Protein AF-0000000078804977 (afdb_homodimer)

pLDDT: mean 94.12, std 9.98, range [26.58, 98.88]

Radius of gyration: 25.75 Å; Cα contacts (8 Å, |Δi|>4): 1499; chains: 2; bounding box: 51×74×83 Å

Nearest PDB structures (foldseek):
  7p9y-assembly1_AAA  TM=8.186E-01  e=2.952E-20  Saccharomyces cerevisiae S288C
  2yhw-assembly1_A-2  TM=7.979E-01  e=8.850E-20  Homo sapiens
  2ap1-assembly1_A  TM=7.754E-01  e=2.786E-20  Salmonella enterica subsp. enterica serovar Typhimurium
  4db3-assembly1_A  TM=7.748E-01  e=2.106E-19  Vibrio vulnificus
  5f7q-assembly1_C  TM=8.136E-01  e=1.125E-18  Listeria monocytogenes EGD-e

Sequence (608 aa):
MTDNTVNNFRIGVDVGGTKIEAALVDATGAVLNSARIPARHGNAAVVEDIVSVARQAAGTRFDEVSAIGIGTPGTVDSATGHVGNIVNLDVVSLDMGPEVSRLAGVPVHVENDVNAAAVGAAVLLGGADGLDGTIAFLNFGTGLAAGIVQNGVLLHGYSGAAGEIGHIPVEPHRLKCPCGQYGCLETVCSGAAVGRLWPNADPPMPDLIRCASRREAKAVDVLDMVVRAIGDTIQILAQSVDPRLIVLGGGMAKTGEPLVEVITAELRRRESQCRFLESLDLPARLRLAPAGQPVGAIGAAMAAMTDNTVNNFRIGVDVGGTKIEAALVDATGAVLNSARIPARHGNAAVVEDIVSVARQAAGTRFDEVSAIGIGTPGTVDSATGHVGNIVNLDVVSLDMGPEVSRLAGVPVHVENDVNAAAVGAAVLLGGADGLDGTIAFLNFGTGLAAGIVQNGVLLHGYSGAAGEIGHIPVEPHRLKCPCGQYGCLETVCSGAAVGRLWPNADPPMPDLIRCASRREAKAVDVLDMVVRAIGDTIQILAQSVDPRLIVLGGGMAKTGEPLVEVITAELRRRESQCRFLESLDLPARLRLAPAGQPVGAIGAAMAA

Foldseek 3Di:
DPPCPLFAWFKFWEDDLFKIKIFIATLLLDTPFMFMDTQAADAVRNLVRRLVRRCVRCPPNLVSHAEYFYAAAADADQVQCKGADPPSRNHHIYSNQVSSCVVSVHGYTYDHLQQLLQLLLQSVVQGPNTDAAKEKEWAQALFTWIWIAHRSHTDCDDRRCPTVQQQPQPQVVQPADPVGGTRRLRCQAHQNNQCVLQVPDVSRQLVLLVCVVVVDPSSVVSLVSRLVSVLVSLVCCCVVRNTQAYEYHYPNLVSDPSVLVSNLVVLVVVCVVDVVSVVSSSSVRYHYRDPPDPSSRSSRRNND/DPPCPLFAWFKFWEDDLFKIKIFIATLLLDTPFMFMDTQAADAVRNLVRRLVRRCVRCPPNLVSHAEYFYADAADADQVQCKGADPPSRHHHIYSNQVSSCVVSVHGYTYDHLQQLLQLLLQSVVQGPNTDAAKEKEWAQALFTWIWIAHRSHTDCPDRRCPTVQQQPQPQPVQPADPVGGTRRLRCQAHQNNQCVLQVPDVSRLLVLLVCVVVVDPSSVVSLVSRLVSVLVSLVCCCVVRNTQAYEYHYPNLVSDPSVLVSNLVVLVVVCVVDVVSVVSSSSVRYHYRDPPDPSSRSSRRNND

Organism: NCBI:txid518634

InterPro domains:
  IPR000600 ROK family [PF00480] (11-302)
  IPR000600 ROK family [PTHR18964] (6-303)
  IPR043129 ATPase, nucleotide binding domain [SSF53067] (11-304)

Structure (mmCIF, N/CA/C/O backbone):
data_AF-0000000078804977-model_v1
#
loop_
_entity.id
_entity.type
_entity.pdbx_description
1 polymer 'ROK family protein'
#
loop_
_atom_site.group_PDB
_atom_site.id
_atom_site.type_symbol
_atom_site.label_atom_id
_atom_site.label_alt_id
_atom_site.label_comp_id
_atom_site.label_asym_id
_atom_site.label_entity_id
_atom_site.label_seq_id
_atom_site.pdbx_PDB_ins_code
_atom_site.Cartn_x
_atom_site.Cartn_y
_atom_site.Cartn_z
_atom_site.occupancy
_atom_site.B_iso_or_equiv
_atom_site.auth_seq_id
_atom_site.auth_comp_id
_atom_site.auth_asym_id
_atom_site.auth_atom_id
_atom_site.pdbx_PDB_model_num
ATOM 1 N N . MET A 1 1 ? 14.195 2.473 48.312 1 26.81 1 MET A N 1
ATOM 2 C CA . MET A 1 1 ? 14.555 2.783 46.938 1 26.81 1 MET A CA 1
ATOM 3 C C . MET A 1 1 ? 13.406 3.5 46.219 1 26.81 1 MET A C 1
ATOM 5 O O . MET A 1 1 ? 12.297 2.977 46.125 1 26.81 1 MET A O 1
ATOM 9 N N . THR A 1 2 ? 13.258 4.816 46.344 1 33 2 THR A N 1
ATOM 10 C CA . THR A 1 2 ? 12.18 5.605 45.75 1 33 2 THR A CA 1
ATOM 11 C C . THR A 1 2 ? 11.922 5.176 44.312 1 33 2 THR A C 1
ATOM 13 O O . THR A 1 2 ? 12.859 5.023 43.531 1 33 2 THR A O 1
ATOM 16 N N . ASP A 1 3 ? 11.047 4.262 44.094 1 34.62 3 ASP A N 1
ATOM 17 C CA . ASP A 1 3 ? 10.617 3.871 42.75 1 34.62 3 ASP A CA 1
ATOM 18 C C . ASP A 1 3 ? 10.633 5.066 41.812 1 34.62 3 ASP A C 1
ATOM 20 O O . ASP A 1 3 ? 9.781 5.953 41.906 1 34.62 3 ASP A O 1
ATOM 24 N N . ASN A 1 4 ? 11.68 5.852 41.656 1 37.28 4 ASN A N 1
ATOM 25 C CA . ASN A 1 4 ? 11.906 6.965 40.75 1 37.28 4 ASN A CA 1
ATOM 26 C C . ASN A 1 4 ? 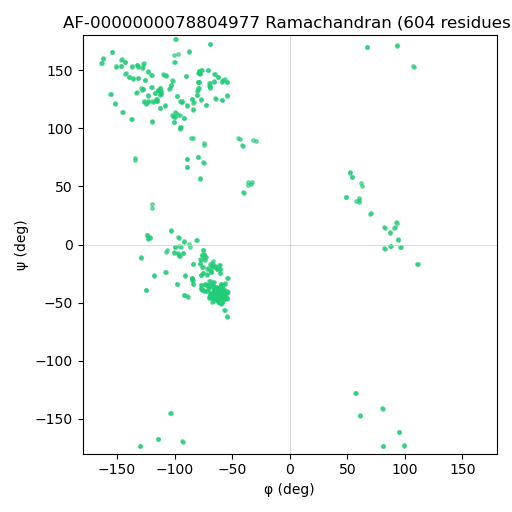11.344 6.676 39.344 1 37.28 4 ASN A C 1
ATOM 28 O O . ASN A 1 4 ? 12.016 6.07 38.531 1 37.28 4 ASN A O 1
ATOM 32 N N . THR A 1 5 ? 10.227 6.195 39.188 1 42.66 5 THR A N 1
ATOM 33 C CA . THR A 1 5 ? 9.523 6.172 37.938 1 42.66 5 THR A CA 1
ATOM 34 C C . THR A 1 5 ? 9.781 7.453 37.125 1 42.66 5 THR A C 1
ATOM 36 O O . THR A 1 5 ? 9.188 8.492 37.438 1 42.66 5 THR A O 1
ATOM 39 N N . VAL A 1 6 ? 10.984 7.871 36.906 1 46.84 6 VAL A N 1
ATOM 40 C CA . VAL A 1 6 ? 11.352 9.031 36.125 1 46.84 6 VAL A CA 1
ATOM 41 C C . VAL A 1 6 ? 10.305 9.273 35.031 1 46.84 6 VAL A C 1
ATOM 43 O O . VAL A 1 6 ? 10.016 8.383 34.219 1 46.84 6 VAL A O 1
ATOM 46 N N . ASN A 1 7 ? 9.258 10.055 35.344 1 56.47 7 ASN A N 1
ATOM 47 C CA . ASN A 1 7 ? 8.258 10.508 34.375 1 56.47 7 ASN A CA 1
ATOM 48 C C . ASN A 1 7 ? 8.891 10.906 33.031 1 56.47 7 ASN A C 1
ATOM 50 O O . ASN A 1 7 ? 9.664 11.859 32.969 1 56.47 7 ASN A O 1
ATOM 54 N N . ASN A 1 8 ? 9.141 10.055 32.125 1 82.06 8 ASN A N 1
ATOM 55 C CA . ASN A 1 8 ? 9.82 10.312 30.844 1 82.06 8 ASN A CA 1
ATOM 56 C C . ASN A 1 8 ? 8.906 11.047 29.859 1 82.06 8 ASN A C 1
ATOM 58 O O . ASN A 1 8 ? 8.039 10.438 29.234 1 82.06 8 ASN A O 1
ATOM 62 N N . PHE A 1 9 ? 8.984 12.555 30.047 1 96.12 9 PHE A N 1
ATOM 63 C CA . PHE A 1 9 ? 8.234 13.406 29.141 1 96.12 9 PHE A CA 1
ATOM 64 C C . PHE A 1 9 ? 8.938 13.508 27.797 1 96.12 9 PHE A C 1
ATOM 66 O O . PHE A 1 9 ? 10.156 13.328 27.703 1 96.12 9 PHE A O 1
ATOM 73 N N . ARG A 1 10 ? 8.125 13.695 26.812 1 98.31 10 ARG A N 1
ATOM 74 C CA . ARG A 1 10 ? 8.625 13.977 25.469 1 98.31 10 ARG A CA 1
ATOM 75 C C . ARG A 1 10 ? 7.965 15.227 24.891 1 98.31 10 ARG A C 1
ATOM 77 O O . ARG A 1 10 ? 6.863 15.602 25.297 1 98.31 10 ARG A O 1
ATOM 84 N N . ILE A 1 11 ? 8.656 15.859 24.047 1 98.69 11 ILE A N 1
ATOM 85 C CA . ILE A 1 11 ? 8.078 16.984 23.312 1 98.69 11 ILE A CA 1
ATOM 86 C C . ILE A 1 11 ? 7.945 16.625 21.844 1 98.69 11 ILE A C 1
ATOM 88 O O . ILE A 1 11 ? 8.875 16.062 21.234 1 98.69 11 ILE A O 1
ATOM 92 N N . GLY A 1 12 ? 6.75 16.859 21.328 1 98.81 12 GLY A N 1
ATOM 93 C CA . GLY A 1 12 ? 6.543 16.797 19.891 1 98.81 12 GLY A CA 1
ATOM 94 C C . GLY A 1 12 ? 6.402 18.172 19.25 1 98.81 12 GLY A C 1
ATOM 95 O O . GLY A 1 12 ? 5.711 19.031 19.781 1 98.81 12 GLY A O 1
ATOM 96 N N . VAL A 1 13 ? 7.109 18.344 18.156 1 98.75 13 VAL A N 1
ATOM 97 C CA . VAL A 1 13 ? 7.035 19.594 17.422 1 98.75 13 VAL A CA 1
ATOM 98 C C . VAL A 1 13 ? 6.508 19.344 16.016 1 98.75 13 VAL A C 1
ATOM 100 O O . VAL A 1 13 ? 7.051 18.5 15.281 1 98.75 13 VAL A O 1
ATOM 103 N N . ASP A 1 14 ? 5.484 19.953 15.656 1 97.94 14 ASP A N 1
ATOM 104 C CA . ASP A 1 14 ? 4.906 19.938 14.32 1 97.94 14 ASP A CA 1
ATOM 105 C C . ASP A 1 14 ? 5.285 21.188 13.539 1 97.94 14 ASP A C 1
ATOM 107 O O . ASP A 1 14 ? 4.762 22.281 13.82 1 97.94 14 ASP A O 1
ATOM 111 N N . VAL A 1 15 ? 6.098 21.016 12.586 1 96.12 15 VAL A N 1
ATOM 112 C CA . VAL A 1 15 ? 6.59 22.141 11.805 1 96.12 15 VAL A CA 1
ATOM 113 C C . VAL A 1 15 ? 5.695 22.359 10.594 1 96.12 15 VAL A C 1
ATOM 115 O O . VAL A 1 15 ? 5.707 21.562 9.648 1 96.12 15 VAL A O 1
ATOM 118 N N . GLY A 1 16 ? 4.957 23.422 10.633 1 89.38 16 GLY A N 1
ATOM 119 C CA . GLY A 1 16 ? 4.156 23.812 9.484 1 89.38 16 GLY A CA 1
ATOM 120 C C . GLY A 1 16 ? 4.809 24.906 8.648 1 89.38 16 GLY A C 1
ATOM 121 O O . GLY A 1 16 ? 5.902 25.359 8.969 1 89.38 16 GLY A O 1
ATOM 122 N N . GLY A 1 17 ? 4.195 25.25 7.602 1 82.25 17 GLY A N 1
ATOM 123 C CA . GLY A 1 17 ? 4.703 26.312 6.742 1 82.25 17 GLY A CA 1
ATOM 124 C C . GLY A 1 17 ? 4.613 27.688 7.375 1 82.25 17 GLY A C 1
ATOM 125 O O . GLY A 1 17 ? 5.469 28.531 7.133 1 82.25 17 GLY A O 1
ATOM 126 N N . THR A 1 18 ? 3.615 27.891 8.203 1 85.19 18 THR A N 1
ATOM 127 C CA . THR A 1 18 ? 3.373 29.234 8.742 1 85.19 18 THR A CA 1
ATOM 128 C C . THR A 1 18 ? 3.518 29.234 10.266 1 85.19 18 THR A C 1
ATOM 130 O O . THR A 1 18 ? 3.834 30.266 10.859 1 85.19 18 THR A O 1
ATOM 133 N N . LYS A 1 19 ? 3.271 28.094 10.836 1 92.62 19 LYS A N 1
ATOM 134 C CA . LYS A 1 19 ? 3.32 27.984 12.289 1 92.62 19 LYS A CA 1
ATOM 135 C C . LYS A 1 19 ? 4.023 26.703 12.727 1 92.62 19 LYS A C 1
ATOM 137 O O . LYS A 1 19 ? 4.043 25.719 11.984 1 92.62 19 LYS A O 1
ATOM 142 N N . ILE A 1 20 ? 4.543 26.781 13.828 1 97.06 20 ILE A N 1
ATOM 143 C CA . ILE A 1 20 ? 5.156 25.641 14.492 1 97.06 20 ILE A CA 1
ATOM 144 C C . ILE A 1 20 ? 4.5 25.422 15.852 1 97.06 20 ILE A C 1
ATOM 146 O O . ILE A 1 20 ? 4.332 26.359 16.625 1 97.06 20 ILE A O 1
ATOM 150 N N . GLU A 1 21 ? 4.07 24.219 16.094 1 97.81 21 GLU A N 1
ATOM 151 C CA . GLU A 1 21 ? 3.398 23.875 17.344 1 97.81 21 GLU A CA 1
ATOM 152 C C . GLU A 1 21 ? 4.152 22.781 18.094 1 97.81 21 GLU A C 1
ATOM 154 O O . GLU A 1 21 ? 4.641 21.828 17.5 1 97.81 21 GLU A O 1
ATOM 159 N N . ALA A 1 22 ? 4.289 22.969 19.375 1 98.69 22 ALA A N 1
ATOM 160 C CA . ALA A 1 22 ? 4.926 21.984 20.25 1 98.69 22 ALA A CA 1
ATOM 161 C C . ALA A 1 22 ? 3.971 21.5 21.328 1 98.69 22 ALA A C 1
ATOM 163 O O . ALA A 1 22 ? 3.135 22.281 21.812 1 98.69 22 ALA A O 1
ATOM 164 N N . ALA A 1 23 ? 4.105 20.281 21.672 1 98.62 23 ALA A N 1
ATOM 165 C CA . ALA A 1 23 ? 3.316 19.703 22.766 1 98.62 23 ALA A CA 1
ATOM 166 C C . ALA A 1 23 ? 4.199 18.891 23.703 1 98.62 23 ALA A C 1
ATOM 168 O O . ALA A 1 23 ? 5.035 18.094 23.266 1 98.62 23 ALA A O 1
ATOM 169 N N . LEU A 1 24 ? 4.066 19.156 25 1 98.56 24 LEU A N 1
ATOM 170 C CA . LEU A 1 24 ? 4.633 18.297 26.031 1 98.56 24 LEU A CA 1
ATOM 171 C C . 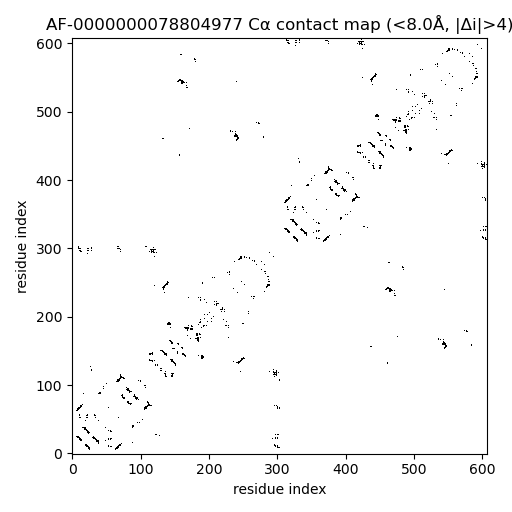LEU A 1 24 ? 3.705 17.125 26.328 1 98.56 24 LEU A C 1
ATOM 173 O O . LEU A 1 24 ? 2.531 17.312 26.656 1 98.56 24 LEU A O 1
ATOM 177 N N . VAL A 1 25 ? 4.301 15.922 26.156 1 97.19 25 VAL A N 1
ATOM 178 C CA . VAL A 1 25 ? 3.426 14.766 26.328 1 97.19 25 VAL A CA 1
ATOM 179 C C . VAL A 1 25 ? 4.047 13.805 27.328 1 97.19 25 VAL A C 1
ATOM 181 O O . VAL A 1 25 ? 5.266 13.773 27.5 1 97.19 25 VAL A O 1
ATOM 184 N N . ASP A 1 26 ? 3.223 12.992 27.984 1 95 26 ASP A N 1
ATOM 185 C CA . ASP A 1 26 ? 3.719 11.93 28.859 1 95 26 ASP A CA 1
ATOM 186 C C . ASP A 1 26 ? 3.84 10.609 28.109 1 95 26 ASP A C 1
ATOM 188 O O . ASP A 1 26 ? 3.752 10.578 26.875 1 95 26 ASP A O 1
ATOM 192 N N . ALA A 1 27 ? 4.066 9.539 28.844 1 91.31 27 ALA A N 1
ATOM 193 C CA . ALA A 1 27 ? 4.367 8.242 28.234 1 91.31 27 ALA A CA 1
ATOM 194 C C . ALA A 1 27 ? 3.154 7.695 27.484 1 91.31 27 ALA A C 1
ATOM 196 O O . ALA A 1 27 ? 3.293 6.832 26.609 1 91.31 27 ALA A O 1
ATOM 197 N N . THR A 1 28 ? 1.971 8.219 27.781 1 89.19 28 THR A N 1
ATOM 198 C CA . THR A 1 28 ? 0.749 7.707 27.172 1 89.19 28 THR A CA 1
ATOM 199 C C . THR A 1 28 ? 0.341 8.562 25.969 1 89.19 28 THR A C 1
ATOM 201 O O . THR A 1 28 ? -0.604 8.219 25.266 1 89.19 28 THR A O 1
ATOM 204 N N . GLY A 1 29 ? 1.005 9.68 25.766 1 91.94 29 GLY A N 1
ATOM 205 C CA . GLY A 1 29 ? 0.65 10.586 24.688 1 91.94 29 GLY A CA 1
ATOM 206 C C . GLY A 1 29 ? -0.287 11.695 25.125 1 91.94 29 GLY A C 1
ATOM 207 O O . GLY A 1 29 ? -0.715 12.516 24.312 1 91.94 29 GLY A O 1
ATOM 208 N N . ALA A 1 30 ? -0.568 11.742 26.391 1 93.69 30 ALA A N 1
ATOM 209 C CA . ALA A 1 30 ? -1.407 12.82 26.906 1 93.69 30 ALA A CA 1
ATOM 210 C C . ALA A 1 30 ? -0.672 14.156 26.875 1 93.69 30 ALA A C 1
ATOM 212 O O . ALA A 1 30 ? 0.477 14.25 27.312 1 93.69 30 ALA A O 1
ATOM 213 N N . VAL A 1 31 ? -1.371 15.141 26.453 1 96.62 31 VAL A N 1
ATOM 214 C CA . VAL A 1 31 ? -0.778 16.469 26.328 1 96.62 31 VAL A CA 1
ATOM 215 C C . VAL A 1 31 ? -0.848 17.188 27.672 1 96.62 31 VAL A C 1
ATOM 217 O O . VAL A 1 31 ? -1.928 17.344 28.25 1 96.62 31 VAL A O 1
ATOM 220 N N . LEU A 1 32 ? 0.248 17.625 28.125 1 97.19 32 LEU A N 1
ATOM 221 C CA . LEU A 1 32 ? 0.328 18.344 29.391 1 97.19 32 LEU A CA 1
ATOM 222 C C . LEU A 1 32 ? 0.338 19.844 29.172 1 97.19 32 LEU A C 1
ATOM 224 O O . LEU A 1 32 ? -0.144 20.609 30.016 1 97.19 32 LEU A O 1
ATOM 228 N N . ASN A 1 33 ? 0.909 20.219 28.141 1 97.62 33 ASN A N 1
ATOM 229 C CA . ASN A 1 33 ? 0.999 21.625 27.734 1 97.62 33 ASN A CA 1
ATOM 230 C C . ASN A 1 33 ? 1.358 21.75 26.25 1 97.62 33 ASN A C 1
ATOM 232 O O . ASN A 1 33 ? 1.839 20.797 25.641 1 97.62 33 ASN A O 1
ATOM 236 N N . SER A 1 34 ? 1.058 22.922 25.688 1 97.94 34 SER A N 1
ATOM 237 C CA . SER A 1 34 ? 1.4 23.172 24.297 1 97.94 34 SER A CA 1
ATOM 238 C C . SER A 1 34 ? 1.775 24.641 24.078 1 97.94 34 SER A C 1
ATOM 240 O O . SER A 1 34 ? 1.502 25.484 24.922 1 97.94 34 SER A O 1
ATOM 242 N N . ALA A 1 35 ? 2.459 24.859 23.031 1 98.25 35 ALA A N 1
ATOM 243 C CA . ALA A 1 35 ? 2.84 26.203 22.594 1 98.25 35 ALA A CA 1
ATOM 244 C C . ALA A 1 35 ? 2.881 26.312 21.078 1 98.25 35 ALA A C 1
ATOM 246 O O . ALA A 1 35 ? 3.055 25.297 20.391 1 98.25 35 ALA A O 1
ATOM 247 N N . ARG A 1 36 ? 2.686 27.5 20.594 1 97.62 36 ARG A N 1
ATOM 248 C CA . ARG A 1 36 ? 2.715 27.766 19.172 1 97.62 36 ARG A CA 1
ATOM 249 C C . ARG A 1 36 ? 3.424 29.094 18.875 1 97.62 36 ARG A C 1
ATOM 251 O O . ARG A 1 36 ? 3.242 30.078 19.594 1 97.62 36 ARG A O 1
ATOM 258 N N . ILE A 1 37 ? 4.137 29.094 17.781 1 97.31 37 ILE A N 1
ATOM 259 C CA . ILE A 1 37 ? 4.793 30.312 17.328 1 97.31 37 ILE A CA 1
ATOM 260 C C . ILE A 1 37 ? 4.746 30.391 15.805 1 97.31 37 ILE A C 1
ATOM 262 O O . ILE A 1 37 ? 4.57 29.375 15.125 1 97.31 37 ILE A O 1
ATOM 266 N N . PRO A 1 38 ? 4.859 31.625 15.258 1 95.19 38 PRO A N 1
ATOM 267 C CA . PRO A 1 38 ? 5.016 31.719 13.805 1 95.19 38 PRO A CA 1
ATOM 268 C C . PRO A 1 38 ? 6.332 31.125 13.312 1 95.19 38 PRO A C 1
ATOM 270 O O . PRO A 1 38 ? 7.355 31.234 13.992 1 95.19 38 PRO A O 1
ATOM 273 N N . ALA A 1 39 ? 6.273 30.5 12.266 1 91.94 39 ALA A N 1
ATOM 274 C CA . ALA A 1 39 ? 7.473 29.906 11.672 1 91.94 39 ALA A CA 1
ATOM 275 C C . ALA A 1 39 ? 8.273 30.969 10.914 1 91.94 39 ALA A C 1
ATOM 277 O O . ALA A 1 39 ? 7.711 31.781 10.18 1 91.94 39 ALA A O 1
ATOM 278 N N . ARG A 1 40 ? 9.594 31.047 11.125 1 91.31 40 ARG A N 1
ATOM 279 C CA . ARG A 1 40 ? 10.492 31.906 10.352 1 91.31 40 ARG A CA 1
ATOM 280 C C . ARG A 1 40 ? 11.227 31.094 9.281 1 91.31 40 ARG A C 1
ATOM 282 O O . ARG A 1 40 ? 11.312 29.875 9.375 1 91.31 40 ARG A O 1
ATOM 289 N N . HIS A 1 41 ? 11.625 31.781 8.336 1 92.56 41 HIS A N 1
ATOM 290 C CA . HIS A 1 41 ? 12.258 31.141 7.191 1 92.56 41 HIS A CA 1
ATOM 291 C C . HIS A 1 41 ? 13.766 31.031 7.383 1 92.56 41 HIS A C 1
ATOM 293 O O . HIS A 1 41 ? 14.383 31.906 7.996 1 92.56 41 HIS A O 1
ATOM 299 N N . GLY A 1 42 ? 14.32 29.891 6.844 1 92.25 42 GLY A N 1
ATOM 300 C CA . GLY A 1 42 ? 15.758 29.688 6.879 1 92.25 42 GLY A CA 1
ATOM 301 C C . GLY A 1 42 ? 16.188 28.641 7.879 1 92.25 42 GLY A C 1
ATOM 302 O O . GLY A 1 42 ? 15.562 28.469 8.922 1 92.25 42 GLY A O 1
ATOM 303 N N . ASN A 1 43 ? 17.328 28.031 7.613 1 92.94 43 ASN A N 1
ATOM 304 C CA . ASN A 1 43 ? 17.812 26.906 8.406 1 92.94 43 ASN A CA 1
ATOM 305 C C . ASN A 1 43 ? 17.953 27.281 9.875 1 92.94 43 ASN A C 1
ATOM 307 O O . ASN A 1 43 ? 17.344 26.641 10.742 1 92.94 43 ASN A O 1
ATOM 311 N N . ALA A 1 44 ? 18.719 28.312 10.133 1 93.88 44 ALA A N 1
ATOM 312 C CA . ALA A 1 44 ? 19.016 28.688 11.516 1 93.88 44 ALA A CA 1
ATOM 313 C C . ALA A 1 44 ? 17.734 29.078 12.258 1 93.88 44 ALA A C 1
ATOM 315 O O . ALA A 1 44 ? 17.562 28.719 13.422 1 93.88 44 ALA A O 1
ATOM 316 N N . ALA A 1 45 ? 16.891 29.844 11.57 1 95 45 ALA A N 1
ATOM 317 C CA . ALA A 1 45 ? 15.664 30.328 12.188 1 95 45 ALA A CA 1
ATOM 318 C C . ALA A 1 45 ? 14.742 29.156 12.555 1 95 45 ALA A C 1
ATOM 320 O O . ALA A 1 45 ? 14.125 29.156 13.625 1 95 45 ALA A O 1
ATOM 321 N N . VAL A 1 46 ? 14.594 28.234 11.68 1 95.06 46 VAL A N 1
ATOM 322 C CA . VAL A 1 46 ? 13.719 27.094 11.922 1 95.06 46 VAL A CA 1
ATOM 323 C C . VAL A 1 46 ? 14.219 26.297 13.133 1 95.06 46 VAL A C 1
ATOM 325 O O . VAL A 1 46 ? 13.422 25.891 13.984 1 95.06 46 VAL A O 1
ATOM 328 N N . VAL A 1 47 ? 15.523 26.094 13.195 1 97 47 VAL A N 1
ATOM 329 C CA . VAL A 1 47 ? 16.109 25.359 14.312 1 97 47 VAL A CA 1
ATOM 330 C C . VAL A 1 47 ? 15.844 26.109 15.617 1 97 47 VAL A C 1
ATOM 332 O O . VAL A 1 47 ? 15.422 25.516 16.609 1 97 47 VAL A O 1
ATOM 335 N N . GLU A 1 48 ? 16.109 27.375 15.57 1 97.44 48 GLU A N 1
ATOM 336 C CA . GLU A 1 48 ? 15.883 28.203 16.75 1 97.44 48 GLU A CA 1
ATOM 337 C C . GLU A 1 48 ? 14.414 28.172 17.172 1 97.44 48 GLU A C 1
ATOM 339 O O . GLU A 1 48 ? 14.109 28.109 18.359 1 97.44 48 GLU A O 1
ATOM 344 N N . ASP A 1 49 ? 13.57 28.266 16.203 1 97.38 49 ASP A N 1
ATOM 345 C CA . ASP A 1 49 ? 12.133 28.266 16.484 1 97.38 49 ASP A CA 1
ATOM 346 C C . ASP A 1 49 ? 11.703 26.953 17.125 1 97.38 49 ASP A C 1
ATOM 348 O O . ASP A 1 49 ? 10.906 26.953 18.078 1 97.38 49 ASP A O 1
ATOM 352 N N . ILE A 1 50 ? 12.203 25.844 16.625 1 98.12 50 ILE A N 1
ATOM 353 C CA . ILE A 1 50 ? 11.859 24.531 17.156 1 98.12 50 ILE A CA 1
ATOM 354 C C . ILE A 1 50 ? 12.281 24.438 18.609 1 98.12 50 ILE A C 1
ATOM 356 O O . ILE A 1 50 ? 11.492 24.016 19.469 1 98.12 50 ILE A O 1
ATOM 360 N N . VAL A 1 51 ? 13.492 24.875 18.891 1 98.38 51 VAL A N 1
ATOM 361 C CA . VAL A 1 51 ? 14.008 24.812 20.25 1 98.38 51 VAL A CA 1
ATOM 362 C C . VAL A 1 51 ? 13.203 25.734 21.156 1 98.38 51 VAL A C 1
ATOM 364 O O . VAL A 1 51 ? 12.836 25.359 22.266 1 98.38 51 VAL A O 1
ATOM 367 N N . SER A 1 52 ? 12.969 26.891 20.656 1 98.38 52 SER A N 1
ATOM 368 C CA . SER A 1 52 ? 12.242 27.891 21.438 1 98.38 52 SER A CA 1
ATOM 369 C C . SER A 1 52 ? 10.844 27.406 21.797 1 98.38 52 SER A C 1
ATOM 371 O O . SER A 1 52 ? 10.438 27.484 22.953 1 98.38 52 SER A O 1
ATOM 373 N N . VAL A 1 53 ? 10.117 26.922 20.828 1 98.62 53 VAL A N 1
ATOM 374 C CA . VAL A 1 53 ? 8.742 26.5 21.078 1 98.62 53 VAL A CA 1
ATOM 375 C C . VAL A 1 53 ? 8.727 25.25 21.969 1 98.62 53 VAL A C 1
ATOM 377 O O . VAL A 1 53 ? 7.836 25.094 22.797 1 98.62 53 VAL A O 1
ATOM 380 N N . ALA A 1 54 ? 9.688 24.391 21.781 1 98.5 54 ALA A N 1
ATOM 381 C CA . ALA A 1 54 ? 9.82 23.234 22.656 1 98.5 54 ALA A CA 1
ATOM 382 C C . ALA A 1 54 ? 10 23.641 24.109 1 98.5 54 ALA A C 1
ATOM 384 O O . ALA A 1 54 ? 9.336 23.109 25 1 98.5 54 ALA A O 1
ATOM 385 N N . ARG A 1 55 ? 10.859 24.578 24.375 1 98.31 55 ARG A N 1
ATOM 386 C CA . ARG A 1 55 ? 11.102 25.078 25.719 1 98.31 55 ARG A CA 1
ATOM 387 C C . ARG A 1 55 ? 9.859 25.75 26.297 1 98.31 55 ARG A C 1
ATOM 389 O O . ARG A 1 55 ? 9.562 25.609 27.484 1 98.31 55 ARG A O 1
ATOM 396 N N . GLN A 1 56 ? 9.219 26.438 25.438 1 98.5 56 GLN A N 1
ATOM 397 C CA . GLN A 1 56 ? 7.992 27.094 25.859 1 98.5 56 GLN A CA 1
ATOM 398 C C . GLN A 1 56 ? 6.945 26.078 26.297 1 98.5 56 GLN A C 1
ATOM 400 O O . GLN A 1 56 ? 6.266 26.266 27.312 1 98.5 56 GLN A O 1
ATOM 405 N N . ALA A 1 57 ? 6.805 25.016 25.562 1 98.25 57 ALA A N 1
ATOM 406 C CA . ALA A 1 57 ? 5.812 23.984 25.859 1 98.25 57 ALA A CA 1
ATOM 407 C C . ALA A 1 57 ? 6.148 23.281 27.172 1 98.25 57 ALA A C 1
ATOM 409 O O . ALA A 1 57 ? 5.25 22.922 27.938 1 98.25 57 ALA A O 1
ATOM 410 N N . ALA A 1 58 ? 7.371 23.078 27.406 1 97.5 58 ALA A N 1
ATOM 411 C CA . ALA A 1 58 ? 7.785 22.312 28.578 1 97.5 58 ALA A CA 1
ATOM 412 C C . ALA A 1 58 ? 7.863 23.203 29.812 1 97.5 58 ALA A C 1
ATOM 414 O O . ALA A 1 58 ? 7.688 22.734 30.938 1 97.5 58 ALA A O 1
ATOM 415 N N . GLY A 1 59 ? 8.188 24.5 29.594 1 96.12 59 GLY A N 1
ATOM 416 C CA . GLY A 1 59 ? 8.398 25.391 30.734 1 96.12 59 GLY A CA 1
ATOM 417 C C . GLY A 1 59 ? 9.484 24.891 31.672 1 96.12 59 GLY A C 1
ATOM 418 O O . GLY A 1 59 ? 10.594 24.578 31.25 1 96.12 59 GLY A O 1
ATOM 419 N N . THR A 1 60 ? 9.188 24.797 32.938 1 94 60 THR A N 1
ATOM 420 C CA . THR A 1 60 ? 10.133 24.406 33.969 1 94 60 THR A CA 1
ATOM 421 C C . THR A 1 60 ? 10.406 22.906 33.938 1 94 60 THR A C 1
ATOM 423 O O . THR A 1 60 ? 11.344 22.422 34.562 1 94 60 THR A O 1
ATOM 426 N N . ARG A 1 61 ? 9.703 22.219 33.094 1 94.5 61 ARG A N 1
ATOM 427 C CA . ARG A 1 61 ? 9.844 20.766 33.062 1 94.5 61 ARG A CA 1
ATOM 428 C C . ARG A 1 61 ? 10.812 20.344 31.953 1 94.5 61 ARG A C 1
ATOM 430 O O . ARG A 1 61 ? 10.977 19.156 31.688 1 94.5 61 ARG A O 1
ATOM 437 N N . PHE A 1 62 ? 11.422 21.234 31.328 1 96.5 62 PHE A N 1
ATOM 438 C CA . PHE A 1 62 ? 12.266 20.906 30.188 1 96.5 62 PHE A CA 1
ATOM 439 C C . PHE A 1 62 ? 13.375 19.938 30.609 1 96.5 62 PHE A C 1
ATOM 441 O O . PHE A 1 62 ? 13.766 19.062 29.828 1 96.5 62 PHE A O 1
ATOM 448 N N . ASP A 1 63 ? 13.852 20.094 31.812 1 94.5 63 ASP A N 1
ATOM 449 C CA . ASP A 1 63 ? 14.93 19.25 32.312 1 94.5 63 ASP A CA 1
ATOM 450 C C . ASP A 1 63 ? 14.469 17.812 32.469 1 94.5 63 ASP A C 1
ATOM 452 O O . ASP A 1 63 ? 15.297 16.906 32.594 1 94.5 63 ASP A O 1
ATOM 456 N N . GLU A 1 64 ? 13.195 17.578 32.438 1 95.69 64 GLU A N 1
ATOM 457 C CA . GLU A 1 64 ? 12.625 16.25 32.594 1 95.69 64 GLU A CA 1
ATOM 458 C C . GLU A 1 64 ? 12.328 15.609 31.234 1 95.69 64 GLU A C 1
ATOM 460 O O . GLU A 1 64 ? 11.875 14.469 31.156 1 95.69 64 GLU A O 1
ATOM 465 N N . VAL A 1 65 ? 12.594 16.328 30.203 1 97.12 65 VAL A N 1
ATOM 466 C CA . VAL A 1 65 ? 12.273 15.852 28.844 1 97.12 65 VAL A CA 1
ATOM 467 C C . VAL A 1 65 ? 13.352 14.883 28.375 1 97.12 65 VAL A C 1
ATOM 469 O O . VAL A 1 65 ? 14.539 15.195 28.422 1 97.12 65 VAL A O 1
ATOM 472 N N . SER A 1 66 ? 12.891 13.719 27.922 1 97.31 66 SER A N 1
ATOM 473 C CA . SER A 1 66 ? 13.828 12.664 27.531 1 97.31 66 SER A CA 1
ATOM 474 C C . SER A 1 66 ? 14.18 12.758 26.047 1 97.31 66 SER A C 1
ATOM 476 O O . SER A 1 66 ? 15.25 12.312 25.641 1 97.31 66 SER A O 1
ATOM 478 N N . ALA A 1 67 ? 13.25 13.328 25.266 1 98 67 ALA A N 1
ATOM 479 C CA . ALA A 1 67 ? 13.477 13.406 23.828 1 98 67 ALA A CA 1
ATOM 480 C C . ALA A 1 67 ? 12.539 14.422 23.172 1 98 67 ALA A C 1
ATOM 482 O O . ALA A 1 67 ? 11.484 14.734 23.719 1 98 67 ALA A O 1
ATOM 483 N N . ILE A 1 68 ? 12.938 14.945 22.016 1 98.44 68 ILE A N 1
ATOM 484 C CA . ILE A 1 68 ? 12.125 15.789 21.156 1 98.44 68 ILE A CA 1
ATOM 485 C C . ILE A 1 68 ? 11.898 15.086 19.812 1 98.44 68 ILE A C 1
ATOM 487 O O . ILE A 1 68 ? 12.836 14.586 19.203 1 98.44 68 ILE A O 1
ATOM 491 N N . GLY A 1 69 ? 10.672 14.93 19.484 1 98.75 69 GLY A N 1
ATOM 492 C CA . GLY A 1 69 ? 10.305 14.516 18.141 1 98.75 69 GLY A CA 1
ATOM 493 C C . GLY A 1 69 ? 9.828 15.656 17.266 1 98.75 69 GLY A C 1
ATOM 494 O O . GLY A 1 69 ? 9.109 16.547 17.734 1 98.75 69 GLY A O 1
ATOM 495 N N . ILE A 1 70 ? 10.242 15.594 16 1 98.62 70 ILE A N 1
ATOM 496 C CA . ILE A 1 70 ? 9.875 16.656 15.07 1 98.62 70 ILE A CA 1
ATOM 497 C C . ILE A 1 70 ? 9.172 16.047 13.859 1 98.62 70 ILE A C 1
ATOM 499 O O . ILE A 1 70 ? 9.68 15.109 13.242 1 98.62 70 ILE A O 1
ATOM 503 N N . GLY A 1 71 ? 7.965 16.438 13.586 1 98 71 GLY A N 1
ATOM 504 C CA . GLY A 1 71 ? 7.312 16.203 12.305 1 98 71 GLY A CA 1
ATOM 505 C C . GLY A 1 71 ? 7.441 17.359 11.336 1 98 71 GLY A C 1
ATOM 506 O O . GLY A 1 71 ? 7.07 18.5 11.664 1 98 71 GLY A O 1
ATOM 507 N N . THR A 1 72 ? 7.961 17.125 10.219 1 96.44 72 THR A N 1
ATOM 508 C CA . THR A 1 72 ? 8.219 18.234 9.297 1 96.44 72 THR A CA 1
ATOM 509 C C . THR A 1 72 ? 7.941 17.797 7.859 1 96.44 72 THR A C 1
ATOM 511 O O . THR A 1 72 ? 8.07 16.625 7.52 1 96.44 72 THR A O 1
ATOM 514 N N . PRO A 1 73 ? 7.48 18.734 7.039 1 92.44 73 PRO A N 1
ATOM 515 C CA . PRO A 1 73 ? 7.379 18.438 5.609 1 92.44 73 PRO A CA 1
ATOM 516 C C . PRO A 1 73 ? 8.742 18.312 4.934 1 92.44 73 PRO A C 1
ATOM 518 O O . PRO A 1 73 ? 9.773 18.516 5.578 1 92.44 73 PRO A O 1
ATOM 521 N N . GLY A 1 74 ? 8.719 17.891 3.678 1 88.06 74 GLY A N 1
ATOM 522 C CA . GLY A 1 74 ? 9.945 17.75 2.908 1 88.06 74 GLY A CA 1
ATOM 523 C C . GLY A 1 74 ? 10.445 16.312 2.855 1 88.06 74 GLY A C 1
ATOM 524 O O . GLY A 1 74 ? 9.719 15.383 3.215 1 88.06 74 GLY A O 1
ATOM 525 N N . THR A 1 75 ? 11.625 16.172 2.285 1 88.56 75 THR A N 1
ATOM 526 C CA . THR A 1 75 ? 12.273 14.867 2.262 1 88.56 75 THR A CA 1
ATOM 527 C C . THR A 1 75 ? 13.023 14.617 3.564 1 88.56 75 THR A C 1
ATOM 529 O O . THR A 1 75 ? 13.977 15.328 3.889 1 88.56 75 THR A O 1
ATOM 532 N N . VAL A 1 76 ? 12.625 13.641 4.293 1 93.94 76 VAL A N 1
ATOM 533 C CA . VAL A 1 76 ? 13.148 13.414 5.637 1 93.94 76 VAL A CA 1
ATOM 534 C C . VAL A 1 76 ? 13.891 12.078 5.684 1 93.94 76 VAL A C 1
ATOM 536 O O . VAL A 1 76 ? 13.359 11.047 5.246 1 93.94 76 VAL A O 1
ATOM 539 N N . ASP A 1 77 ? 15.07 12.117 6.102 1 93.25 77 ASP A N 1
ATOM 540 C CA . ASP A 1 77 ? 15.789 10.914 6.504 1 93.25 77 ASP A CA 1
ATOM 541 C C . ASP A 1 77 ? 15.695 10.695 8.016 1 93.25 77 ASP A C 1
ATOM 543 O O . ASP A 1 77 ? 16.469 11.273 8.781 1 93.25 77 ASP A O 1
ATOM 547 N N . SER A 1 78 ? 14.844 9.836 8.414 1 92.75 78 SER A N 1
ATOM 548 C CA . SER A 1 78 ? 14.523 9.672 9.828 1 92.75 78 SER A CA 1
ATOM 549 C C . SER A 1 78 ? 15.68 9.016 10.578 1 92.75 78 SER A C 1
ATOM 551 O O . SER A 1 78 ? 15.766 9.109 11.805 1 92.75 78 SER A O 1
ATOM 553 N N . ALA A 1 79 ? 16.531 8.336 9.891 1 91.06 79 ALA A N 1
ATOM 554 C CA . ALA A 1 79 ? 17.672 7.684 10.531 1 91.06 79 ALA A CA 1
ATOM 555 C C . ALA A 1 79 ? 18.734 8.711 10.938 1 91.06 79 ALA A C 1
ATOM 557 O O . ALA A 1 79 ? 19.344 8.594 12.008 1 91.06 79 ALA A O 1
ATOM 558 N N . THR A 1 80 ? 18.891 9.766 10.164 1 93.31 80 THR A N 1
ATOM 559 C CA . THR A 1 80 ? 19.953 10.719 10.422 1 93.31 80 THR A CA 1
ATOM 560 C C . THR A 1 80 ? 19.406 12.023 10.969 1 93.31 80 THR A C 1
ATOM 562 O O . THR A 1 80 ? 20.141 12.812 11.57 1 93.31 80 THR A O 1
ATOM 565 N N . GLY A 1 81 ? 18.125 12.25 10.656 1 95.12 81 GLY A N 1
ATOM 566 C CA . GLY A 1 81 ? 17.516 13.516 11.039 1 95.12 81 GLY A CA 1
ATOM 567 C C . GLY A 1 81 ? 17.719 14.617 10.016 1 95.12 81 GLY A C 1
ATOM 568 O O . GLY A 1 81 ? 17.469 15.789 10.297 1 95.12 81 GLY A O 1
ATOM 569 N N . HIS A 1 82 ? 18.219 14.211 8.875 1 95.56 82 HIS A N 1
ATOM 570 C CA . HIS A 1 82 ? 18.406 15.172 7.789 1 95.56 82 HIS A CA 1
ATOM 571 C C . HIS A 1 82 ? 17.109 15.453 7.062 1 95.56 82 HIS A C 1
ATOM 573 O O . HIS A 1 82 ? 16.297 14.547 6.855 1 95.56 82 HIS A O 1
ATOM 579 N N . VAL A 1 83 ? 16.906 16.719 6.719 1 94.25 83 VAL A N 1
ATOM 580 C CA . VAL A 1 83 ? 15.711 17.156 6.004 1 94.25 83 VAL A CA 1
ATOM 581 C C . VAL A 1 83 ? 16.109 17.953 4.773 1 94.25 83 VAL A C 1
ATOM 583 O O . VAL A 1 83 ? 17.031 18.781 4.832 1 94.25 83 VAL A O 1
ATOM 586 N N . GLY A 1 84 ? 15.445 17.594 3.689 1 89.88 84 GLY A N 1
ATOM 587 C CA . GLY A 1 84 ? 15.641 18.359 2.465 1 89.88 84 GLY A CA 1
ATOM 588 C C . GLY A 1 84 ? 14.344 18.922 1.904 1 89.88 84 GLY A C 1
ATOM 589 O O . GLY A 1 84 ? 13.266 18.391 2.176 1 89.88 84 GLY A O 1
ATOM 590 N N . ASN A 1 85 ? 14.492 20.109 1.234 1 81.94 85 ASN A N 1
ATOM 591 C CA . ASN A 1 85 ? 13.469 20.656 0.357 1 81.94 85 ASN A CA 1
ATOM 592 C C . ASN A 1 85 ? 12.18 20.953 1.12 1 81.94 85 ASN A C 1
ATOM 594 O O . ASN A 1 85 ? 11.094 20.531 0.712 1 81.94 85 ASN A O 1
ATOM 598 N N . ILE A 1 86 ? 12.305 21.672 2.154 1 78.56 86 ILE A N 1
ATOM 599 C CA . ILE A 1 86 ? 11.117 22.25 2.762 1 78.56 86 ILE A CA 1
ATOM 600 C C . ILE A 1 86 ? 10.781 23.578 2.072 1 78.56 86 ILE A C 1
ATOM 602 O O . ILE A 1 86 ? 11.258 24.641 2.486 1 78.56 86 ILE A O 1
ATOM 606 N N . VAL A 1 87 ? 9.953 23.531 1.057 1 70.69 87 VAL A N 1
ATOM 607 C CA . VAL A 1 87 ? 9.727 24.641 0.133 1 70.69 87 VAL A CA 1
ATOM 608 C C . VAL A 1 87 ? 9.125 25.828 0.881 1 70.69 87 VAL A C 1
ATOM 610 O O . VAL A 1 87 ? 9.617 26.953 0.782 1 70.69 87 VAL A O 1
ATOM 613 N N . ASN A 1 88 ? 8.258 25.609 1.742 1 73.19 88 ASN A N 1
ATOM 614 C CA . ASN A 1 88 ? 7.508 26.688 2.379 1 73.19 88 ASN A CA 1
ATOM 615 C C . ASN A 1 88 ? 8.344 27.406 3.43 1 73.19 88 ASN A C 1
ATOM 617 O O . ASN A 1 88 ? 7.957 28.484 3.906 1 73.19 88 ASN A O 1
ATOM 621 N N . LEU A 1 89 ? 9.516 26.844 3.73 1 78.44 89 LEU A N 1
ATOM 622 C CA . LEU A 1 89 ? 10.344 27.469 4.754 1 78.44 89 LEU A CA 1
ATOM 623 C C . LEU A 1 89 ? 11.727 27.797 4.211 1 78.44 89 LEU A C 1
ATOM 625 O O . LEU A 1 89 ? 12.609 28.219 4.961 1 78.44 89 LEU A O 1
ATOM 629 N N . ASP A 1 90 ? 11.914 27.641 2.945 1 77.12 90 ASP A N 1
ATOM 630 C CA . ASP A 1 90 ? 13.164 27.922 2.246 1 77.12 90 ASP A CA 1
ATOM 631 C C . ASP A 1 90 ? 14.32 27.109 2.828 1 77.12 90 ASP A C 1
ATOM 633 O O . ASP A 1 90 ? 15.398 27.656 3.084 1 77.12 90 ASP A O 1
ATOM 637 N N . VAL A 1 91 ? 14.008 25.906 3.189 1 79.69 91 VAL A N 1
ATOM 638 C CA . VAL A 1 91 ? 15.031 24.984 3.652 1 79.69 91 VAL A CA 1
ATOM 639 C C . VAL A 1 91 ? 15.414 24.031 2.518 1 79.69 91 VAL A C 1
ATOM 641 O O . VAL A 1 91 ? 14.602 23.219 2.082 1 79.69 91 VAL A O 1
ATOM 644 N N . VAL A 1 92 ? 16.672 24.156 2.062 1 80.44 92 VAL A N 1
ATOM 645 C CA . VAL A 1 92 ? 17.141 23.312 0.965 1 80.44 92 VAL A CA 1
ATOM 646 C C . VAL A 1 92 ? 17.719 22.016 1.521 1 80.44 92 VAL A C 1
ATOM 648 O O . VAL A 1 92 ? 17.438 20.938 1.009 1 80.44 92 VAL A O 1
ATOM 651 N N . SER A 1 93 ? 18.531 22.156 2.57 1 91.69 93 SER A N 1
ATOM 652 C CA . SER A 1 93 ? 19.188 21.047 3.244 1 91.69 93 SER A CA 1
ATOM 653 C C . SER A 1 93 ? 19.531 21.391 4.684 1 91.69 93 SER A C 1
ATOM 655 O O . SER A 1 93 ? 20.125 22.453 4.945 1 91.69 93 SER A O 1
ATOM 657 N N . LEU A 1 94 ? 19.156 20.547 5.602 1 94.25 94 LEU A N 1
ATOM 658 C CA . LEU A 1 94 ? 19.328 20.859 7.016 1 94.25 94 LEU A CA 1
ATOM 659 C C . LEU A 1 94 ? 19.484 19.578 7.836 1 94.25 94 LEU A C 1
ATOM 661 O O . LEU A 1 94 ? 18.641 18.688 7.754 1 94.25 94 LEU A O 1
ATOM 665 N N . ASP A 1 95 ? 20.594 19.469 8.516 1 97.12 95 ASP A N 1
ATOM 666 C CA . ASP A 1 95 ? 20.703 18.422 9.516 1 97.12 95 ASP A CA 1
ATOM 667 C C . ASP A 1 95 ? 19.906 18.766 10.766 1 97.12 95 ASP A C 1
ATOM 669 O O . ASP A 1 95 ? 20.469 19 11.836 1 97.12 95 ASP A O 1
ATOM 673 N N . MET A 1 96 ? 18.641 18.719 10.664 1 97.25 96 MET A N 1
ATOM 674 C CA . MET A 1 96 ? 17.688 19.234 11.641 1 97.25 96 MET A CA 1
ATOM 675 C C . MET A 1 96 ? 17.828 18.516 12.977 1 97.25 96 MET A C 1
ATOM 677 O O . MET A 1 96 ? 17.922 19.141 14.031 1 97.25 96 MET A O 1
ATOM 681 N N . GLY A 1 97 ? 17.844 17.188 12.922 1 97.88 97 GLY A N 1
ATOM 682 C CA . GLY A 1 97 ? 17.969 16.391 14.133 1 97.88 97 GLY A CA 1
ATOM 683 C C . GLY A 1 97 ? 19.188 16.766 14.961 1 97.88 97 GLY A C 1
ATOM 684 O O . GLY A 1 97 ? 19.062 17.234 16.094 1 97.88 97 GLY A O 1
ATOM 685 N N . PRO A 1 98 ? 20.344 16.578 14.352 1 98 98 PRO A N 1
ATOM 686 C CA . PRO A 1 98 ? 21.578 16.906 15.055 1 98 98 PRO A CA 1
ATOM 687 C C . PRO A 1 98 ? 21.641 18.359 15.531 1 98 98 PRO A C 1
ATOM 689 O O . PRO A 1 98 ? 22.078 18.625 16.641 1 98 98 PRO A O 1
ATOM 692 N N . GLU A 1 99 ? 21.188 19.297 14.742 1 98 99 GLU A N 1
ATOM 693 C CA . GLU A 1 99 ? 21.266 20.703 15.102 1 98 99 GLU A CA 1
ATOM 694 C C . GLU A 1 99 ? 20.344 21.031 16.266 1 98 99 GLU A C 1
ATOM 696 O O . GLU A 1 99 ? 20.75 21.75 17.203 1 98 99 GLU A O 1
ATOM 701 N N . VAL A 1 100 ? 19.156 20.547 16.219 1 98.44 100 VAL A N 1
ATOM 702 C CA . VAL A 1 100 ? 18.219 20.797 17.297 1 98.44 100 VAL A CA 1
ATOM 703 C C . VAL A 1 100 ? 18.688 20.109 18.578 1 98.44 100 VAL A C 1
ATOM 705 O O . VAL A 1 100 ? 18.594 20.656 19.672 1 98.44 100 VAL A O 1
ATOM 708 N N . SER A 1 101 ? 19.156 18.906 18.406 1 98.44 101 SER A N 1
ATOM 709 C CA . SER A 1 101 ? 19.672 18.156 19.547 1 98.44 101 SER A CA 1
ATOM 710 C C . SER A 1 101 ? 20.797 18.906 20.234 1 98.44 101 SER A C 1
ATOM 712 O O . SER A 1 101 ? 20.844 18.984 21.469 1 98.44 101 SER A O 1
ATOM 714 N N . ARG A 1 102 ? 21.734 19.391 19.484 1 97.88 102 ARG A N 1
ATOM 715 C CA . ARG A 1 102 ? 22.875 20.141 20.016 1 97.88 102 ARG A CA 1
ATOM 716 C C . ARG A 1 102 ? 22.391 21.359 20.812 1 97.88 102 ARG A C 1
ATOM 718 O O . ARG A 1 102 ? 22.875 21.609 21.922 1 97.88 102 ARG A O 1
ATOM 725 N N . LEU A 1 103 ? 21.469 22.078 20.328 1 97.88 103 LEU A N 1
ATOM 726 C CA . LEU A 1 103 ? 20.984 23.312 20.938 1 97.88 103 LEU A CA 1
ATOM 727 C C . LEU A 1 103 ? 20.125 23.016 22.156 1 97.88 103 LEU A C 1
ATOM 729 O O . LEU A 1 103 ? 20.156 23.734 23.141 1 97.88 103 LEU A O 1
ATOM 733 N N . ALA A 1 104 ? 19.312 21.984 22.031 1 97.5 104 ALA A N 1
ATOM 734 C CA . ALA A 1 104 ? 18.344 21.672 23.078 1 97.5 104 ALA A CA 1
ATOM 735 C C . ALA A 1 104 ? 18.984 20.828 24.172 1 97.5 104 ALA A C 1
ATOM 737 O O . ALA A 1 104 ? 18.484 20.797 25.312 1 97.5 104 ALA A O 1
ATOM 738 N N . GLY A 1 105 ? 20 20.031 23.844 1 97 105 GLY A N 1
ATOM 739 C CA . GLY A 1 105 ? 20.672 19.188 24.812 1 97 105 GLY A CA 1
ATOM 740 C C . GLY A 1 105 ? 19.953 17.891 25.078 1 97 105 GLY A C 1
ATOM 741 O O . GLY A 1 105 ? 20.141 17.266 26.125 1 97 105 GLY A O 1
ATOM 742 N N . VAL A 1 106 ? 19.047 17.531 24.266 1 96.62 106 VAL A N 1
ATOM 743 C CA . VAL A 1 106 ? 18.297 16.297 24.406 1 96.62 106 VAL A CA 1
ATOM 744 C C . VAL A 1 106 ? 18.266 15.562 23.062 1 96.62 106 VAL A C 1
ATOM 746 O O . VAL A 1 106 ? 18.391 16.188 22 1 96.62 106 VAL A O 1
ATOM 749 N N . PRO A 1 107 ? 18.141 14.195 23.078 1 97.62 107 PRO A N 1
ATOM 750 C CA . PRO A 1 107 ? 18.016 13.453 21.828 1 97.62 107 PRO A CA 1
ATOM 751 C C . PRO A 1 107 ? 16.844 13.914 20.969 1 97.62 107 PRO A C 1
ATOM 753 O O . PRO A 1 107 ? 15.773 14.227 21.516 1 97.62 107 PRO A O 1
ATOM 756 N N . VAL A 1 108 ? 17.047 13.938 19.609 1 98.56 108 VAL A N 1
ATOM 757 C CA . VAL A 1 108 ? 16.031 14.43 18.703 1 98.56 108 VAL A CA 1
ATOM 758 C C . VAL A 1 108 ? 15.766 13.406 17.609 1 98.56 108 VAL A C 1
ATOM 760 O O . VAL A 1 108 ? 16.703 12.82 17.062 1 98.56 108 VAL A O 1
ATOM 763 N N . HIS A 1 109 ? 14.539 13.148 17.359 1 98.31 109 HIS A N 1
ATOM 764 C CA . HIS A 1 109 ? 14.094 12.344 16.219 1 98.31 109 HIS A CA 1
ATOM 765 C C . H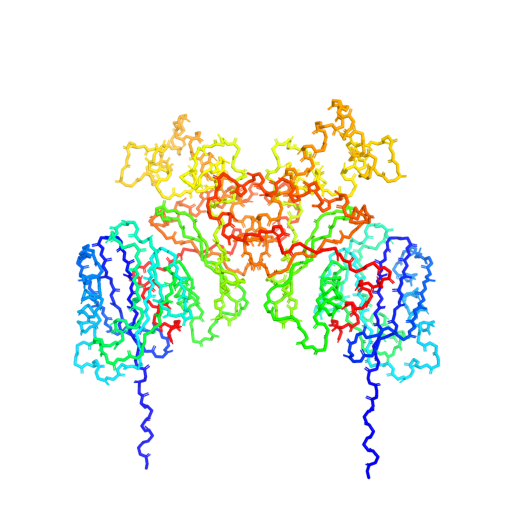IS A 1 109 ? 13.289 13.18 15.234 1 98.31 109 HIS A C 1
ATOM 767 O O . HIS A 1 109 ? 12.43 13.969 15.633 1 98.31 109 HIS A O 1
ATOM 773 N N . VAL A 1 110 ? 13.617 13.055 13.945 1 98.12 110 VAL A N 1
ATOM 774 C CA . VAL A 1 110 ? 12.906 13.789 12.914 1 98.12 110 VAL A CA 1
ATOM 775 C C . VAL A 1 110 ? 12.102 12.828 12.039 1 98.12 110 VAL A C 1
ATOM 777 O O . VAL A 1 110 ? 12.617 11.789 11.617 1 98.12 110 VAL A O 1
ATOM 780 N N . GLU A 1 111 ? 10.844 13.172 11.82 1 97.5 111 GLU A N 1
ATOM 781 C CA . GLU A 1 111 ? 9.93 12.375 11.016 1 97.5 111 GLU A CA 1
ATOM 782 C C . GLU A 1 111 ? 9.18 13.242 10.008 1 97.5 111 GLU A C 1
ATOM 784 O O . GLU A 1 111 ? 9.055 14.453 10.195 1 97.5 111 GLU A O 1
ATOM 789 N N . ASN A 1 112 ? 8.75 12.633 8.938 1 96.56 112 ASN A N 1
ATOM 790 C CA . ASN A 1 112 ? 7.812 13.297 8.039 1 96.56 112 ASN A CA 1
ATOM 791 C C . ASN A 1 112 ? 6.523 13.68 8.766 1 96.56 112 ASN A C 1
ATOM 793 O O . ASN A 1 112 ? 6.012 12.914 9.578 1 96.56 112 ASN A O 1
ATOM 797 N N . ASP A 1 113 ? 5.984 14.828 8.484 1 96.44 113 ASP A N 1
ATOM 798 C CA . ASP A 1 113 ? 4.832 15.344 9.203 1 96.44 113 ASP A CA 1
ATOM 799 C C . ASP A 1 113 ? 3.629 14.414 9.062 1 96.44 113 ASP A C 1
ATOM 801 O O . ASP A 1 113 ? 2.883 14.211 10.023 1 96.44 113 ASP A O 1
ATOM 805 N N . VAL A 1 114 ? 3.398 13.844 7.891 1 97.25 114 VAL A N 1
ATOM 806 C CA . VAL A 1 114 ? 2.26 12.961 7.688 1 97.25 114 VAL A CA 1
ATOM 807 C C . VAL A 1 114 ? 2.473 11.656 8.461 1 97.25 114 VAL A C 1
ATOM 809 O O . VAL A 1 114 ? 1.54 11.125 9.07 1 97.25 114 VAL A O 1
ATOM 812 N N . ASN A 1 115 ? 3.678 11.117 8.445 1 97.94 115 ASN A N 1
ATOM 813 C CA . ASN A 1 115 ? 4.016 9.953 9.25 1 97.94 115 ASN A CA 1
ATOM 814 C C . ASN A 1 115 ? 3.814 10.227 10.742 1 97.94 115 ASN A C 1
ATOM 816 O O . ASN A 1 115 ? 3.223 9.406 11.453 1 97.94 115 ASN A O 1
ATOM 820 N N . ALA A 1 116 ? 4.289 11.375 11.172 1 97.5 116 ALA A N 1
ATOM 821 C CA . ALA A 1 116 ? 4.094 11.734 12.57 1 97.5 116 ALA A CA 1
ATOM 822 C C . ALA A 1 116 ? 2.609 11.805 12.914 1 97.5 116 ALA A C 1
ATOM 824 O O . ALA A 1 116 ? 2.186 11.32 13.969 1 97.5 116 ALA A O 1
ATOM 825 N N . ALA A 1 117 ? 1.873 12.43 12.031 1 97 117 ALA A N 1
ATOM 826 C CA . ALA A 1 117 ? 0.433 12.531 12.25 1 97 117 ALA A CA 1
ATOM 827 C C . ALA A 1 117 ? -0.212 11.148 12.336 1 97 117 ALA A C 1
ATOM 829 O O . ALA A 1 117 ? -1.141 10.938 13.117 1 97 117 ALA A O 1
ATOM 830 N N . ALA A 1 118 ? 0.219 10.234 11.539 1 97.25 118 ALA A N 1
ATOM 831 C CA . ALA A 1 118 ? -0.298 8.867 11.57 1 97.25 118 ALA A CA 1
ATOM 832 C C . ALA A 1 118 ? -0.079 8.234 12.945 1 97.25 118 ALA A C 1
ATOM 834 O O . ALA A 1 118 ? -0.99 7.621 13.5 1 97.25 118 ALA A O 1
ATOM 835 N N . VAL A 1 119 ? 1.083 8.414 13.484 1 96.31 119 VAL A N 1
ATOM 836 C CA . VAL A 1 119 ? 1.39 7.902 14.812 1 96.31 119 VAL A CA 1
ATOM 837 C C . VAL A 1 119 ? 0.479 8.562 15.852 1 96.31 119 VAL A C 1
ATOM 839 O O . VAL A 1 119 ? -0.104 7.887 16.703 1 96.31 119 VAL A O 1
ATOM 842 N N . GLY A 1 120 ? 0.393 9.867 15.727 1 96 120 GLY A N 1
ATOM 843 C CA . GLY A 1 120 ? -0.474 10.594 16.641 1 96 120 GLY A CA 1
ATOM 844 C C . GLY A 1 120 ? -1.912 10.109 16.609 1 96 120 GLY A C 1
ATOM 845 O O . GLY A 1 120 ? -2.529 9.922 17.656 1 96 120 GLY A O 1
ATOM 846 N N . ALA A 1 121 ? -2.398 9.945 15.422 1 95.69 121 ALA A N 1
ATOM 847 C CA . ALA A 1 121 ? -3.766 9.453 15.273 1 95.69 121 ALA A CA 1
ATOM 848 C C . ALA A 1 121 ? -3.922 8.07 15.906 1 95.69 121 ALA A C 1
ATOM 850 O O . ALA A 1 121 ? -4.906 7.809 16.594 1 95.69 121 ALA A O 1
ATOM 851 N N . ALA A 1 122 ? -2.986 7.195 15.656 1 94.75 122 ALA A N 1
ATOM 852 C CA . ALA A 1 122 ? -3.031 5.844 16.203 1 94.75 122 ALA A CA 1
ATOM 853 C C . ALA A 1 122 ? -3.043 5.879 17.734 1 94.75 122 ALA A C 1
ATOM 855 O O . ALA A 1 122 ? -3.785 5.129 18.375 1 94.75 122 ALA A O 1
ATOM 856 N N . VAL A 1 123 ? -2.283 6.73 18.281 1 93.31 123 VAL A N 1
ATOM 857 C CA . VAL A 1 123 ? -2.188 6.863 19.719 1 93.31 123 VAL A CA 1
ATOM 858 C C . VAL A 1 123 ? -3.51 7.379 20.281 1 93.31 123 VAL A C 1
ATOM 860 O O . VAL A 1 123 ? -4.047 6.82 21.25 1 93.31 123 VAL A O 1
ATOM 863 N N . LEU A 1 124 ? -3.992 8.398 19.688 1 93.06 124 LEU A N 1
ATOM 864 C CA . LEU A 1 124 ? -5.188 9.062 20.203 1 93.06 124 LEU A CA 1
ATOM 865 C C . LEU A 1 124 ? -6.41 8.156 20.062 1 93.06 124 LEU A C 1
ATOM 867 O O . LEU A 1 124 ? -7.301 8.18 20.906 1 93.06 124 LEU A O 1
ATOM 871 N N . LEU A 1 125 ? -6.43 7.398 19.016 1 91.19 125 LEU A N 1
ATOM 872 C CA . LEU A 1 125 ? -7.586 6.539 18.766 1 91.19 125 LEU A CA 1
ATOM 873 C C . LEU A 1 125 ? -7.461 5.23 19.531 1 91.19 125 LEU A C 1
ATOM 875 O O . LEU A 1 125 ? -8.461 4.562 19.797 1 91.19 125 LEU A O 1
ATOM 879 N N . GLY A 1 126 ? -6.262 4.668 19.734 1 85.56 126 GLY A N 1
ATOM 880 C CA . GLY A 1 126 ? -6.039 3.385 20.375 1 85.56 126 GLY A CA 1
ATOM 881 C C . GLY A 1 126 ? -6.188 3.441 21.891 1 85.56 126 GLY A C 1
ATOM 882 O O . GLY A 1 126 ? -6.398 2.414 22.531 1 85.56 126 GLY A O 1
ATOM 883 N N . GLY A 1 127 ? -6.105 4.582 22.5 1 71 127 GLY A N 1
ATOM 884 C CA . GLY A 1 127 ? -6.141 4.695 23.938 1 71 127 GLY A CA 1
ATOM 885 C C . GLY A 1 127 ? -5.004 3.961 24.625 1 71 127 GLY A C 1
ATOM 886 O O . GLY A 1 127 ? -3.91 3.85 24.078 1 71 127 GLY A O 1
ATOM 887 N N . ALA A 1 128 ? -5.211 3.41 25.812 1 62.94 128 ALA A N 1
ATOM 888 C CA . ALA A 1 128 ? -4.215 2.736 26.641 1 62.94 128 ALA A CA 1
ATOM 889 C C . ALA A 1 128 ? -3.828 1.386 26.047 1 62.94 128 ALA A C 1
ATOM 891 O O . ALA A 1 128 ? -2.693 0.932 26.203 1 62.94 128 ALA A O 1
ATOM 892 N N . ASP A 1 129 ? -4.707 0.839 25.312 1 69.12 129 ASP A N 1
ATOM 893 C CA . ASP A 1 129 ? -4.508 -0.515 24.812 1 69.12 129 ASP A CA 1
ATOM 894 C C . ASP A 1 129 ? -3.848 -0.494 23.422 1 69.12 129 ASP A C 1
ATOM 896 O O . ASP A 1 129 ? -3.342 -1.517 22.953 1 69.12 129 ASP A O 1
ATOM 900 N N . GLY A 1 130 ? -3.75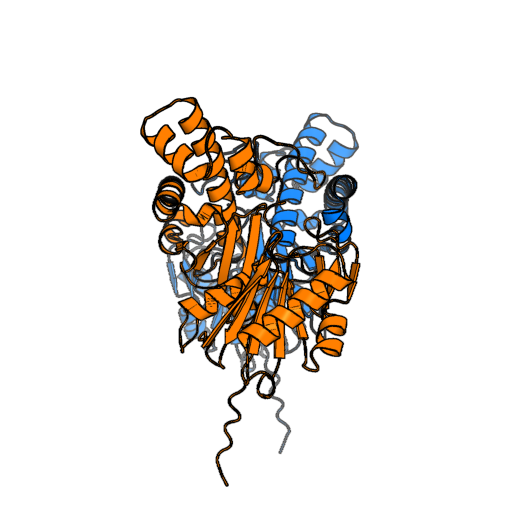6 0.705 22.938 1 77.12 130 GLY A N 1
ATOM 901 C CA . GLY A 1 130 ? -3.238 0.812 21.578 1 77.12 130 GLY A CA 1
ATOM 902 C C . GLY A 1 130 ? -4.164 0.217 20.531 1 77.12 130 GLY A C 1
ATOM 903 O O . GLY A 1 130 ? -5.246 -0.28 20.875 1 77.12 130 GLY A O 1
ATOM 904 N N . LEU A 1 131 ? -3.91 0.422 19.266 1 83.56 131 LEU A N 1
ATOM 905 C CA . LEU A 1 131 ? -4.652 -0.172 18.156 1 83.56 131 LEU A CA 1
ATOM 906 C C . LEU A 1 131 ? -3.814 -1.229 17.453 1 83.56 131 LEU A C 1
ATOM 908 O O . LEU A 1 131 ? -2.676 -0.966 17.062 1 83.56 131 LEU A O 1
ATOM 912 N N . ASP A 1 132 ? -4.363 -2.439 17.484 1 87.31 132 ASP A N 1
ATOM 913 C CA . ASP A 1 132 ? -3.686 -3.5 16.75 1 87.31 132 ASP A CA 1
ATOM 914 C C . ASP A 1 132 ? -3.986 -3.408 15.25 1 87.31 132 ASP A C 1
ATOM 916 O O . ASP A 1 132 ? -5.016 -2.863 14.852 1 87.31 132 ASP A O 1
ATOM 920 N N . GLY A 1 133 ? -2.994 -3.85 14.492 1 92.19 133 GLY A N 1
ATOM 921 C CA . GLY A 1 133 ? -3.197 -3.914 13.055 1 92.19 133 GLY A CA 1
ATOM 922 C C . GLY A 1 133 ? -2.686 -2.688 12.32 1 92.19 133 GLY A C 1
ATOM 923 O O . GLY A 1 133 ? -1.841 -1.956 12.844 1 92.19 133 GLY A O 1
ATOM 924 N N . THR A 1 134 ? -3.16 -2.527 11.148 1 95.56 134 THR A N 1
ATOM 925 C CA . THR A 1 134 ? -2.691 -1.443 10.289 1 95.56 134 THR A CA 1
ATOM 926 C C . THR A 1 134 ? -3.641 -0.251 10.359 1 95.56 134 THR A C 1
ATOM 928 O O . THR A 1 134 ? -4.855 -0.413 10.234 1 95.56 134 THR A O 1
ATOM 931 N N . ILE A 1 135 ? -3.096 0.935 10.633 1 96.81 135 ILE A N 1
ATOM 932 C CA . ILE A 1 135 ? -3.818 2.201 10.602 1 96.81 135 ILE A CA 1
ATOM 933 C C . ILE A 1 135 ? -3.221 3.107 9.531 1 96.81 135 ILE A C 1
ATOM 935 O O . ILE A 1 135 ? -1.998 3.242 9.43 1 96.81 135 ILE A O 1
ATOM 939 N N . ALA A 1 136 ? -4.082 3.627 8.719 1 98.44 136 ALA A N 1
ATOM 940 C CA . ALA A 1 136 ? -3.629 4.586 7.715 1 98.44 136 ALA A CA 1
ATOM 941 C C . ALA A 1 136 ? -4.156 5.984 8.016 1 98.44 136 ALA A C 1
ATOM 943 O O . ALA A 1 136 ? -5.316 6.148 8.406 1 98.44 136 ALA A O 1
ATOM 944 N N . PHE A 1 137 ? -3.303 6.918 8 1 98.62 137 PHE A N 1
ATOM 945 C CA . PHE A 1 137 ? -3.648 8.336 8.078 1 98.62 137 PHE A CA 1
ATOM 946 C C . PHE A 1 137 ? -3.572 8.984 6.699 1 98.62 137 PHE A C 1
ATOM 948 O O . PHE A 1 137 ? -2.496 9.062 6.102 1 98.62 137 PHE A O 1
ATOM 955 N N . LEU A 1 138 ? -4.66 9.367 6.156 1 98.75 138 LEU A N 1
ATOM 956 C CA . LEU A 1 138 ? -4.754 10.016 4.855 1 98.75 138 LEU A CA 1
ATOM 957 C C . LEU A 1 138 ? -4.832 11.531 5.016 1 98.75 138 LEU A C 1
ATOM 959 O O . LEU A 1 138 ? -5.844 12.062 5.484 1 98.75 138 LEU A O 1
ATOM 963 N N . ASN A 1 139 ? -3.812 12.227 4.605 1 97.56 139 ASN A N 1
ATOM 964 C CA . ASN A 1 139 ? -3.689 13.664 4.824 1 97.56 139 ASN A CA 1
ATOM 965 C C . ASN A 1 139 ? -4.062 14.461 3.576 1 97.56 139 ASN A C 1
ATOM 967 O O . ASN A 1 139 ? -3.312 14.477 2.6 1 97.56 139 ASN A O 1
ATOM 971 N N . PHE A 1 140 ? -5.258 15.062 3.656 1 97.06 140 PHE A N 1
ATOM 972 C CA . PHE A 1 140 ? -5.688 15.977 2.6 1 97.06 140 PHE A CA 1
ATOM 973 C C . PHE A 1 140 ? -5.234 17.406 2.895 1 97.06 140 PHE A C 1
ATOM 975 O O . PHE A 1 140 ? -6.055 18.266 3.211 1 97.06 140 PHE A O 1
ATOM 982 N N . GLY A 1 141 ? -4.012 17.703 2.752 1 93.75 141 GLY A N 1
ATOM 983 C CA . GLY A 1 141 ? -3.441 19.016 2.975 1 93.75 141 GLY A CA 1
ATOM 984 C C . GLY A 1 141 ? -3.135 19.766 1.687 1 93.75 141 GLY A C 1
ATOM 985 O O . GLY A 1 141 ? -3.918 19.719 0.735 1 93.75 141 GLY A O 1
ATOM 986 N N . THR A 1 142 ? -1.989 20.562 1.756 1 91.38 142 THR A N 1
ATOM 987 C CA . THR A 1 142 ? -1.53 21.141 0.503 1 91.38 142 THR A CA 1
ATOM 988 C C . THR A 1 142 ? -1.334 20.078 -0.562 1 91.38 142 THR A C 1
ATOM 990 O O . THR A 1 142 ? -1.666 20.281 -1.73 1 91.38 142 THR A O 1
ATOM 993 N N . GLY A 1 143 ? -0.802 19 -0.137 1 94.56 143 GLY A N 1
ATOM 994 C CA . GLY A 1 143 ? -0.71 17.812 -0.975 1 94.56 143 GLY A CA 1
ATOM 995 C C . GLY A 1 143 ? -1.549 16.656 -0.465 1 94.56 143 GLY A C 1
ATOM 996 O O . GLY A 1 143 ? -2.506 16.859 0.286 1 94.56 143 GLY A O 1
ATOM 997 N N . LEU A 1 144 ? -1.337 15.531 -0.987 1 97.56 144 LEU A N 1
ATOM 998 C CA . LEU A 1 144 ? -1.981 14.289 -0.592 1 97.56 144 LEU A CA 1
ATOM 999 C C . LEU A 1 144 ? -0.944 13.211 -0.278 1 97.56 144 LEU A C 1
ATOM 1001 O O . LEU A 1 144 ? -0.063 12.938 -1.096 1 97.56 144 LEU A O 1
ATOM 1005 N N . ALA A 1 145 ? -0.997 12.672 0.895 1 98 145 ALA A N 1
ATOM 1006 C CA . ALA A 1 145 ? -0.111 11.578 1.298 1 98 145 ALA A CA 1
ATOM 1007 C C . ALA A 1 145 ? -0.75 10.727 2.393 1 98 145 ALA A C 1
ATOM 1009 O O . ALA A 1 145 ? -1.773 11.109 2.967 1 98 145 ALA A O 1
ATOM 1010 N N . ALA A 1 146 ? -0.177 9.617 2.578 1 98.62 146 ALA A N 1
ATOM 1011 C CA . ALA A 1 146 ? -0.636 8.742 3.652 1 98.62 146 ALA A CA 1
ATOM 1012 C C . ALA A 1 146 ? 0.514 8.367 4.586 1 98.62 146 ALA A C 1
ATOM 1014 O O . ALA A 1 146 ? 1.674 8.336 4.168 1 98.62 146 ALA A O 1
ATOM 1015 N N . GLY A 1 147 ? 0.251 8.312 5.812 1 98.44 147 GLY A N 1
ATOM 1016 C CA . GLY A 1 147 ? 1.083 7.605 6.777 1 98.44 147 GLY A CA 1
ATOM 1017 C C . GLY A 1 147 ? 0.503 6.27 7.199 1 98.44 147 GLY A C 1
ATOM 1018 O O . GLY A 1 147 ? -0.708 6.145 7.391 1 98.44 147 GLY A O 1
ATOM 1019 N N . ILE A 1 148 ? 1.347 5.281 7.285 1 97.94 148 ILE A N 1
ATOM 1020 C CA . ILE A 1 148 ? 0.874 3.936 7.59 1 97.94 148 ILE A CA 1
ATOM 1021 C C . ILE A 1 148 ? 1.578 3.412 8.836 1 97.94 148 ILE A C 1
ATOM 1023 O O . ILE A 1 148 ? 2.811 3.404 8.906 1 97.94 148 ILE A O 1
ATOM 1027 N N . VAL A 1 149 ? 0.796 3.057 9.812 1 95.94 149 VAL A N 1
ATOM 1028 C CA . VAL A 1 149 ? 1.283 2.508 11.07 1 95.94 149 VAL A CA 1
ATOM 1029 C C . VAL A 1 149 ? 0.802 1.066 11.234 1 95.94 149 VAL A C 1
ATOM 1031 O O . VAL A 1 149 ? -0.393 0.789 11.109 1 95.94 149 VAL A O 1
ATOM 1034 N N . GLN A 1 150 ? 1.703 0.16 11.414 1 92.62 150 GLN A N 1
ATOM 1035 C CA . GLN A 1 150 ? 1.381 -1.242 11.656 1 92.62 150 GLN A CA 1
ATOM 1036 C C . GLN A 1 150 ? 1.777 -1.659 13.07 1 92.62 150 GLN A C 1
ATOM 1038 O O . GLN A 1 150 ? 2.961 -1.67 13.406 1 92.62 150 GLN A O 1
ATOM 1043 N N . ASN A 1 151 ? 0.812 -2.043 13.852 1 89.62 151 ASN A N 1
ATOM 1044 C CA . ASN A 1 151 ? 1.039 -2.424 15.242 1 89.62 151 ASN A CA 1
ATOM 1045 C C . ASN A 1 151 ? 1.884 -1.387 15.977 1 89.62 151 ASN A C 1
ATOM 1047 O O . ASN A 1 151 ? 2.852 -1.736 16.656 1 89.62 151 ASN A O 1
ATOM 1051 N N . GLY A 1 152 ? 1.596 -0.185 15.703 1 86.88 152 GLY A N 1
ATOM 1052 C CA . GLY A 1 152 ? 2.213 0.922 16.406 1 86.88 152 GLY A CA 1
ATOM 1053 C C . GLY A 1 152 ? 3.523 1.372 15.797 1 86.88 152 GLY A C 1
ATOM 1054 O O . GLY A 1 152 ? 4.125 2.35 16.25 1 86.88 152 GLY A O 1
ATOM 1055 N N . VAL A 1 153 ? 3.934 0.729 14.781 1 89.81 153 VAL A N 1
ATOM 1056 C CA . VAL A 1 153 ? 5.219 1.042 14.164 1 89.81 153 VAL A CA 1
ATOM 1057 C C . VAL A 1 153 ? 4.996 1.637 12.773 1 89.81 153 VAL A C 1
ATOM 1059 O O . VAL A 1 153 ? 4.234 1.088 11.977 1 89.81 153 VAL A O 1
ATOM 1062 N N . LEU A 1 154 ? 5.703 2.666 12.547 1 94.75 154 LEU A N 1
ATOM 1063 C CA . LEU A 1 154 ? 5.586 3.354 11.266 1 94.75 154 LEU A CA 1
ATOM 1064 C C . LEU A 1 154 ? 6.176 2.508 10.141 1 94.75 154 LEU A C 1
ATOM 1066 O O . LEU A 1 154 ? 7.227 1.888 10.312 1 94.75 154 LEU A O 1
ATOM 1070 N N . LEU A 1 155 ? 5.484 2.502 9.016 1 94.56 155 LEU A N 1
ATOM 1071 C CA . LEU A 1 155 ? 5.992 1.893 7.789 1 94.56 155 LEU A CA 1
ATOM 1072 C C . LEU A 1 155 ? 6.676 2.932 6.906 1 94.56 155 LEU A C 1
ATOM 1074 O O . LEU A 1 155 ? 6.012 3.646 6.152 1 94.56 155 LEU A O 1
ATOM 1078 N N . HIS A 1 156 ? 7.973 2.963 6.938 1 94.75 156 HIS A N 1
ATOM 1079 C CA . HIS A 1 156 ? 8.719 3.916 6.125 1 94.75 156 HIS A CA 1
ATOM 1080 C C . HIS A 1 156 ? 8.945 3.383 4.711 1 94.75 156 HIS A C 1
ATOM 1082 O O . HIS A 1 156 ? 9.062 4.16 3.764 1 94.75 156 HIS A O 1
ATOM 1088 N N . GLY A 1 157 ? 9.008 1.963 4.637 1 94.38 157 GLY A N 1
ATOM 1089 C CA . GLY A 1 157 ? 9.406 1.347 3.383 1 94.38 157 GLY A CA 1
ATOM 1090 C C . GLY A 1 157 ? 10.914 1.331 3.178 1 94.38 157 GLY A C 1
ATOM 1091 O O . GLY A 1 157 ? 11.672 1.618 4.105 1 94.38 157 GLY A O 1
ATOM 1092 N N . TYR A 1 158 ? 11.328 0.908 1.992 1 94.62 158 TYR A N 1
ATOM 1093 C CA . TYR A 1 158 ? 12.742 0.698 1.688 1 94.62 158 TYR A CA 1
ATOM 1094 C C . TYR A 1 158 ? 13.469 2.027 1.548 1 94.62 158 TYR A C 1
ATOM 1096 O O . TYR A 1 158 ? 14.57 2.195 2.078 1 94.62 158 TYR A O 1
ATOM 1104 N N . SER A 1 159 ? 12.836 2.992 0.921 1 93.75 159 SER A N 1
ATOM 1105 C CA . SER A 1 159 ? 13.516 4.246 0.618 1 93.75 159 SER A CA 1
ATOM 1106 C C . SER A 1 159 ? 12.789 5.434 1.252 1 93.75 159 SER A C 1
ATOM 1108 O O . SER A 1 159 ? 13.125 6.586 0.977 1 93.75 159 SER A O 1
ATOM 1110 N N . GLY A 1 160 ? 11.789 5.188 2.037 1 93.31 160 GLY A N 1
ATOM 1111 C CA . GLY A 1 160 ? 11.047 6.254 2.691 1 93.31 160 GLY A CA 1
ATOM 1112 C C . GLY A 1 160 ? 9.859 6.73 1.881 1 93.31 160 GLY A C 1
ATOM 1113 O O . GLY A 1 160 ? 9.242 7.746 2.217 1 93.31 160 GLY A O 1
ATOM 1114 N N . ALA A 1 161 ? 9.438 5.977 0.862 1 95.19 161 ALA A N 1
ATOM 1115 C CA . ALA A 1 161 ? 8.406 6.438 -0.064 1 95.19 161 ALA A CA 1
ATOM 1116 C C . ALA A 1 161 ? 7.051 5.844 0.289 1 95.19 161 ALA A C 1
ATOM 1118 O O . ALA A 1 161 ? 6.043 6.164 -0.348 1 95.19 161 ALA A O 1
ATOM 1119 N N . ALA A 1 162 ? 7.02 4.98 1.346 1 97.38 162 ALA A N 1
ATOM 1120 C CA . ALA A 1 162 ? 5.738 4.391 1.716 1 97.38 162 ALA A CA 1
ATOM 1121 C C . ALA A 1 162 ? 4.715 5.469 2.062 1 97.38 162 ALA A C 1
ATOM 1123 O O . ALA A 1 162 ? 4.996 6.359 2.869 1 97.38 162 ALA A O 1
ATOM 1124 N N . GLY A 1 163 ? 3.584 5.441 1.378 1 98.06 163 GLY A N 1
ATOM 1125 C CA . GLY A 1 163 ? 2.504 6.367 1.671 1 98.06 163 GLY A CA 1
ATOM 1126 C C . GLY A 1 163 ? 2.51 7.594 0.776 1 98.06 163 GLY A C 1
ATOM 1127 O O . GLY A 1 163 ? 1.613 8.438 0.861 1 98.06 163 GLY A O 1
ATOM 1128 N N . GLU A 1 164 ? 3.475 7.734 -0.12 1 97.38 164 GLU A N 1
ATOM 1129 C CA . GLU A 1 164 ? 3.494 8.836 -1.076 1 97.38 164 GLU A CA 1
ATOM 1130 C C . GLU A 1 164 ? 2.516 8.594 -2.223 1 97.38 164 GLU A C 1
ATOM 1132 O O . GLU A 1 164 ? 2.881 8.711 -3.393 1 97.38 164 GLU A O 1
ATOM 1137 N N . ILE A 1 165 ? 1.283 8.391 -1.904 1 98.31 165 ILE A N 1
ATOM 1138 C CA . ILE A 1 165 ? 0.284 7.883 -2.836 1 98.31 165 ILE A CA 1
ATOM 1139 C C . ILE A 1 165 ? -0.286 9.031 -3.66 1 98.31 165 ILE A C 1
ATOM 1141 O O . ILE A 1 165 ? -0.929 8.812 -4.691 1 98.31 165 ILE A O 1
ATOM 1145 N N . GLY A 1 166 ? -0.097 10.266 -3.24 1 98.31 166 GLY A N 1
ATOM 1146 C CA . GLY A 1 166 ? -0.583 11.414 -3.98 1 98.31 166 GLY A CA 1
ATOM 1147 C C . GLY A 1 166 ? -0.003 11.516 -5.379 1 98.31 166 GLY A C 1
ATOM 1148 O O . GLY A 1 166 ? -0.612 12.109 -6.27 1 98.31 166 GLY A O 1
ATOM 1149 N N . HIS A 1 167 ? 1.117 10.891 -5.613 1 98.06 167 HIS A N 1
ATOM 1150 C CA . HIS A 1 167 ? 1.828 11.023 -6.879 1 98.06 167 HIS A CA 1
ATOM 1151 C C . HIS A 1 167 ? 1.612 9.797 -7.762 1 98.06 167 HIS A C 1
ATOM 1153 O O . HIS A 1 167 ? 2.342 9.586 -8.734 1 98.06 167 HIS A O 1
ATOM 1159 N N . ILE A 1 168 ? 0.685 8.945 -7.418 1 98.56 168 ILE A N 1
ATOM 1160 C CA . ILE A 1 168 ? 0.279 7.871 -8.312 1 98.56 168 ILE A CA 1
ATOM 1161 C C . ILE A 1 168 ? -0.539 8.445 -9.469 1 98.56 168 ILE A C 1
ATOM 1163 O O . ILE A 1 168 ? -1.578 9.07 -9.25 1 98.56 168 ILE A O 1
ATOM 1167 N N . PRO A 1 169 ? -0.093 8.273 -10.703 1 98.44 169 PRO A N 1
ATOM 1168 C CA . PRO A 1 169 ? -0.653 8.984 -11.852 1 98.44 169 PRO A CA 1
ATOM 1169 C C . PRO A 1 169 ? -1.815 8.234 -12.5 1 98.44 169 PRO A C 1
ATOM 1171 O O . PRO A 1 169 ? -1.765 7.918 -13.695 1 98.44 169 PRO A O 1
ATOM 1174 N N . VAL A 1 170 ? -2.936 8.102 -11.789 1 98.62 170 VAL A N 1
ATOM 1175 C CA . VAL A 1 170 ? -4.023 7.266 -12.289 1 98.62 170 VAL A CA 1
ATOM 1176 C C . VAL A 1 170 ? -5.301 8.094 -12.398 1 98.62 170 VAL A C 1
ATOM 1178 O O . VAL A 1 170 ? -6.375 7.555 -12.68 1 98.62 170 VAL A O 1
ATOM 1181 N N . GLU A 1 171 ? -5.207 9.352 -12.148 1 98.38 171 GLU A N 1
ATOM 1182 C CA . GLU A 1 171 ? -6.367 10.234 -12.227 1 98.38 171 GLU A CA 1
ATOM 1183 C C . GLU A 1 171 ? -6.707 10.57 -13.68 1 98.38 171 GLU A C 1
ATOM 1185 O O . GLU A 1 171 ? -5.848 11.039 -14.43 1 98.38 171 GLU A O 1
ATOM 1190 N N . PRO A 1 172 ? -7.918 10.336 -14.117 1 97.19 172 PRO A N 1
ATOM 1191 C CA . PRO A 1 172 ? -8.266 10.289 -15.539 1 97.19 172 PRO A CA 1
ATOM 1192 C C . PRO A 1 172 ? -8.188 11.664 -16.203 1 97.19 172 PRO A C 1
ATOM 1194 O O . PRO A 1 172 ? -8.094 11.75 -17.438 1 97.19 172 PRO A O 1
ATOM 1197 N N . HIS A 1 173 ? -8.266 12.766 -15.539 1 97.31 173 HIS A N 1
ATOM 1198 C CA . HIS A 1 173 ? -8.227 14.094 -16.156 1 97.31 173 HIS A CA 1
ATOM 1199 C C . HIS A 1 173 ? -6.805 14.477 -16.531 1 97.31 173 HIS A C 1
ATOM 1201 O O . HIS A 1 173 ? -6.598 15.422 -17.297 1 97.31 173 HIS A O 1
ATOM 1207 N N . ARG A 1 174 ? -5.785 13.797 -16 1 97.69 174 ARG A N 1
ATOM 1208 C CA . ARG A 1 174 ? -4.391 13.891 -16.422 1 97.69 174 ARG A CA 1
ATOM 1209 C C . ARG A 1 174 ? -3.867 15.312 -16.266 1 97.69 174 ARG A C 1
ATOM 1211 O O . ARG A 1 174 ? -3.221 15.844 -17.172 1 97.69 174 ARG A O 1
ATOM 1218 N N . LEU A 1 175 ? -4.254 15.969 -15.18 1 98.25 175 LEU A N 1
ATOM 1219 C CA . LEU A 1 175 ? -3.703 17.281 -14.898 1 98.25 175 LEU A CA 1
ATOM 1220 C C . LEU A 1 175 ? -2.211 17.203 -14.594 1 98.25 175 LEU A C 1
ATOM 1222 O O . LEU A 1 175 ? -1.744 16.203 -14.023 1 98.25 175 LEU A O 1
ATOM 1226 N N . LYS A 1 176 ? -1.475 18.203 -14.969 1 98 176 LYS A N 1
ATOM 1227 C CA . LYS A 1 176 ? -0.03 18.234 -14.766 1 98 176 LYS A CA 1
ATOM 1228 C C . LYS A 1 176 ? 0.313 18.359 -13.281 1 98 176 LYS A C 1
ATOM 1230 O O . LYS A 1 176 ? -0.287 19.172 -12.57 1 98 176 LYS A O 1
ATOM 1235 N N . CYS A 1 177 ? 1.2 17.625 -12.875 1 97.75 177 CYS A N 1
ATOM 1236 C CA . CYS A 1 177 ? 1.704 17.672 -11.508 1 97.75 177 CYS A CA 1
ATOM 1237 C C . CYS A 1 177 ? 3.098 18.297 -11.461 1 97.75 177 CYS A C 1
ATOM 1239 O O . CYS A 1 177 ? 3.916 18.047 -12.352 1 97.75 177 CYS A O 1
ATOM 1241 N N . PRO A 1 178 ? 3.426 19.047 -10.414 1 94.06 178 PRO A N 1
ATOM 1242 C CA . PRO A 1 178 ? 4.77 19.609 -10.297 1 94.06 178 PRO A CA 1
ATOM 1243 C C . PRO A 1 178 ? 5.859 18.547 -10.242 1 94.06 178 PRO A C 1
ATOM 1245 O O . PRO A 1 178 ? 7.035 18.844 -10.477 1 94.06 178 PRO A O 1
ATOM 1248 N N . CYS A 1 179 ? 5.523 17.359 -9.961 1 94.94 179 CYS A N 1
ATOM 1249 C CA . CYS A 1 179 ? 6.52 16.297 -9.883 1 94.94 179 CYS A CA 1
ATOM 1250 C C . CYS A 1 179 ? 6.984 15.891 -11.273 1 94.94 179 CYS A C 1
ATOM 1252 O O . CYS A 1 179 ? 7.941 15.125 -11.414 1 94.94 179 CYS A O 1
ATOM 1254 N N . GLY A 1 180 ? 6.285 16.328 -12.297 1 97.31 180 GLY A N 1
ATOM 1255 C CA . GLY A 1 180 ? 6.641 16.031 -13.68 1 97.31 180 GLY A CA 1
ATOM 1256 C C . GLY A 1 180 ? 5.66 15.094 -14.359 1 97.31 180 GLY A C 1
ATOM 1257 O O . GLY A 1 180 ? 5.582 15.055 -15.586 1 97.31 180 GLY A O 1
ATOM 1258 N N . GLN A 1 181 ? 4.84 14.406 -13.625 1 97.88 181 GLN A N 1
ATOM 1259 C CA . GLN A 1 181 ? 3.865 13.469 -14.156 1 97.88 181 GLN A CA 1
ATOM 1260 C C . GLN A 1 181 ? 2.557 14.164 -14.508 1 97.88 181 GLN A C 1
ATOM 1262 O O . GLN A 1 181 ? 2.365 15.336 -14.18 1 97.88 181 GLN A O 1
ATOM 1267 N N . TYR A 1 182 ? 1.749 13.469 -15.25 1 98.19 182 TYR A N 1
ATOM 1268 C CA . TYR A 1 182 ? 0.363 13.859 -15.477 1 98.19 182 TYR A CA 1
ATOM 1269 C C . TYR A 1 182 ? -0.598 12.875 -14.828 1 98.19 182 TYR A C 1
ATOM 1271 O O . TYR A 1 182 ? -0.411 11.656 -14.922 1 98.19 182 TYR A O 1
ATOM 1279 N N . GLY A 1 183 ? -1.565 13.375 -14.117 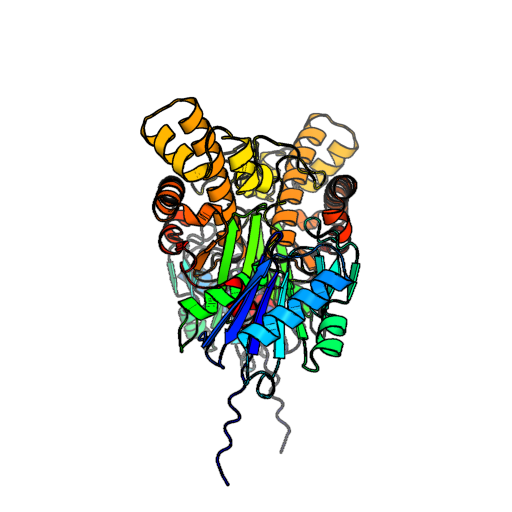1 98.25 183 GLY A N 1
ATOM 1280 C CA . GLY A 1 183 ? -2.641 12.531 -13.617 1 98.25 183 GLY A CA 1
ATOM 1281 C C . GLY A 1 183 ? -2.383 12 -12.219 1 98.25 183 GLY A C 1
ATOM 1282 O O . GLY A 1 183 ? -2.967 10.992 -11.812 1 98.25 183 GLY A O 1
ATOM 1283 N N . CYS A 1 184 ? -1.466 12.648 -11.5 1 98.69 184 CYS A N 1
ATOM 1284 C CA . CYS A 1 184 ? -1.315 12.273 -10.102 1 98.69 184 CYS A CA 1
ATOM 1285 C C . CYS A 1 184 ? -2.598 12.547 -9.32 1 98.69 184 CYS A C 1
ATOM 1287 O O . CYS A 1 184 ? -3.26 13.562 -9.539 1 98.69 184 CYS A O 1
ATOM 1289 N N . LEU A 1 185 ? -2.922 11.711 -8.367 1 98.81 185 LEU A N 1
ATOM 1290 C CA . LEU A 1 185 ? -4.137 11.844 -7.57 1 98.81 185 LEU A CA 1
ATOM 1291 C C . LEU A 1 185 ? -4.16 13.18 -6.84 1 98.81 185 LEU A C 1
ATOM 1293 O O . LEU A 1 185 ? -5.219 13.805 -6.715 1 98.81 185 LEU A O 1
ATOM 1297 N N . GLU A 1 186 ? -3.045 13.641 -6.434 1 98.25 186 GLU A N 1
ATOM 1298 C CA . GLU A 1 186 ? -2.9 14.883 -5.68 1 98.25 186 GLU A CA 1
ATOM 1299 C C . GLU A 1 186 ? -3.42 16.078 -6.477 1 98.25 186 GLU A C 1
ATOM 1301 O O . GLU A 1 186 ? -3.863 17.078 -5.898 1 98.25 186 GLU A O 1
ATOM 1306 N N . THR A 1 187 ? -3.438 15.984 -7.781 1 98.38 187 THR A N 1
ATOM 1307 C CA . THR A 1 187 ? -3.793 17.109 -8.633 1 98.38 187 THR A CA 1
ATOM 1308 C C . THR A 1 187 ? -5.297 17.359 -8.602 1 98.38 187 THR A C 1
ATOM 1310 O O . THR A 1 187 ? -5.77 18.406 -9.055 1 98.38 187 THR A O 1
ATOM 1313 N N . VAL A 1 188 ? -6.039 16.438 -7.969 1 98.5 188 VAL A N 1
ATOM 1314 C CA . VAL A 1 188 ? -7.492 16.594 -7.957 1 98.5 188 VAL A CA 1
ATOM 1315 C C . VAL A 1 188 ? -8 16.578 -6.52 1 98.5 188 VAL A C 1
ATOM 1317 O O . VAL A 1 188 ? -8.891 17.344 -6.156 1 98.5 188 VAL A O 1
ATOM 1320 N N . CYS A 1 189 ? -7.387 15.703 -5.703 1 97.31 189 CYS A N 1
ATOM 1321 C CA . CYS A 1 189 ? -8.078 15.492 -4.438 1 97.31 189 CYS A CA 1
ATOM 1322 C C . CYS A 1 189 ? -7.199 15.883 -3.258 1 97.31 189 CYS A C 1
ATOM 1324 O O . CYS A 1 189 ? -7.289 15.289 -2.184 1 97.31 189 CYS A O 1
ATOM 1326 N N . SER A 1 190 ? -6.336 16.844 -3.406 1 97.5 190 SER A N 1
ATOM 1327 C CA . SER A 1 190 ? -5.68 17.516 -2.293 1 97.5 190 SER A CA 1
ATOM 1328 C C . SER A 1 190 ? -6.395 18.828 -1.941 1 97.5 190 SER A C 1
ATOM 1330 O O . SER A 1 190 ? -7.23 19.297 -2.709 1 97.5 190 SER A O 1
ATOM 1332 N N . GLY A 1 191 ? -6.051 19.328 -0.678 1 96.25 191 GLY A N 1
ATOM 1333 C CA . GLY A 1 191 ? -6.621 20.609 -0.322 1 96.25 191 GLY A CA 1
ATOM 1334 C C . GLY A 1 191 ? -6.273 21.719 -1.311 1 96.25 191 GLY A C 1
ATOM 1335 O O . GLY A 1 191 ? -7.145 22.484 -1.72 1 96.25 191 GLY A O 1
ATOM 1336 N N . ALA A 1 192 ? -5.027 21.781 -1.734 1 95.25 192 ALA A N 1
ATOM 1337 C CA . ALA A 1 192 ? -4.598 22.781 -2.703 1 95.25 192 ALA A CA 1
ATOM 1338 C C . ALA A 1 192 ? -5.305 22.594 -4.043 1 95.25 192 ALA A C 1
ATOM 1340 O O . ALA A 1 192 ? -5.684 23.578 -4.695 1 95.25 192 ALA A O 1
ATOM 1341 N N . ALA A 1 193 ? -5.5 21.391 -4.492 1 97.94 193 ALA A N 1
ATOM 1342 C CA . ALA A 1 193 ? -6.152 21.094 -5.766 1 97.94 193 ALA A CA 1
ATOM 1343 C C . ALA A 1 193 ? -7.605 21.562 -5.754 1 97.94 193 ALA A C 1
ATOM 1345 O O . ALA A 1 193 ? -8.078 22.172 -6.711 1 97.94 193 ALA A O 1
ATOM 1346 N N . VAL A 1 194 ? -8.328 21.25 -4.641 1 98.31 194 VAL A N 1
ATOM 1347 C CA . VAL A 1 194 ? -9.727 21.672 -4.535 1 98.31 194 VAL A CA 1
ATOM 1348 C C . VAL A 1 194 ? -9.805 23.188 -4.527 1 98.31 194 VAL A C 1
ATOM 1350 O O . VAL A 1 194 ? -10.727 23.766 -5.109 1 98.31 194 VAL A O 1
ATOM 1353 N N . GLY A 1 195 ? -8.82 23.828 -3.881 1 97.56 195 GLY A N 1
ATOM 1354 C CA . GLY A 1 195 ? -8.758 25.281 -3.934 1 97.56 195 GLY A CA 1
ATOM 1355 C C . GLY A 1 195 ? -8.625 25.812 -5.344 1 97.56 195 GLY A C 1
ATOM 1356 O O . GLY A 1 195 ? -9.211 26.844 -5.676 1 97.56 195 GLY A O 1
ATOM 1357 N N . ARG A 1 196 ? -7.926 25.141 -6.211 1 97.5 196 ARG A N 1
ATOM 1358 C CA . ARG A 1 196 ? -7.742 25.547 -7.598 1 97.5 196 ARG A CA 1
ATOM 1359 C C . ARG A 1 196 ? -8.984 25.25 -8.43 1 97.5 196 ARG A C 1
ATOM 1361 O O . ARG A 1 196 ? -9.367 26.031 -9.289 1 97.5 196 ARG A O 1
ATOM 1368 N N . LEU A 1 197 ? -9.617 24.125 -8.164 1 97.75 197 LEU A N 1
ATOM 1369 C CA . LEU A 1 197 ? -10.766 23.672 -8.938 1 97.75 197 LEU A CA 1
ATOM 1370 C C . LEU A 1 197 ? -12.023 24.438 -8.539 1 97.75 197 LEU A C 1
ATOM 1372 O O . LEU A 1 197 ? -12.961 24.531 -9.328 1 97.75 197 LEU A O 1
ATOM 1376 N N . TRP A 1 198 ? -12.023 24.906 -7.336 1 98 198 TRP A N 1
ATOM 1377 C CA . TRP A 1 198 ? -13.148 25.672 -6.789 1 98 198 TRP A CA 1
ATOM 1378 C C . TRP A 1 198 ? -12.672 26.906 -6.059 1 98 198 TRP A C 1
ATOM 1380 O O . TRP A 1 198 ? -12.797 27.016 -4.836 1 98 198 TRP A O 1
ATOM 1390 N N . PRO A 1 199 ? -12.258 27.906 -6.801 1 96.62 199 PRO A N 1
ATOM 1391 C CA . PRO A 1 199 ? -11.578 29.078 -6.219 1 96.62 199 PRO A CA 1
ATOM 1392 C C . PRO A 1 199 ? -12.555 30.094 -5.637 1 96.62 199 PRO A C 1
ATOM 1394 O O . PRO A 1 199 ? -12.133 31.094 -5.059 1 96.62 199 PRO A O 1
ATOM 1397 N N . ASN A 1 200 ? -13.789 29.797 -5.637 1 91.19 200 ASN A N 1
ATOM 1398 C CA . ASN A 1 200 ? -14.797 30.812 -5.34 1 91.19 200 ASN A CA 1
ATOM 1399 C C . ASN A 1 200 ? -15.039 30.938 -3.838 1 91.19 200 ASN A C 1
ATOM 1401 O O . ASN A 1 200 ? -15.844 31.75 -3.4 1 91.19 200 ASN A O 1
ATOM 1405 N N . ALA A 1 201 ? -14.367 30.125 -3.047 1 94.06 201 ALA A N 1
ATOM 1406 C CA . ALA A 1 201 ? -14.633 30.125 -1.608 1 94.06 201 ALA A CA 1
ATOM 1407 C C . ALA A 1 201 ? -13.383 29.734 -0.824 1 94.06 201 ALA A C 1
ATOM 1409 O O . ALA A 1 201 ? -12.492 29.062 -1.354 1 94.06 201 ALA A O 1
ATOM 1410 N N . ASP A 1 202 ? -13.32 30.188 0.357 1 92.81 202 ASP A N 1
ATOM 1411 C CA . ASP A 1 202 ? -12.297 29.828 1.339 1 92.81 202 ASP A CA 1
ATOM 1412 C C . ASP A 1 202 ? -12.922 29.625 2.719 1 92.81 202 ASP A C 1
ATOM 1414 O O . ASP A 1 202 ? -13.305 30.578 3.387 1 92.81 202 ASP A O 1
ATOM 1418 N N . PRO A 1 203 ? -12.977 28.375 3.125 1 94.88 203 PRO A N 1
ATOM 1419 C CA . PRO A 1 203 ? -12.43 27.125 2.566 1 94.88 203 PRO A CA 1
ATOM 1420 C C . PRO A 1 203 ? -13.258 26.594 1.395 1 94.88 203 PRO A C 1
ATOM 1422 O O . PRO A 1 203 ? -14.484 26.719 1.396 1 94.88 203 PRO A O 1
ATOM 1425 N N . PRO A 1 204 ? -12.648 26 0.498 1 97.62 204 PRO A N 1
ATOM 1426 C CA . PRO A 1 204 ? -13.312 25.625 -0.756 1 97.62 204 PRO A CA 1
ATOM 1427 C C . PRO A 1 204 ? -14.219 24.422 -0.605 1 97.62 204 PRO A C 1
ATOM 1429 O O . PRO A 1 204 ? -15.336 24.406 -1.139 1 97.62 204 PRO A O 1
ATOM 1432 N N . MET A 1 205 ? -13.836 23.406 0.192 1 98.12 205 MET A N 1
ATOM 1433 C CA . MET A 1 205 ? -14.516 22.125 0.18 1 98.12 205 MET A CA 1
ATOM 1434 C C . MET A 1 205 ? -15.906 22.234 0.792 1 98.12 205 MET A C 1
ATOM 1436 O O . MET A 1 205 ? -16.891 21.75 0.216 1 98.12 205 MET A O 1
ATOM 1440 N N . PRO A 1 206 ? -16.031 22.938 1.965 1 98.06 206 PRO A N 1
ATOM 1441 C CA . PRO A 1 206 ? -17.375 23.078 2.5 1 98.06 206 PRO A CA 1
ATOM 1442 C C . PRO A 1 206 ? -18.328 23.797 1.532 1 98.06 206 PRO A C 1
ATOM 1444 O O . PRO A 1 206 ? -19.484 23.406 1.403 1 98.06 206 PRO A O 1
ATOM 1447 N N . ASP A 1 207 ? -17.797 24.797 0.874 1 98.5 207 ASP A N 1
ATOM 1448 C CA . ASP A 1 207 ? -18.609 25.531 -0.083 1 98.5 207 ASP A CA 1
ATOM 1449 C C . ASP A 1 207 ? -18.938 24.672 -1.305 1 98.5 207 ASP A C 1
ATOM 1451 O O . ASP A 1 207 ? -20.062 24.703 -1.805 1 98.5 207 ASP A O 1
ATOM 1455 N N . LEU A 1 208 ? -17.969 23.984 -1.773 1 98.62 208 LEU A N 1
ATOM 1456 C CA . LEU A 1 208 ? -18.172 23.078 -2.9 1 98.62 208 LEU A CA 1
ATOM 1457 C C . LEU A 1 208 ? -19.297 22.094 -2.615 1 98.62 208 LEU A C 1
ATOM 1459 O O . LEU A 1 208 ? -20.203 21.906 -3.441 1 98.62 208 LEU A O 1
ATOM 1463 N N . ILE A 1 209 ? -19.297 21.469 -1.417 1 98.69 209 ILE A N 1
ATOM 1464 C CA . ILE A 1 209 ? -20.312 20.5 -1.026 1 98.69 209 ILE A CA 1
ATOM 1465 C C . ILE A 1 209 ? -21.672 21.172 -0.955 1 98.69 209 ILE A C 1
ATOM 1467 O O . ILE A 1 209 ? -22.672 20.641 -1.454 1 98.69 209 ILE A O 1
ATOM 1471 N N . ARG A 1 210 ? -21.672 22.328 -0.378 1 98.25 210 ARG A N 1
ATOM 1472 C CA . ARG A 1 210 ? -22.922 23.078 -0.24 1 98.25 210 ARG A CA 1
ATOM 1473 C C . ARG A 1 210 ? -23.516 23.391 -1.604 1 98.25 210 ARG A C 1
ATOM 1475 O O . ARG A 1 210 ? -24.703 23.188 -1.831 1 98.25 210 ARG A O 1
ATOM 1482 N N . CYS A 1 211 ? -22.734 23.938 -2.488 1 98.5 211 CYS A N 1
ATOM 1483 C CA . CYS A 1 211 ? -23.203 24.312 -3.814 1 98.5 211 CYS A CA 1
ATOM 1484 C C . CYS A 1 211 ? -23.656 23.094 -4.613 1 98.5 211 CYS A C 1
ATOM 1486 O O . CYS A 1 211 ? -24.625 23.156 -5.363 1 98.5 211 CYS A O 1
ATOM 1488 N N . ALA A 1 212 ? -22.922 22 -4.48 1 98.56 212 ALA A N 1
ATOM 1489 C CA . ALA A 1 212 ? -23.312 20.766 -5.16 1 98.56 212 ALA A CA 1
ATOM 1490 C C . ALA A 1 212 ? -24.656 20.266 -4.645 1 98.56 212 ALA A C 1
ATOM 1492 O O . ALA A 1 212 ? -25.453 19.734 -5.414 1 98.56 212 ALA A O 1
ATOM 1493 N N . SER A 1 213 ? -24.875 20.391 -3.344 1 98.06 213 SER A N 1
ATOM 1494 C CA . SER A 1 213 ? -26.125 19.938 -2.746 1 98.06 213 SER A CA 1
ATOM 1495 C C . SER A 1 213 ? -27.312 20.734 -3.289 1 98.06 213 SER A C 1
ATOM 1497 O O . SER A 1 213 ? -28.438 20.266 -3.256 1 98.06 213 SER A O 1
ATOM 1499 N N . ARG A 1 214 ? -27 21.875 -3.791 1 98.06 214 ARG A N 1
ATOM 1500 C CA . ARG A 1 214 ? -28.016 22.703 -4.418 1 98.06 214 ARG A CA 1
ATOM 1501 C C . ARG A 1 214 ? -28.109 22.438 -5.914 1 98.06 214 ARG A C 1
ATOM 1503 O O . ARG A 1 214 ? -28.766 23.172 -6.648 1 98.06 214 ARG A O 1
ATOM 1510 N N . ARG A 1 215 ? -27.375 21.531 -6.391 1 98.06 215 ARG A N 1
ATOM 1511 C CA . ARG A 1 215 ? -27.406 21.031 -7.762 1 98.06 215 ARG A CA 1
ATOM 1512 C C . ARG A 1 215 ? -26.875 22.062 -8.742 1 98.06 215 ARG A C 1
ATOM 1514 O O . ARG A 1 215 ? -27.328 22.156 -9.883 1 98.06 215 ARG A O 1
ATOM 1521 N N . GLU A 1 216 ? -26.062 22.875 -8.25 1 97.81 216 GLU A N 1
ATOM 1522 C CA . GLU A 1 216 ? -25.328 23.719 -9.188 1 97.81 216 GLU A CA 1
ATOM 1523 C C . GLU A 1 216 ? -24.422 22.906 -10.086 1 97.81 216 GLU A C 1
ATOM 1525 O O . GLU A 1 216 ? -23.516 22.203 -9.602 1 97.81 216 GLU A O 1
ATOM 1530 N N . ALA A 1 217 ? -24.531 23.031 -11.328 1 98 217 ALA A N 1
ATOM 1531 C CA . ALA A 1 217 ? -23.938 22.109 -12.297 1 98 217 ALA A CA 1
ATOM 1532 C C . ALA A 1 217 ? -22.422 22.031 -12.148 1 98 217 ALA A C 1
ATOM 1534 O O . ALA A 1 217 ? -21.859 20.953 -12.031 1 98 217 ALA A O 1
ATOM 1535 N N . LYS A 1 218 ? -21.812 23.188 -12.109 1 97.88 218 LYS A N 1
ATOM 1536 C CA . LYS A 1 218 ? -20.359 23.203 -12.008 1 97.88 218 LYS A CA 1
ATOM 1537 C C . LYS A 1 218 ? -19.891 22.562 -10.703 1 97.88 218 LYS A C 1
ATOM 1539 O O . LYS A 1 218 ? -18.875 21.859 -10.688 1 97.88 218 LYS A O 1
ATOM 1544 N N . ALA A 1 219 ? -20.562 22.859 -9.586 1 98.5 219 ALA A N 1
ATOM 1545 C CA . ALA A 1 219 ? -20.219 22.312 -8.281 1 98.5 219 ALA A CA 1
ATOM 1546 C C . ALA A 1 219 ? -20.359 20.797 -8.273 1 98.5 219 ALA A C 1
ATOM 1548 O O . ALA A 1 219 ? -19.516 20.078 -7.723 1 98.5 219 ALA A O 1
ATOM 1549 N N . VAL A 1 220 ? -21.422 20.328 -8.891 1 98.69 220 VAL A N 1
ATOM 1550 C CA . VAL A 1 220 ? -21.656 18.891 -8.969 1 98.69 220 VAL A CA 1
ATOM 1551 C C . VAL A 1 220 ? -20.516 18.219 -9.734 1 98.69 220 VAL A C 1
ATOM 1553 O O . VAL A 1 220 ? -19.969 17.219 -9.289 1 98.69 220 VAL A O 1
ATOM 1556 N N . ASP A 1 221 ? -20.125 18.797 -10.836 1 98.44 221 ASP A N 1
ATOM 1557 C CA . ASP A 1 221 ? -19.062 18.25 -11.672 1 98.44 221 ASP A CA 1
ATOM 1558 C C . ASP A 1 221 ? -17.734 18.188 -10.906 1 98.44 221 ASP A C 1
ATOM 1560 O O . ASP A 1 221 ? -17.047 17.172 -10.914 1 98.44 221 ASP A O 1
ATOM 1564 N N . VAL A 1 222 ? -17.406 19.281 -10.25 1 98.44 222 VAL A N 1
ATOM 1565 C CA . VAL A 1 222 ? -16.141 19.359 -9.531 1 98.44 222 VAL A CA 1
ATOM 1566 C C . VAL A 1 222 ? -16.156 18.406 -8.344 1 98.44 222 VAL A C 1
ATOM 1568 O O . VAL A 1 222 ? -15.172 17.703 -8.102 1 98.44 222 VAL A O 1
ATOM 1571 N N . LEU A 1 223 ? -17.25 18.375 -7.652 1 98.75 223 LEU A N 1
ATOM 1572 C CA . LEU A 1 223 ? -17.344 17.469 -6.504 1 98.75 223 LEU A CA 1
ATOM 1573 C C . LEU A 1 223 ? -17.219 16.016 -6.941 1 98.75 223 LEU A C 1
ATOM 1575 O O . LEU A 1 223 ? -16.531 15.227 -6.289 1 98.75 223 LEU A O 1
ATOM 1579 N N . ASP A 1 224 ? -17.875 15.68 -8.023 1 98.56 224 ASP A N 1
ATOM 1580 C CA . ASP A 1 224 ? -17.797 14.32 -8.547 1 98.56 224 ASP A CA 1
ATOM 1581 C C . ASP A 1 224 ? -16.344 13.938 -8.859 1 98.56 224 ASP A C 1
ATOM 1583 O O . ASP A 1 224 ? -15.906 12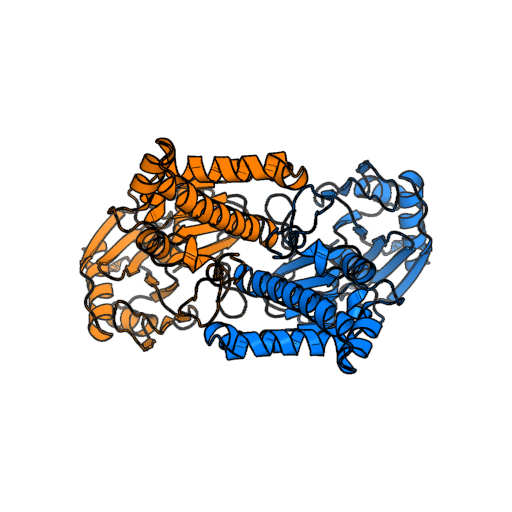.836 -8.523 1 98.56 224 ASP A O 1
ATOM 1587 N N . MET A 1 225 ? -15.641 14.859 -9.484 1 98.44 225 MET A N 1
ATOM 1588 C CA . MET A 1 225 ? -14.227 14.664 -9.812 1 98.44 225 MET A CA 1
ATOM 1589 C C . MET A 1 225 ? -13.406 14.414 -8.547 1 98.44 225 MET A C 1
ATOM 1591 O O . MET A 1 225 ? -12.641 13.461 -8.484 1 98.44 225 MET A O 1
ATOM 1595 N N . VAL A 1 226 ? -13.602 15.219 -7.566 1 98.75 226 VAL A N 1
ATOM 1596 C CA . VAL A 1 226 ? -12.828 15.188 -6.332 1 98.75 226 VAL A CA 1
ATOM 1597 C C . VAL A 1 226 ? -13.141 13.906 -5.555 1 98.75 226 VAL A C 1
ATOM 1599 O O . VAL A 1 226 ? -12.227 13.188 -5.141 1 98.75 226 VAL A O 1
ATOM 1602 N N . VAL A 1 227 ? -14.383 13.586 -5.438 1 98.75 227 VAL A N 1
ATOM 1603 C CA . VAL A 1 227 ? -14.805 12.469 -4.602 1 98.75 227 VAL A CA 1
ATOM 1604 C C . VAL A 1 227 ? -14.43 11.148 -5.27 1 98.75 227 VAL A C 1
ATOM 1606 O O . VAL A 1 227 ? -14.078 10.18 -4.594 1 98.75 227 VAL A O 1
ATOM 1609 N N . ARG A 1 228 ? -14.484 11.102 -6.535 1 98.56 228 ARG A N 1
ATOM 1610 C CA . ARG A 1 228 ? -14.039 9.906 -7.242 1 98.56 228 ARG A CA 1
ATOM 1611 C C . ARG A 1 228 ? -12.555 9.656 -7.012 1 98.56 228 ARG A C 1
ATOM 1613 O O . ARG A 1 228 ? -12.133 8.523 -6.77 1 98.56 228 ARG A O 1
ATOM 1620 N N . ALA A 1 229 ? -11.781 10.711 -7.098 1 98.81 229 ALA A N 1
ATOM 1621 C CA . ALA A 1 229 ? -10.352 10.586 -6.852 1 98.81 229 ALA A CA 1
ATOM 1622 C C . ALA A 1 229 ? -10.07 10.164 -5.414 1 98.81 229 ALA A C 1
ATOM 1624 O O . ALA A 1 229 ? -9.164 9.367 -5.16 1 98.81 229 ALA A O 1
ATOM 1625 N N . ILE A 1 230 ? -10.805 10.719 -4.469 1 98.88 230 ILE A N 1
ATOM 1626 C CA . ILE A 1 230 ? -10.68 10.312 -3.074 1 98.88 230 ILE A CA 1
ATOM 1627 C C . ILE A 1 230 ? -11.023 8.828 -2.941 1 98.88 230 ILE A C 1
ATOM 1629 O O . ILE A 1 230 ? -10.32 8.078 -2.25 1 98.88 230 ILE A O 1
ATOM 1633 N N . GLY A 1 231 ? -12.094 8.414 -3.623 1 98.81 231 GLY A N 1
ATOM 1634 C CA . GLY A 1 231 ? -12.453 7.008 -3.641 1 98.81 231 GLY A CA 1
ATOM 1635 C C . GLY A 1 231 ? -11.344 6.113 -4.156 1 98.81 231 GLY A C 1
ATOM 1636 O O . GLY A 1 231 ? -11.055 5.066 -3.572 1 98.81 231 GLY A O 1
ATOM 1637 N N . ASP A 1 232 ? -10.719 6.508 -5.266 1 98.81 232 ASP A N 1
ATOM 1638 C CA . ASP A 1 232 ? -9.586 5.77 -5.801 1 98.81 232 ASP A CA 1
ATOM 1639 C C . ASP A 1 232 ? -8.461 5.672 -4.777 1 98.81 232 ASP A C 1
ATOM 1641 O O . ASP A 1 232 ? -7.871 4.602 -4.59 1 98.81 232 ASP A O 1
ATOM 1645 N N . THR A 1 233 ? -8.18 6.766 -4.109 1 98.88 233 THR A N 1
ATOM 1646 C CA . THR A 1 233 ? -7.121 6.82 -3.107 1 98.88 233 THR A CA 1
ATOM 1647 C C . THR A 1 233 ? -7.395 5.832 -1.976 1 98.88 233 THR A C 1
ATOM 1649 O O . THR A 1 233 ? -6.508 5.078 -1.572 1 98.88 233 THR A O 1
ATOM 1652 N N . ILE A 1 234 ? -8.594 5.848 -1.538 1 98.88 234 ILE A N 1
ATOM 1653 C CA . ILE A 1 234 ? -8.984 4.988 -0.426 1 98.88 234 ILE A CA 1
ATOM 1654 C C . ILE A 1 234 ? -8.922 3.523 -0.859 1 98.88 234 ILE A C 1
ATOM 1656 O O . ILE A 1 234 ? -8.453 2.666 -0.107 1 98.88 234 ILE A O 1
ATOM 1660 N N . GLN A 1 235 ? -9.359 3.23 -2.025 1 98.75 235 GLN A N 1
ATOM 1661 C CA . GLN A 1 235 ? -9.305 1.858 -2.518 1 98.75 235 GLN A CA 1
ATOM 1662 C C . GLN A 1 235 ? -7.863 1.392 -2.693 1 98.75 235 GLN A C 1
ATOM 1664 O O . GLN A 1 235 ? -7.543 0.232 -2.426 1 98.75 235 GLN A O 1
ATOM 1669 N N . ILE A 1 236 ? -7 2.26 -3.166 1 98.81 236 ILE A N 1
ATOM 1670 C CA . ILE A 1 236 ? -5.586 1.924 -3.291 1 98.81 236 ILE A CA 1
ATOM 1671 C C . ILE A 1 236 ? -5.027 1.533 -1.924 1 98.81 236 ILE A C 1
ATOM 1673 O O . ILE A 1 236 ? -4.367 0.5 -1.789 1 98.81 236 ILE A O 1
ATOM 1677 N N . LEU A 1 237 ? -5.312 2.295 -0.895 1 98.62 237 LEU A N 1
ATOM 1678 C CA . LEU A 1 237 ? -4.852 1.966 0.45 1 98.62 237 LEU A CA 1
ATOM 1679 C C . LEU A 1 237 ? -5.457 0.648 0.923 1 98.62 237 LEU A C 1
ATOM 1681 O O . LEU A 1 237 ? -4.746 -0.209 1.454 1 98.62 237 LEU A O 1
ATOM 1685 N N . ALA A 1 238 ? -6.758 0.483 0.704 1 98.5 238 ALA A N 1
ATOM 1686 C CA . ALA A 1 238 ? -7.48 -0.698 1.174 1 98.5 238 ALA A CA 1
ATOM 1687 C C . ALA A 1 238 ? -6.906 -1.971 0.557 1 98.5 238 ALA A C 1
ATOM 1689 O O . ALA A 1 238 ? -6.73 -2.979 1.247 1 98.5 238 ALA A O 1
ATOM 1690 N N . GLN A 1 239 ? -6.57 -1.894 -0.694 1 98.38 239 GLN A N 1
ATOM 1691 C CA . GLN A 1 239 ? -6.176 -3.107 -1.402 1 98.38 239 GLN A CA 1
ATOM 1692 C C . GLN A 1 239 ? -4.66 -3.275 -1.41 1 98.38 239 GLN A C 1
ATOM 1694 O O . GLN A 1 239 ? -4.152 -4.34 -1.766 1 98.38 239 GLN A O 1
ATOM 1699 N N . SER A 1 240 ? -3.932 -2.279 -0.992 1 98.5 240 SER A N 1
ATOM 1700 C CA . SER A 1 240 ? -2.484 -2.416 -0.858 1 98.5 240 SER A CA 1
ATOM 1701 C C . SER A 1 240 ? -2.1 -2.865 0.547 1 98.5 240 SER A C 1
ATOM 1703 O O . SER A 1 240 ? -1.296 -3.787 0.711 1 98.5 240 SER A O 1
ATOM 1705 N N . VAL A 1 241 ? -2.777 -2.225 1.607 1 98.19 241 VAL A N 1
ATOM 1706 C CA . VAL A 1 241 ? -2.299 -2.504 2.957 1 98.19 241 VAL A CA 1
ATOM 1707 C C . VAL A 1 241 ? -3.471 -2.908 3.848 1 98.19 241 VAL A C 1
ATOM 1709 O O . VAL A 1 241 ? -3.275 -3.326 4.992 1 98.19 241 VAL A O 1
ATOM 1712 N N . ASP A 1 242 ? -4.691 -2.762 3.438 1 98.06 242 ASP A N 1
ATOM 1713 C CA . ASP A 1 242 ? -5.902 -3.227 4.102 1 98.06 242 ASP A CA 1
ATOM 1714 C C . ASP A 1 242 ? -5.949 -2.766 5.555 1 98.06 242 ASP A C 1
ATOM 1716 O O . ASP A 1 242 ? -6.039 -3.588 6.469 1 98.06 242 ASP A O 1
ATOM 1720 N N . PRO A 1 243 ? -5.973 -1.437 5.742 1 98.25 243 PRO A N 1
ATOM 1721 C CA . PRO A 1 243 ? -5.984 -0.923 7.113 1 98.25 243 PRO A CA 1
ATOM 1722 C C . PRO A 1 243 ? -7.312 -1.172 7.824 1 98.25 243 PRO A C 1
ATOM 1724 O O . PRO A 1 243 ? -8.375 -1.152 7.191 1 98.25 243 PRO A O 1
ATOM 1727 N N . ARG A 1 244 ? -7.203 -1.312 9.109 1 96.81 244 ARG A N 1
ATOM 1728 C CA . ARG A 1 244 ? -8.383 -1.432 9.953 1 96.81 244 ARG A CA 1
ATOM 1729 C C . ARG A 1 244 ? -9.133 -0.106 10.039 1 96.81 244 ARG A C 1
ATOM 1731 O O . ARG A 1 244 ? -10.367 -0.085 10.07 1 96.81 244 ARG A O 1
ATOM 1738 N N . LEU A 1 245 ? -8.328 0.962 10.078 1 97.25 245 LEU A N 1
ATOM 1739 C CA . LEU A 1 245 ? -8.859 2.32 10.109 1 97.25 245 LEU A CA 1
ATOM 1740 C C . LEU A 1 245 ? -8.172 3.203 9.078 1 97.25 245 LEU A C 1
ATOM 1742 O O . LEU A 1 245 ? -6.969 3.062 8.836 1 97.25 245 LEU A O 1
ATOM 1746 N N . ILE A 1 246 ? -8.938 4.035 8.539 1 98.56 246 ILE A N 1
ATOM 1747 C CA . ILE A 1 246 ? -8.453 5.105 7.676 1 98.56 246 ILE A CA 1
ATOM 1748 C C . ILE A 1 246 ? -8.836 6.461 8.273 1 98.56 246 ILE A C 1
ATOM 1750 O O . ILE A 1 246 ? -10.008 6.855 8.234 1 98.56 246 ILE A O 1
ATOM 1754 N N . VAL A 1 247 ? -7.848 7.113 8.812 1 98.38 247 VAL A N 1
ATOM 1755 C CA . VAL A 1 247 ? -8.078 8.383 9.492 1 98.38 247 VAL A CA 1
ATOM 1756 C C . VAL A 1 247 ? -7.867 9.539 8.516 1 98.38 247 VAL A C 1
ATOM 1758 O O . VAL A 1 247 ? -6.812 9.648 7.891 1 98.38 247 VAL A O 1
ATOM 1761 N N . LEU A 1 248 ? -8.891 10.352 8.367 1 98.56 248 LEU A N 1
ATOM 1762 C CA . LEU A 1 248 ? -8.844 11.492 7.461 1 98.56 248 LEU A CA 1
ATOM 1763 C C . LEU A 1 248 ? -8.32 12.734 8.172 1 98.56 248 LEU A C 1
ATOM 1765 O O . LEU A 1 248 ? -8.883 13.148 9.195 1 98.56 248 LEU A O 1
ATOM 1769 N N . GLY A 1 249 ? -7.207 13.242 7.652 1 97.44 249 GLY A N 1
ATOM 1770 C CA . GLY A 1 249 ? -6.629 14.461 8.195 1 97.44 249 GLY A CA 1
ATOM 1771 C C . GLY A 1 249 ? -6.312 15.5 7.137 1 97.44 249 GLY A C 1
ATOM 1772 O O . GLY A 1 249 ? -6.773 15.391 5.996 1 97.44 249 GLY A O 1
ATOM 1773 N N . GLY A 1 250 ? -5.633 16.594 7.59 1 94 250 GLY A N 1
ATOM 1774 C CA . GLY A 1 250 ? -5.332 17.688 6.691 1 94 250 GLY A CA 1
ATOM 1775 C C . GLY A 1 250 ? -6.383 18.781 6.711 1 94 250 GLY A C 1
ATOM 1776 O O . GLY A 1 250 ? -7.441 18.625 7.32 1 94 250 GLY A O 1
ATOM 1777 N N . GLY A 1 251 ? -6.086 19.891 6.07 1 92.62 251 GLY A N 1
ATOM 1778 C CA . GLY A 1 251 ? -6.977 21.047 6.074 1 92.62 251 GLY A CA 1
ATOM 1779 C C . GLY A 1 251 ? -8.367 20.719 5.562 1 92.62 251 GLY A C 1
ATOM 1780 O O . GLY A 1 251 ? -9.359 21.219 6.102 1 92.62 251 GLY A O 1
ATOM 1781 N N . MET A 1 252 ? -8.477 19.906 4.57 1 95.12 252 MET A N 1
ATOM 1782 C CA . MET A 1 252 ? -9.766 19.562 3.971 1 95.12 252 MET A CA 1
ATOM 1783 C C . MET A 1 252 ? -10.633 18.781 4.949 1 95.12 252 MET A C 1
ATOM 1785 O O . MET A 1 252 ? -11.859 18.875 4.914 1 95.12 252 MET A O 1
ATOM 1789 N N . ALA A 1 253 ? -10.016 18 5.793 1 95.56 253 ALA A N 1
ATOM 1790 C CA . ALA A 1 253 ? -10.742 17.172 6.754 1 95.56 253 ALA A CA 1
ATOM 1791 C C . ALA A 1 253 ? -11.484 18.047 7.77 1 95.56 253 ALA A C 1
ATOM 1793 O O . ALA A 1 253 ? -12.406 17.578 8.438 1 95.56 253 ALA A O 1
ATOM 1794 N N . LYS A 1 254 ? -11.102 19.281 7.906 1 94.38 254 LYS A N 1
ATOM 1795 C CA . LYS A 1 254 ? -11.797 20.203 8.797 1 94.38 254 LYS A CA 1
ATOM 1796 C C . LYS A 1 254 ? -13.234 20.438 8.336 1 94.38 254 LYS A C 1
ATOM 1798 O O . LYS A 1 254 ? -14.062 20.953 9.102 1 94.38 254 LYS A O 1
ATOM 1803 N N . THR A 1 255 ? -13.5 20.141 7.086 1 96.75 255 THR A N 1
ATOM 1804 C CA . THR A 1 255 ? -14.867 20.156 6.578 1 96.75 255 THR A CA 1
ATOM 1805 C C . THR A 1 255 ? -15.781 19.297 7.438 1 96.75 255 THR A C 1
ATOM 1807 O O . THR A 1 255 ? -16.984 19.547 7.52 1 96.75 255 THR A O 1
ATOM 1810 N N . GLY A 1 256 ? -15.234 18.281 8.055 1 96.94 256 GLY A N 1
ATOM 1811 C CA . GLY A 1 256 ? -15.953 17.5 9.047 1 96.94 256 GLY A CA 1
ATOM 1812 C C . GLY A 1 256 ? -16.891 16.469 8.438 1 96.94 256 GLY A C 1
ATOM 1813 O O . GLY A 1 256 ? -16.547 15.82 7.445 1 96.94 256 GLY A O 1
ATOM 1814 N N . GLU A 1 257 ? -18 16.312 9.016 1 97.69 257 GLU A N 1
ATOM 1815 C CA . GLU A 1 257 ? -18.953 15.25 8.688 1 97.69 257 GLU A CA 1
ATOM 1816 C C . GLU A 1 257 ? -19.406 15.344 7.234 1 97.69 257 GLU A C 1
ATOM 1818 O O . GLU A 1 257 ? -19.547 14.328 6.555 1 97.69 257 GLU A O 1
ATOM 1823 N N . PRO A 1 258 ? -19.562 16.562 6.73 1 98.44 258 PRO A N 1
ATOM 1824 C CA . PRO A 1 258 ? -19.984 16.641 5.328 1 98.44 258 PRO A CA 1
ATOM 1825 C C . PRO A 1 258 ? -18.984 15.977 4.383 1 98.44 258 PRO A C 1
ATOM 1827 O O . PRO A 1 258 ? -19.375 15.375 3.383 1 98.44 258 PRO A O 1
ATOM 1830 N N . LEU A 1 259 ? -17.703 16.094 4.676 1 98.56 259 LEU A N 1
ATOM 1831 C CA . LEU A 1 259 ? -16.703 15.43 3.867 1 98.56 259 LEU A CA 1
ATOM 1832 C C . LEU A 1 259 ? -16.859 13.914 3.947 1 98.56 259 LEU A C 1
ATOM 1834 O O . LEU A 1 259 ? -16.859 13.234 2.92 1 98.56 259 LEU A O 1
ATOM 1838 N N . VAL A 1 260 ? -17.016 13.414 5.168 1 98.62 260 VAL A N 1
ATOM 1839 C CA . VAL A 1 260 ? -17.188 11.977 5.379 1 98.62 260 VAL A CA 1
ATOM 1840 C C . VAL A 1 260 ? -18.406 11.477 4.625 1 98.62 260 VAL A C 1
ATOM 1842 O O . VAL A 1 260 ? -18.375 10.398 4.027 1 98.62 260 VAL A O 1
ATOM 1845 N N . GLU A 1 261 ? -19.422 12.242 4.621 1 98.75 261 GLU A N 1
ATOM 1846 C CA . GLU A 1 261 ? -20.688 11.852 3.994 1 98.75 261 GLU A CA 1
ATOM 1847 C C . GLU A 1 261 ? -20.516 11.695 2.484 1 98.75 261 GLU A C 1
ATOM 1849 O O . GLU A 1 261 ? -20.984 10.711 1.905 1 98.75 261 GLU A O 1
ATOM 1854 N N . VAL A 1 262 ? -19.891 12.656 1.861 1 98.75 262 VAL A N 1
ATOM 1855 C CA . VAL A 1 262 ? -19.766 12.586 0.409 1 98.75 262 VAL A CA 1
ATOM 1856 C C . VAL A 1 262 ? -18.812 11.461 0.025 1 98.75 262 VAL A C 1
ATOM 1858 O O . VAL A 1 262 ? -19 10.797 -0.997 1 98.75 262 VAL A O 1
ATOM 1861 N N . ILE A 1 263 ? -17.766 11.211 0.816 1 98.88 263 ILE A N 1
ATOM 1862 C CA . ILE A 1 263 ? -16.844 10.102 0.572 1 98.88 263 ILE A CA 1
ATOM 1863 C C . ILE A 1 263 ? -17.594 8.781 0.746 1 98.88 263 ILE A C 1
ATOM 1865 O O . ILE A 1 263 ? -17.453 7.875 -0.084 1 98.88 263 ILE A O 1
ATOM 1869 N N . THR A 1 264 ? -18.359 8.688 1.804 1 98.88 264 THR A N 1
ATOM 1870 C CA . THR A 1 264 ? -19.141 7.488 2.104 1 98.88 264 THR A CA 1
ATOM 1871 C C . THR A 1 264 ? -20.094 7.164 0.965 1 98.88 264 THR A C 1
ATOM 1873 O O . THR A 1 264 ? -20.234 6.004 0.569 1 98.88 264 THR A O 1
ATOM 1876 N N . ALA A 1 265 ? -20.734 8.148 0.472 1 98.75 265 ALA A N 1
ATOM 1877 C CA . ALA A 1 265 ? -21.672 7.945 -0.634 1 98.75 265 ALA A CA 1
ATOM 1878 C C . ALA A 1 265 ? -20.969 7.336 -1.841 1 98.75 265 ALA A C 1
ATOM 1880 O O . ALA A 1 265 ? -21.484 6.414 -2.471 1 98.75 265 ALA A O 1
ATOM 1881 N N . GLU A 1 266 ? -19.844 7.867 -2.146 1 98.69 266 GLU A N 1
ATOM 1882 C CA . GLU A 1 266 ? -19.062 7.332 -3.254 1 98.69 266 GLU A CA 1
ATOM 1883 C C . GLU A 1 266 ? -18.656 5.883 -2.996 1 98.69 266 GLU A C 1
ATOM 1885 O O . GLU A 1 266 ? -18.766 5.035 -3.883 1 98.69 266 GLU A O 1
ATOM 1890 N N . LEU A 1 267 ? -18.156 5.586 -1.809 1 98.81 267 LEU A N 1
ATOM 1891 C CA . LEU A 1 267 ? -17.719 4.238 -1.47 1 98.81 267 LEU A CA 1
ATOM 1892 C C . LEU A 1 267 ? -18.875 3.262 -1.489 1 98.81 267 LEU A C 1
ATOM 1894 O O . LEU A 1 267 ? -18.734 2.127 -1.951 1 98.81 267 LEU A O 1
ATOM 1898 N N . ARG A 1 268 ? -20 3.699 -0.978 1 98.75 268 ARG A N 1
ATOM 1899 C CA . ARG A 1 268 ? -21.188 2.855 -1 1 98.75 268 ARG A CA 1
ATOM 1900 C C . ARG A 1 268 ? -21.641 2.568 -2.432 1 98.75 268 ARG A C 1
ATOM 1902 O O . ARG A 1 268 ? -22.062 1.456 -2.742 1 98.75 268 ARG A O 1
ATOM 1909 N N . ARG A 1 269 ? -21.609 3.566 -3.238 1 98.38 269 ARG A N 1
ATOM 1910 C CA . ARG A 1 269 ? -21.906 3.359 -4.652 1 98.38 269 ARG A CA 1
ATOM 1911 C C . ARG A 1 269 ? -21.016 2.279 -5.25 1 98.38 269 ARG A C 1
ATOM 1913 O O . ARG A 1 269 ? -21.484 1.378 -5.938 1 98.38 269 ARG A O 1
ATOM 1920 N N . ARG A 1 270 ? -19.734 2.326 -4.977 1 98.25 270 ARG A N 1
ATOM 1921 C CA . ARG A 1 270 ? -18.797 1.323 -5.465 1 98.25 270 ARG A CA 1
ATOM 1922 C C . ARG A 1 270 ? -19.109 -0.051 -4.883 1 98.25 270 ARG A C 1
ATOM 1924 O O . ARG A 1 270 ? -19.094 -1.052 -5.605 1 98.25 270 ARG A O 1
ATOM 1931 N N . GLU A 1 271 ? -19.359 -0.042 -3.596 1 97.94 271 GLU A N 1
ATOM 1932 C CA . GLU A 1 271 ? -19.688 -1.289 -2.906 1 97.94 271 GLU A CA 1
ATOM 1933 C C . GLU A 1 271 ? -20.922 -1.95 -3.5 1 97.94 271 GLU A C 1
ATOM 1935 O O . GLU A 1 271 ? -21 -3.178 -3.574 1 97.94 271 GLU A O 1
ATOM 1940 N N . SER A 1 272 ? -21.859 -1.163 -3.943 1 98 272 SER A N 1
ATOM 1941 C CA . SER A 1 272 ? -23.109 -1.693 -4.477 1 98 272 SER A CA 1
ATOM 1942 C C . SER A 1 272 ? -22.875 -2.428 -5.793 1 98 272 SER A C 1
ATOM 1944 O O . SER A 1 272 ? -23.703 -3.238 -6.207 1 98 272 SER A O 1
ATOM 1946 N N . GLN A 1 273 ? -21.75 -2.193 -6.414 1 96.62 273 GLN A N 1
ATOM 1947 C CA . GLN A 1 273 ? -21.484 -2.762 -7.73 1 96.62 273 GLN A CA 1
ATOM 1948 C C . GLN A 1 273 ? -20.453 -3.893 -7.648 1 96.62 273 GLN A C 1
ATOM 1950 O O . GLN A 1 273 ? -20.188 -4.57 -8.648 1 96.62 273 GLN A O 1
ATOM 1955 N N . CYS A 1 274 ? -19.906 -4.113 -6.512 1 97.19 274 CYS A N 1
ATOM 1956 C CA . CYS A 1 274 ? -18.812 -5.059 -6.352 1 97.19 274 CYS A CA 1
ATOM 1957 C C . CYS A 1 274 ? -18.891 -5.758 -5 1 97.19 274 CYS A C 1
ATOM 1959 O O . CYS A 1 274 ? -18.594 -5.152 -3.965 1 97.19 274 CYS A O 1
ATOM 1961 N N . ARG A 1 275 ? -19.141 -7.078 -4.992 1 93.5 275 ARG A N 1
ATOM 1962 C CA . ARG A 1 275 ? -19.312 -7.852 -3.768 1 93.5 275 ARG A CA 1
ATOM 1963 C C . ARG A 1 275 ? -18.031 -7.879 -2.947 1 93.5 275 ARG A C 1
ATOM 1965 O O . ARG A 1 275 ? -18.078 -7.887 -1.715 1 93.5 275 ARG A O 1
ATOM 1972 N N . PHE A 1 276 ? -16.984 -7.93 -3.631 1 93.38 276 PHE A N 1
ATOM 1973 C CA . PHE A 1 276 ? -15.711 -7.898 -2.934 1 93.38 276 PHE A CA 1
ATOM 1974 C C . PHE A 1 276 ? -15.57 -6.617 -2.119 1 93.38 276 PHE A C 1
ATOM 1976 O O . PHE A 1 276 ? -15.273 -6.664 -0.924 1 93.38 276 PHE A O 1
ATOM 1983 N N . LEU A 1 277 ? -15.797 -5.41 -2.721 1 97.56 277 LEU A N 1
ATOM 1984 C CA . LEU A 1 277 ? -15.727 -4.137 -2.012 1 97.56 277 LEU A CA 1
ATOM 1985 C C . LEU A 1 277 ? -16.766 -4.078 -0.895 1 97.56 277 LEU A C 1
ATOM 1987 O O . LEU A 1 277 ? -16.5 -3.51 0.169 1 97.56 277 LEU A O 1
ATOM 1991 N N . GLU A 1 278 ? -17.922 -4.613 -1.201 1 97.69 278 GLU A N 1
ATOM 1992 C CA . GLU A 1 278 ? -18.953 -4.672 -0.172 1 97.69 278 GLU A CA 1
ATOM 1993 C C . GLU A 1 278 ? -18.438 -5.383 1.078 1 97.69 278 GLU A C 1
ATOM 1995 O O . GLU A 1 278 ? -18.688 -4.938 2.199 1 97.69 278 GLU A O 1
ATOM 2000 N N . SER A 1 279 ? -17.703 -6.453 0.881 1 94.88 279 SER A N 1
ATOM 2001 C CA . SER A 1 279 ? -17.219 -7.246 2.002 1 94.88 279 SER A CA 1
ATOM 2002 C C . SER A 1 279 ? -16.172 -6.477 2.807 1 94.88 279 SER A C 1
ATOM 2004 O O . SER A 1 279 ? -15.953 -6.766 3.986 1 94.88 279 SER A O 1
ATOM 2006 N N . LEU A 1 280 ? -15.516 -5.531 2.246 1 96.75 280 LEU A N 1
ATOM 2007 C CA . LEU A 1 280 ? -14.492 -4.754 2.939 1 96.75 280 LEU A CA 1
ATOM 2008 C C . LEU A 1 280 ? -15.133 -3.727 3.869 1 96.75 280 LEU A C 1
ATOM 2010 O O . LEU A 1 280 ? -14.547 -3.355 4.887 1 96.75 280 LEU A O 1
ATOM 2014 N N . ASP A 1 281 ? -16.328 -3.141 3.463 1 98.19 281 ASP A N 1
ATOM 2015 C CA . ASP A 1 281 ? -17.062 -2.135 4.23 1 98.19 281 ASP A CA 1
ATOM 2016 C C . ASP A 1 281 ? -16.156 -0.956 4.586 1 98.19 281 ASP A C 1
ATOM 2018 O O . ASP A 1 281 ? -16.031 -0.597 5.758 1 98.19 281 ASP A O 1
ATOM 2022 N N . LEU A 1 282 ? -15.602 -0.333 3.588 1 98.56 282 LEU A N 1
ATOM 2023 C CA . LEU A 1 282 ? -14.617 0.728 3.77 1 98.56 282 LEU A CA 1
ATOM 2024 C C . LEU A 1 282 ? -15.227 1.916 4.504 1 98.56 282 LEU A C 1
ATOM 2026 O O . LEU A 1 282 ? -14.578 2.531 5.352 1 98.56 282 LEU A O 1
ATOM 2030 N N . PRO A 1 283 ? -16.531 2.266 4.23 1 98.75 283 PRO A N 1
ATOM 2031 C CA . PRO A 1 283 ? -17.125 3.4 4.949 1 98.75 283 PRO A CA 1
ATOM 2032 C C . PRO A 1 283 ? -17.062 3.232 6.465 1 98.75 283 PRO A C 1
ATOM 2034 O O . PRO A 1 283 ? -16.812 4.199 7.188 1 98.75 283 PRO A O 1
ATOM 2037 N N . ALA A 1 284 ? -17.172 2.021 6.949 1 98.44 284 ALA A N 1
ATOM 2038 C CA . ALA A 1 284 ? -17.172 1.765 8.391 1 98.44 284 ALA A CA 1
ATOM 2039 C C . ALA A 1 284 ? -15.781 1.945 8.984 1 98.44 284 ALA A C 1
ATOM 2041 O O . ALA A 1 284 ? -15.625 2.021 10.203 1 98.44 284 ALA A O 1
ATOM 2042 N N . ARG A 1 285 ? -14.781 2.07 8.18 1 98.19 285 ARG A N 1
ATOM 2043 C CA . ARG A 1 285 ? -13.398 2.141 8.633 1 98.19 285 ARG A CA 1
ATOM 2044 C C . ARG A 1 285 ? -12.898 3.582 8.648 1 98.19 285 ARG A C 1
ATOM 2046 O O . ARG A 1 285 ? -11.789 3.855 9.109 1 98.19 285 ARG A O 1
ATOM 2053 N N . LEU A 1 286 ? -13.703 4.535 8.141 1 98.44 286 LEU A N 1
ATOM 2054 C CA . LEU A 1 286 ? -13.305 5.938 8.055 1 98.44 286 LEU A CA 1
ATOM 2055 C C . LEU A 1 286 ? -13.469 6.629 9.406 1 98.44 286 LEU A C 1
ATOM 2057 O O . LEU A 1 286 ? -14.453 6.398 10.109 1 98.44 286 LEU A O 1
ATOM 2061 N N . ARG A 1 287 ? -12.461 7.375 9.742 1 97 287 ARG A N 1
ATOM 2062 C CA . ARG A 1 287 ? -12.492 8.25 10.914 1 97 287 ARG A CA 1
ATOM 2063 C C . ARG A 1 287 ? -11.906 9.617 10.594 1 97 287 ARG A C 1
ATOM 2065 O O . ARG A 1 287 ? -10.953 9.727 9.82 1 97 287 ARG A O 1
ATOM 2072 N N . LEU A 1 288 ? -12.5 10.656 11.172 1 97.12 288 LEU A N 1
ATOM 2073 C CA . LEU A 1 288 ? -11.844 11.961 11.133 1 97.12 288 LEU A CA 1
ATOM 2074 C C . LEU A 1 288 ? -10.734 12.039 12.18 1 97.12 288 LEU A C 1
ATOM 2076 O O . LEU A 1 288 ? -10.875 11.516 13.289 1 97.12 288 LEU A O 1
ATOM 2080 N N . ALA A 1 289 ? -9.656 12.664 11.758 1 95.19 289 ALA A N 1
ATOM 2081 C CA . ALA A 1 289 ? -8.641 12.945 12.766 1 95.19 289 ALA A CA 1
ATOM 2082 C C . ALA A 1 289 ? -9.242 13.719 13.938 1 95.19 289 ALA A C 1
ATOM 2084 O O . ALA A 1 289 ? -10.102 14.586 13.75 1 95.19 289 ALA A O 1
ATOM 2085 N N . PRO A 1 290 ? -8.82 13.359 15.109 1 88.44 290 PRO A N 1
ATOM 2086 C CA . PRO A 1 290 ? -9.367 14.047 16.281 1 88.44 290 PRO A CA 1
ATOM 2087 C C . PRO A 1 290 ? -9.211 15.562 16.203 1 88.44 290 PRO A C 1
ATOM 2089 O O . PRO A 1 290 ? -8.102 16.062 15.992 1 88.44 290 PRO A O 1
ATOM 2092 N N . ALA A 1 291 ? -10.344 16.203 16.406 1 84.5 291 ALA A N 1
ATOM 2093 C CA . ALA A 1 291 ? -10.344 17.656 16.359 1 84.5 291 ALA A CA 1
ATOM 2094 C C . ALA A 1 291 ? -9.812 18.25 17.672 1 84.5 291 ALA A C 1
ATOM 2096 O O . ALA A 1 291 ? -9.953 17.641 18.734 1 84.5 291 ALA A O 1
ATOM 2097 N N . GLY A 1 292 ? -9.164 19.359 17.609 1 85.38 292 GLY A N 1
ATOM 2098 C CA . GLY A 1 292 ? -8.781 20.094 18.797 1 85.38 292 GLY A CA 1
ATOM 2099 C C . GLY A 1 292 ? -7.508 19.562 19.438 1 85.38 292 GLY A C 1
ATOM 2100 O O . GLY A 1 292 ? -7.078 20.062 20.484 1 85.38 292 GLY A O 1
ATOM 2101 N N . GLN A 1 293 ? -6.961 18.484 18.891 1 91.31 293 GLN A N 1
ATOM 2102 C CA . GLN A 1 293 ? -5.707 17.953 19.406 1 91.31 293 GLN A CA 1
ATOM 2103 C C . GLN A 1 293 ? -4.562 18.188 18.422 1 91.31 293 GLN A C 1
ATOM 2105 O O . GLN A 1 293 ? -4.773 18.203 17.203 1 91.31 293 GLN A O 1
ATOM 2110 N N . PRO A 1 294 ? -3.447 18.406 18.984 1 95.56 294 PRO A N 1
ATOM 2111 C CA . PRO A 1 294 ? -2.285 18.531 18.094 1 95.56 294 PRO A CA 1
ATOM 2112 C C . PRO A 1 294 ? -1.743 17.188 17.625 1 95.56 294 PRO A C 1
ATOM 2114 O O . PRO A 1 294 ? -0.649 16.781 18.031 1 95.56 294 PRO A O 1
ATOM 2117 N N . VAL A 1 295 ? -2.406 16.578 16.734 1 96.06 295 VAL A N 1
ATOM 2118 C CA . VAL A 1 295 ? -2.18 15.195 16.297 1 96.06 295 VAL A CA 1
ATOM 2119 C C . VAL A 1 295 ? -0.74 15.039 15.812 1 96.06 295 VAL A C 1
ATOM 2121 O O . VAL A 1 295 ? -0.049 14.094 16.188 1 96.06 295 VAL A O 1
ATOM 2124 N N . GLY A 1 296 ? -0.309 15.969 14.992 1 97 296 GLY A N 1
ATOM 2125 C CA . GLY A 1 296 ? 1.046 15.914 14.461 1 97 296 GLY A CA 1
ATOM 2126 C C . GLY A 1 296 ? 2.109 15.984 15.539 1 97 296 GLY A C 1
ATOM 2127 O O . GLY A 1 296 ? 3.055 15.195 15.539 1 97 296 GLY A O 1
ATOM 2128 N N . ALA A 1 297 ? 1.934 16.891 16.5 1 98.25 297 ALA A N 1
ATOM 2129 C CA . ALA A 1 297 ? 2.9 17.062 17.578 1 98.25 297 ALA A CA 1
ATOM 2130 C C . ALA A 1 297 ? 2.914 15.836 18.5 1 98.25 297 ALA A C 1
ATOM 2132 O O . ALA A 1 297 ? 3.982 15.375 18.906 1 98.25 297 ALA A O 1
ATOM 2133 N N . ILE A 1 298 ? 1.741 15.367 18.797 1 97.06 298 ILE A N 1
ATOM 2134 C CA . ILE A 1 298 ? 1.656 14.164 19.625 1 97.06 298 ILE A CA 1
ATOM 2135 C C . ILE A 1 298 ? 2.396 13.016 18.938 1 97.06 298 ILE A C 1
ATOM 2137 O O . ILE A 1 298 ? 3.213 12.336 19.562 1 97.06 298 ILE A O 1
ATOM 2141 N N . GLY A 1 299 ? 2.102 12.844 17.656 1 97.19 299 GLY A N 1
ATOM 2142 C CA . GLY A 1 299 ? 2.748 11.781 16.891 1 97.19 299 GLY A CA 1
ATOM 2143 C C . GLY A 1 299 ? 4.258 11.93 16.828 1 97.19 299 GLY A C 1
ATOM 2144 O O . GLY A 1 299 ? 4.988 10.938 16.938 1 97.19 299 GLY A O 1
ATOM 2145 N N . ALA A 1 300 ? 4.699 13.133 16.609 1 98.06 300 ALA A N 1
ATOM 2146 C CA . ALA A 1 300 ? 6.137 13.391 16.578 1 98.06 300 ALA A CA 1
ATOM 2147 C C . ALA A 1 300 ? 6.797 13 17.891 1 98.06 300 ALA A C 1
ATOM 2149 O O . ALA A 1 300 ? 7.848 12.359 17.906 1 98.06 300 ALA A O 1
ATOM 2150 N N . ALA A 1 301 ? 6.207 13.328 19.016 1 97.69 301 ALA A N 1
ATOM 2151 C CA . ALA A 1 301 ? 6.738 12.984 20.328 1 97.69 301 ALA A CA 1
ATOM 2152 C C . ALA A 1 301 ? 6.801 11.477 20.516 1 97.69 301 ALA A C 1
ATOM 2154 O O . ALA A 1 301 ? 7.809 10.945 21 1 97.69 301 ALA A O 1
ATOM 2155 N N . MET A 1 302 ? 5.766 10.867 20.109 1 95.19 302 MET A N 1
ATOM 2156 C CA . MET A 1 302 ? 5.637 9.438 20.359 1 95.19 302 MET A CA 1
ATOM 2157 C C . MET A 1 302 ? 6.539 8.633 19.422 1 95.19 302 MET A C 1
ATOM 2159 O O . MET A 1 302 ? 6.875 7.48 19.719 1 95.19 302 MET A O 1
ATOM 2163 N N . ALA A 1 303 ? 6.871 9.195 18.312 1 94.94 303 ALA A N 1
ATOM 2164 C CA . ALA A 1 303 ? 7.77 8.523 17.375 1 94.94 303 ALA A CA 1
ATOM 2165 C C . ALA A 1 303 ? 9.219 8.633 17.828 1 94.94 303 ALA A C 1
ATOM 2167 O O . ALA A 1 303 ? 10.102 7.969 17.281 1 94.94 303 ALA A O 1
ATOM 2168 N N . ALA A 1 304 ? 9.492 9.5 18.812 1 93.38 304 ALA A N 1
ATOM 2169 C CA . ALA A 1 304 ? 10.852 9.734 19.281 1 93.38 304 ALA A CA 1
ATOM 2170 C C . ALA A 1 304 ? 11.25 8.695 20.328 1 93.38 304 ALA A C 1
ATOM 2172 O O . ALA A 1 304 ? 10.406 8.211 21.094 1 93.38 304 ALA A O 1
ATOM 2173 N N . MET B 1 1 ? 23.484 -37.125 25.797 1 26.58 1 MET B N 1
ATOM 2174 C CA . MET B 1 1 ? 22.172 -36.625 25.406 1 26.58 1 MET B CA 1
ATOM 2175 C C . MET B 1 1 ? 22.141 -36.281 23.922 1 26.58 1 MET B C 1
ATOM 2177 O O . MET B 1 1 ? 22.953 -35.469 23.453 1 26.58 1 MET B O 1
ATOM 2181 N N . THR B 1 2 ? 21.906 -37.219 23.031 1 32.91 2 THR B N 1
ATOM 2182 C CA . THR B 1 2 ? 21.938 -37.031 21.578 1 32.91 2 THR B CA 1
ATOM 2183 C C . THR B 1 2 ? 21.219 -35.75 21.156 1 32.91 2 THR B C 1
ATOM 2185 O O . THR B 1 2 ? 20.125 -35.469 21.641 1 32.91 2 THR B O 1
ATOM 2188 N N . ASP B 1 3 ? 21.938 -34.688 21.062 1 34.47 3 ASP B N 1
ATOM 2189 C CA . ASP B 1 3 ? 21.391 -33.438 20.547 1 34.47 3 ASP B CA 1
ATOM 2190 C C . ASP B 1 3 ? 20.328 -33.688 19.469 1 34.47 3 ASP B C 1
ATOM 2192 O O . ASP B 1 3 ? 20.656 -34.094 18.359 1 34.47 3 ASP B O 1
ATOM 2196 N N . ASN B 1 4 ? 19.297 -34.469 19.688 1 37.38 4 ASN B N 1
ATOM 2197 C CA . ASN B 1 4 ? 18.156 -34.75 18.812 1 37.38 4 ASN B CA 1
ATOM 2198 C C . ASN B 1 4 ? 17.688 -33.5 18.094 1 37.38 4 ASN B C 1
ATOM 2200 O O . ASN B 1 4 ? 16.875 -32.719 18.625 1 37.38 4 ASN B O 1
ATOM 2204 N N . THR B 1 5 ? 18.469 -32.719 17.578 1 42.53 5 THR B N 1
ATOM 2205 C CA . THR B 1 5 ? 18.078 -31.672 16.625 1 42.53 5 THR B CA 1
ATOM 2206 C C . THR B 1 5 ? 16.953 -32.188 15.719 1 42.53 5 THR B C 1
ATOM 2208 O O . THR B 1 5 ? 17.219 -32.906 14.758 1 42.53 5 THR B O 1
ATOM 2211 N N . VAL B 1 6 ? 15.875 -32.688 16.203 1 47 6 VAL B N 1
ATOM 2212 C CA . VAL B 1 6 ? 14.719 -33.156 15.43 1 47 6 VAL B CA 1
ATOM 2213 C C . VAL B 1 6 ? 14.586 -32.312 14.156 1 47 6 VAL B C 1
ATOM 2215 O O . VAL B 1 6 ? 14.492 -31.094 14.211 1 47 6 VAL B O 1
ATOM 2218 N N . ASN B 1 7 ? 15.234 -32.75 13.062 1 56.19 7 ASN B N 1
ATOM 2219 C CA . ASN B 1 7 ? 15.094 -32.156 11.734 1 56.19 7 ASN B CA 1
ATOM 2220 C C . ASN B 1 7 ? 13.641 -31.812 11.422 1 56.19 7 ASN B C 1
ATOM 2222 O O . ASN B 1 7 ? 12.789 -32.719 11.336 1 56.19 7 ASN B O 1
ATOM 2226 N N . ASN B 1 8 ? 13.094 -30.703 11.773 1 81.94 8 ASN B N 1
ATOM 2227 C CA . ASN B 1 8 ? 11.703 -30.297 11.602 1 81.94 8 ASN B CA 1
ATOM 2228 C C . ASN B 1 8 ? 11.398 -29.938 10.148 1 81.94 8 ASN B C 1
ATOM 2230 O O . ASN B 1 8 ? 11.727 -28.844 9.703 1 81.94 8 ASN B O 1
ATOM 2234 N N . PHE B 1 9 ? 11.023 -31.156 9.336 1 96.06 9 PHE B N 1
ATOM 2235 C CA . PHE B 1 9 ? 10.633 -30.984 7.945 1 96.06 9 PHE B CA 1
ATOM 2236 C C . PHE B 1 9 ? 9.211 -30.438 7.852 1 96.06 9 PHE B C 1
ATOM 2238 O O . PHE B 1 9 ? 8.406 -30.625 8.758 1 96.06 9 PHE B O 1
ATOM 2245 N N . ARG B 1 10 ? 9.016 -29.703 6.797 1 98.31 10 ARG B N 1
ATOM 2246 C CA . ARG B 1 10 ? 7.676 -29.234 6.453 1 98.31 10 ARG B CA 1
ATOM 2247 C C . ARG B 1 10 ? 7.332 -29.578 5.008 1 98.31 10 ARG B C 1
ATOM 2249 O O . ARG B 1 10 ? 8.227 -29.75 4.176 1 98.31 10 ARG B O 1
ATOM 2256 N N . ILE B 1 11 ? 6.094 -29.719 4.773 1 98.69 11 ILE B N 1
ATOM 2257 C CA . ILE B 1 11 ? 5.629 -29.891 3.402 1 98.69 11 ILE B CA 1
ATOM 2258 C C . ILE B 1 11 ? 4.812 -28.688 2.975 1 98.69 11 ILE B C 1
ATOM 2260 O O . ILE B 1 11 ? 3.961 -28.203 3.727 1 98.69 11 ILE B O 1
ATOM 2264 N N . GLY B 1 12 ? 5.188 -28.156 1.83 1 98.81 12 GLY B N 1
ATOM 2265 C CA . GLY B 1 12 ? 4.355 -27.156 1.179 1 98.81 12 GLY B CA 1
ATOM 2266 C C . GLY B 1 12 ? 3.59 -27.703 -0.012 1 98.81 12 GLY B C 1
ATOM 2267 O O . GLY B 1 12 ? 4.141 -28.453 -0.825 1 98.81 12 GLY B O 1
ATOM 2268 N N . VAL B 1 13 ? 2.326 -27.359 -0.064 1 98.75 13 VAL B N 1
ATOM 2269 C CA . VAL B 1 13 ? 1.481 -27.781 -1.176 1 98.75 13 VAL B CA 1
ATOM 2270 C C . VAL B 1 13 ? 0.942 -26.562 -1.911 1 98.75 13 VAL B C 1
ATOM 2272 O O . VAL B 1 13 ? 0.35 -25.672 -1.296 1 98.75 13 VAL B O 1
ATOM 2275 N N . ASP B 1 14 ? 1.175 -26.469 -3.125 1 97.94 14 ASP B N 1
ATOM 2276 C CA . ASP B 1 14 ? 0.64 -25.453 -4.016 1 97.94 14 ASP B CA 1
ATOM 2277 C C . ASP B 1 14 ? -0.527 -25.984 -4.84 1 97.94 14 ASP B C 1
ATOM 2279 O O . ASP B 1 14 ? -0.327 -26.781 -5.758 1 97.94 14 ASP B O 1
ATOM 2283 N N . VAL B 1 15 ? -1.658 -25.516 -4.535 1 96.25 15 VAL B N 1
ATOM 2284 C CA . VAL B 1 15 ? -2.865 -26 -5.199 1 96.25 15 VAL B CA 1
ATOM 2285 C C . VAL B 1 15 ? -3.174 -25.125 -6.41 1 96.25 15 VAL B C 1
ATOM 2287 O O . VAL B 1 15 ? -3.58 -23.969 -6.262 1 96.25 15 VAL B O 1
ATOM 2290 N N . GLY B 1 16 ? -2.977 -25.688 -7.555 1 89.5 16 GLY B N 1
ATOM 2291 C CA . GLY B 1 16 ? -3.355 -25 -8.781 1 89.5 16 GLY B CA 1
ATOM 2292 C C . GLY B 1 16 ? -4.691 -25.469 -9.328 1 89.5 16 GLY B C 1
ATOM 2293 O O . GLY B 1 16 ? -5.34 -26.344 -8.75 1 89.5 16 GLY B O 1
ATOM 2294 N N . GLY B 1 17 ? -5.113 -24.875 -10.367 1 82.44 17 GLY B N 1
ATOM 2295 C CA . GLY B 1 17 ? -6.363 -25.266 -11 1 82.44 17 GLY B CA 1
ATOM 2296 C C . GLY B 1 17 ? -6.293 -26.625 -11.68 1 82.44 17 GLY B C 1
ATOM 2297 O O . GLY B 1 17 ? -7.281 -27.359 -11.711 1 82.44 17 GLY B O 1
ATOM 2298 N N . THR B 1 18 ? -5.125 -26.984 -12.188 1 85.38 18 THR B N 1
ATOM 2299 C CA . THR B 1 18 ? -5.004 -28.203 -12.977 1 85.38 18 THR B CA 1
ATOM 2300 C C . THR B 1 18 ? -4.059 -29.188 -12.305 1 85.38 18 THR B C 1
ATOM 2302 O O . THR B 1 18 ? -4.172 -30.406 -12.5 1 85.38 18 THR B O 1
ATOM 2305 N N . LYS B 1 19 ? -3.158 -28.641 -11.539 1 92.81 19 LYS B N 1
ATOM 2306 C CA . LYS B 1 19 ? -2.16 -29.484 -10.883 1 92.81 19 LYS B CA 1
ATOM 2307 C C . LYS B 1 19 ? -1.935 -29.062 -9.438 1 92.81 19 LYS B C 1
ATOM 2309 O O . LYS B 1 19 ? -2.152 -27.906 -9.094 1 92.81 19 LYS B O 1
ATOM 2314 N N . ILE B 1 20 ? -1.552 -29.969 -8.711 1 97.12 20 ILE B N 1
ATOM 2315 C CA . ILE B 1 20 ? -1.15 -29.734 -7.328 1 97.12 20 ILE B CA 1
ATOM 2316 C C . ILE B 1 20 ? 0.283 -30.219 -7.121 1 97.12 20 ILE B C 1
ATOM 2318 O O . ILE B 1 20 ? 0.636 -31.328 -7.531 1 97.12 20 ILE B O 1
ATOM 2322 N N . GLU B 1 21 ? 1.104 -29.375 -6.578 1 97.81 21 GLU B N 1
ATOM 2323 C CA . GLU B 1 21 ? 2.51 -29.688 -6.352 1 97.81 21 GLU B CA 1
ATOM 2324 C C . GLU B 1 21 ? 2.865 -29.609 -4.871 1 97.81 21 GLU B C 1
ATOM 2326 O O . GLU B 1 21 ? 2.424 -28.688 -4.172 1 97.81 21 GLU B O 1
ATOM 2331 N N . ALA B 1 22 ? 3.598 -30.594 -4.414 1 98.69 22 ALA B N 1
ATOM 2332 C CA . ALA B 1 22 ? 4.074 -30.609 -3.033 1 98.69 22 ALA B CA 1
ATOM 2333 C C . ALA B 1 22 ? 5.598 -30.641 -2.979 1 98.69 22 ALA B C 1
ATOM 2335 O O . ALA B 1 22 ? 6.242 -31.234 -3.846 1 98.69 22 ALA B O 1
ATOM 2336 N N . ALA B 1 23 ? 6.125 -30 -2.002 1 98.56 23 ALA B N 1
ATOM 2337 C CA . ALA B 1 23 ? 7.566 -30.016 -1.769 1 98.56 23 ALA B CA 1
ATOM 2338 C C . ALA B 1 23 ? 7.879 -30.297 -0.302 1 98.56 23 ALA B C 1
ATOM 2340 O O . ALA B 1 23 ? 7.27 -29.719 0.593 1 98.56 23 ALA B O 1
ATOM 2341 N N . LEU B 1 24 ? 8.773 -31.234 -0.062 1 98.56 24 LEU B N 1
ATOM 2342 C CA . LEU B 1 24 ? 9.367 -31.438 1.253 1 98.56 24 LEU B CA 1
ATOM 2343 C C . LEU B 1 24 ? 10.547 -30.5 1.463 1 98.56 24 LEU B C 1
ATOM 2345 O O . LEU B 1 24 ? 11.484 -30.469 0.66 1 98.56 24 LEU B O 1
ATOM 2349 N N . VAL B 1 25 ? 10.398 -29.703 2.541 1 97.12 25 VAL B N 1
ATOM 2350 C CA . VAL B 1 25 ? 11.453 -28.719 2.729 1 97.12 25 VAL B CA 1
ATOM 2351 C C . VAL B 1 25 ? 12.031 -28.844 4.137 1 97.12 25 VAL B C 1
ATOM 2353 O O . VAL B 1 25 ? 11.359 -29.312 5.055 1 97.12 25 VAL B O 1
ATOM 2356 N N . ASP B 1 26 ? 13.273 -28.406 4.324 1 95 26 ASP B N 1
ATOM 2357 C CA . ASP B 1 26 ? 13.875 -28.328 5.652 1 95 26 ASP B CA 1
ATOM 2358 C C . ASP B 1 26 ? 13.68 -26.953 6.273 1 95 26 ASP B C 1
ATOM 2360 O O . ASP B 1 26 ? 12.906 -26.141 5.762 1 95 26 ASP B O 1
ATOM 2364 N N . ALA B 1 27 ? 14.359 -26.719 7.379 1 91.19 27 ALA B N 1
ATOM 2365 C CA . ALA B 1 27 ? 14.148 -25.5 8.156 1 91.19 27 ALA B CA 1
ATOM 2366 C C . ALA B 1 27 ? 14.609 -24.266 7.391 1 91.19 27 ALA B C 1
ATOM 2368 O O . ALA B 1 27 ? 14.195 -23.141 7.691 1 91.19 27 ALA B O 1
ATOM 2369 N N . THR B 1 28 ? 15.445 -24.469 6.359 1 88.94 28 THR B N 1
ATOM 2370 C CA . THR B 1 28 ? 15.992 -23.344 5.613 1 88.94 28 THR B CA 1
ATOM 2371 C C . THR B 1 28 ? 15.18 -23.078 4.348 1 88.94 28 THR B C 1
ATOM 2373 O O . THR B 1 28 ? 15.422 -22.094 3.639 1 88.94 28 THR B O 1
ATOM 2376 N N . GLY B 1 29 ? 14.242 -23.953 4.035 1 91.75 29 GLY B N 1
ATOM 2377 C CA . GLY B 1 29 ? 13.453 -23.828 2.818 1 91.75 29 GLY B CA 1
ATOM 2378 C C . GLY B 1 29 ? 14.023 -24.609 1.652 1 91.75 29 GLY B C 1
ATOM 2379 O O . GLY B 1 29 ? 13.492 -24.562 0.541 1 91.75 29 GLY B O 1
ATOM 2380 N N . ALA B 1 30 ? 15.062 -25.328 1.906 1 93.5 30 ALA B N 1
ATOM 2381 C CA . ALA B 1 30 ? 15.641 -26.172 0.858 1 93.5 30 ALA B CA 1
ATOM 2382 C C . ALA B 1 30 ? 14.719 -27.344 0.519 1 93.5 30 ALA B C 1
ATOM 2384 O O . ALA B 1 30 ? 14.227 -28.031 1.414 1 93.5 30 ALA B O 1
ATOM 2385 N N . VAL B 1 31 ? 14.578 -27.578 -0.734 1 96.62 31 VAL B N 1
ATOM 2386 C CA . VAL B 1 31 ? 13.695 -28.641 -1.198 1 96.62 31 VAL B CA 1
ATOM 2387 C C . VAL B 1 31 ? 14.445 -29.984 -1.187 1 96.62 31 VAL B C 1
ATOM 2389 O O . VAL B 1 31 ? 15.508 -30.109 -1.801 1 96.62 31 VAL B O 1
ATOM 2392 N N . LEU B 1 32 ? 13.898 -30.906 -0.538 1 97.19 32 LEU B N 1
ATOM 2393 C CA . LEU B 1 32 ? 14.5 -32.219 -0.443 1 97.19 32 LEU B CA 1
ATOM 2394 C C . LEU B 1 32 ? 13.883 -33.188 -1.459 1 97.19 32 LEU B C 1
ATOM 2396 O O . LEU B 1 32 ? 14.547 -34.094 -1.947 1 97.19 32 LEU B O 1
ATOM 2400 N N . ASN B 1 33 ? 12.672 -33 -1.694 1 97.62 33 ASN B N 1
ATOM 2401 C CA . ASN B 1 33 ? 11.906 -33.781 -2.656 1 97.62 33 ASN B CA 1
ATOM 2402 C C . ASN B 1 33 ? 10.617 -33.062 -3.055 1 97.62 33 ASN B C 1
ATOM 2404 O O . ASN B 1 33 ? 10.164 -32.156 -2.361 1 97.62 33 ASN B O 1
ATOM 2408 N N . SER B 1 34 ? 10.07 -33.469 -4.195 1 97.94 34 SER B N 1
ATOM 2409 C CA . SER B 1 34 ? 8.812 -32.875 -4.652 1 97.94 34 SER B CA 1
ATOM 2410 C C . SER B 1 34 ? 7.965 -33.906 -5.391 1 97.94 34 SER B C 1
ATOM 2412 O O . SER B 1 34 ? 8.469 -34.969 -5.785 1 97.94 34 SER B O 1
ATOM 2414 N N . ALA B 1 35 ? 6.727 -33.625 -5.453 1 98.25 35 ALA B N 1
ATOM 2415 C CA . ALA B 1 35 ? 5.77 -34.469 -6.191 1 98.25 35 ALA B CA 1
ATOM 2416 C C . ALA B 1 35 ? 4.668 -33.594 -6.809 1 98.25 35 ALA B C 1
ATOM 2418 O O . ALA B 1 35 ? 4.383 -32.5 -6.324 1 98.25 35 ALA B O 1
ATOM 2419 N N . ARG B 1 36 ? 4.105 -34.094 -7.867 1 97.62 36 ARG B N 1
ATOM 2420 C CA . ARG B 1 36 ? 3.02 -33.406 -8.555 1 97.62 36 ARG B CA 1
ATOM 2421 C C . ARG B 1 36 ? 1.942 -34.406 -9.008 1 97.62 36 ARG B C 1
ATOM 2423 O O . ARG B 1 36 ? 2.254 -35.5 -9.469 1 97.62 36 ARG B O 1
ATOM 2430 N N . ILE B 1 37 ? 0.725 -33.938 -8.938 1 97.38 37 ILE B N 1
ATOM 2431 C CA . ILE B 1 37 ? -0.392 -34.75 -9.414 1 97.38 37 ILE B CA 1
ATOM 2432 C C . ILE B 1 37 ? -1.433 -33.844 -10.078 1 97.38 37 ILE B C 1
ATOM 2434 O O . ILE B 1 37 ? -1.472 -32.625 -9.82 1 97.38 37 ILE B O 1
ATOM 2438 N N . PRO B 1 38 ? -2.264 -34.438 -10.977 1 95.25 38 PRO B N 1
ATOM 2439 C CA . PRO B 1 38 ? -3.393 -33.656 -11.484 1 95.25 38 PRO B CA 1
ATOM 2440 C C . PRO B 1 38 ? -4.422 -33.312 -10.398 1 95.25 38 PRO B C 1
ATOM 2442 O O . PRO B 1 38 ? -4.664 -34.125 -9.508 1 95.25 38 PRO B O 1
ATOM 2445 N N . ALA B 1 39 ? -4.898 -32.188 -10.43 1 92.12 39 ALA B N 1
ATOM 2446 C CA . ALA B 1 39 ? -5.922 -31.781 -9.469 1 92.12 39 ALA B CA 1
ATOM 2447 C C . ALA B 1 39 ? -7.293 -32.312 -9.867 1 92.12 39 ALA B C 1
ATOM 2449 O O . ALA B 1 39 ? -7.676 -32.25 -11.039 1 92.12 39 ALA B O 1
ATOM 2450 N N . ARG B 1 40 ? -8.047 -32.906 -8.953 1 91.69 40 ARG B N 1
ATOM 2451 C CA . ARG B 1 40 ? -9.438 -33.312 -9.164 1 91.69 40 ARG B CA 1
ATOM 2452 C C . ARG B 1 40 ? -10.398 -32.312 -8.555 1 91.69 40 ARG B C 1
ATOM 2454 O O . ARG B 1 40 ? -10.016 -31.5 -7.699 1 91.69 40 ARG B O 1
ATOM 2461 N N . HIS B 1 41 ? -11.523 -32.344 -9.07 1 92.81 41 HIS B N 1
ATOM 2462 C CA . HIS B 1 41 ? -12.523 -31.359 -8.672 1 92.81 41 HIS B CA 1
ATOM 2463 C C . HIS B 1 41 ? -13.359 -31.859 -7.5 1 92.81 41 HIS B C 1
ATOM 2465 O O . HIS B 1 41 ? -13.617 -33.062 -7.391 1 92.81 41 HIS B O 1
ATOM 2471 N N . GLY B 1 42 ? -13.734 -30.875 -6.605 1 92.44 42 GLY B N 1
ATOM 2472 C CA . GLY B 1 42 ? -14.602 -31.219 -5.488 1 92.44 42 GLY B CA 1
ATOM 2473 C C . GLY B 1 42 ? -13.883 -31.219 -4.152 1 92.44 42 GLY B C 1
ATOM 2474 O O . GLY B 1 42 ? -12.703 -31.547 -4.082 1 92.44 42 GLY B O 1
ATOM 2475 N N . ASN B 1 43 ? -14.633 -30.969 -3.115 1 93.12 43 ASN B N 1
ATOM 2476 C CA . ASN B 1 43 ? -14.07 -30.812 -1.777 1 93.12 43 ASN B CA 1
ATOM 2477 C C . ASN B 1 43 ? -13.266 -32.031 -1.353 1 93.12 43 ASN B C 1
ATOM 2479 O O . ASN B 1 43 ? -12.086 -31.922 -1.034 1 93.12 43 ASN B O 1
ATOM 2483 N N . ALA B 1 44 ? -13.906 -33.156 -1.385 1 94.06 44 ALA B N 1
ATOM 2484 C CA . ALA B 1 44 ? -13.273 -34.375 -0.896 1 94.06 44 ALA B CA 1
ATOM 2485 C C . ALA B 1 44 ? -12.047 -34.75 -1.726 1 94.06 44 ALA B C 1
ATOM 2487 O O . ALA B 1 44 ? -11.016 -35.156 -1.18 1 94.06 44 ALA B O 1
ATOM 2488 N N . ALA B 1 45 ? -12.188 -34.594 -3.033 1 95.12 45 ALA B N 1
ATOM 2489 C CA . ALA B 1 45 ? -11.102 -34.938 -3.945 1 95.12 45 ALA B CA 1
ATOM 2490 C C . ALA B 1 45 ? -9.883 -34.062 -3.713 1 95.12 45 ALA B C 1
ATOM 2492 O O . ALA B 1 45 ? -8.75 -34.531 -3.725 1 95.12 45 ALA B O 1
ATOM 2493 N N . VAL B 1 46 ? -10.109 -32.781 -3.564 1 95.19 46 VAL B N 1
ATOM 2494 C CA . VAL B 1 46 ? -9.016 -31.844 -3.361 1 95.19 46 VAL B CA 1
ATOM 2495 C C . VAL B 1 46 ? -8.266 -32.188 -2.072 1 95.19 46 VAL B C 1
ATOM 2497 O O . VAL B 1 46 ? -7.035 -32.188 -2.037 1 95.19 46 VAL B O 1
ATOM 2500 N N . VAL B 1 47 ? -9.016 -32.469 -1.021 1 97.06 47 VAL B N 1
ATOM 2501 C CA . VAL B 1 47 ? -8.414 -32.812 0.261 1 97.06 47 VAL B CA 1
ATOM 2502 C C . VAL B 1 47 ? -7.578 -34.094 0.108 1 97.06 47 VAL B C 1
ATOM 2504 O O . VAL B 1 47 ? -6.434 -34.156 0.563 1 97.06 47 VAL B O 1
ATOM 2507 N N . GLU B 1 48 ? -8.172 -35.062 -0.512 1 97.5 48 GLU B N 1
ATOM 2508 C CA . GLU B 1 48 ? -7.469 -36.312 -0.74 1 97.5 48 GLU B CA 1
ATOM 2509 C C . GLU B 1 48 ? -6.199 -36.094 -1.562 1 97.5 48 GLU B C 1
ATOM 2511 O O . GLU B 1 48 ? -5.16 -36.688 -1.276 1 97.5 48 GLU B O 1
ATOM 2516 N N . ASP B 1 49 ? -6.336 -35.312 -2.574 1 97.44 49 ASP B N 1
ATOM 2517 C CA . ASP B 1 49 ? -5.203 -35.031 -3.447 1 97.44 49 ASP B CA 1
ATOM 2518 C C . ASP B 1 49 ? -4.07 -34.344 -2.676 1 97.44 49 ASP B C 1
ATOM 2520 O O . ASP B 1 49 ? -2.898 -34.688 -2.857 1 97.44 49 ASP B O 1
ATOM 2524 N N . ILE B 1 50 ? -4.402 -33.406 -1.836 1 98.19 50 ILE B N 1
ATOM 2525 C CA . ILE B 1 50 ? -3.41 -32.656 -1.054 1 98.19 50 ILE B CA 1
ATOM 2526 C C . ILE B 1 50 ? -2.652 -33.625 -0.15 1 98.19 50 ILE B C 1
ATOM 2528 O O . ILE B 1 50 ? -1.421 -33.625 -0.104 1 98.19 50 ILE B O 1
ATOM 2532 N N . VAL B 1 51 ? -3.395 -34.5 0.51 1 98.38 51 VAL B N 1
ATOM 2533 C CA . VAL B 1 51 ? -2.779 -35.469 1.423 1 98.38 51 VAL B CA 1
ATOM 2534 C C . VAL B 1 51 ? -1.915 -36.438 0.636 1 98.38 51 VAL B C 1
ATOM 2536 O O . VAL B 1 51 ? -0.79 -36.75 1.037 1 98.38 51 VAL B O 1
ATOM 2539 N N . SER B 1 52 ? -2.453 -36.875 -0.432 1 98.44 52 SER B N 1
ATOM 2540 C CA . SER B 1 52 ? -1.754 -37.875 -1.262 1 98.44 52 SER B CA 1
ATOM 2541 C C . SER B 1 52 ? -0.431 -37.312 -1.775 1 98.44 52 SER B C 1
ATOM 2543 O O . SER B 1 52 ? 0.609 -37.969 -1.665 1 98.44 52 SER B O 1
ATOM 2545 N N . VAL B 1 53 ? -0.47 -36.125 -2.334 1 98.62 53 VAL B N 1
ATOM 2546 C CA . VAL B 1 53 ? 0.736 -35.562 -2.922 1 98.62 53 VAL B CA 1
ATOM 2547 C C . VAL B 1 53 ? 1.734 -35.219 -1.819 1 98.62 53 VAL B C 1
ATOM 2549 O O . VAL B 1 53 ? 2.947 -35.344 -2.014 1 98.62 53 VAL B O 1
ATOM 2552 N N . ALA B 1 54 ? 1.252 -34.781 -0.691 1 98.5 54 ALA B N 1
ATOM 2553 C CA . ALA B 1 54 ? 2.121 -34.531 0.454 1 98.5 54 ALA B CA 1
ATOM 2554 C C . ALA B 1 54 ? 2.873 -35.781 0.868 1 98.5 54 ALA B C 1
ATOM 2556 O O . ALA B 1 54 ? 4.086 -35.75 1.083 1 98.5 54 ALA B O 1
ATOM 2557 N N . ARG B 1 55 ? 2.199 -36.875 0.97 1 98.31 55 ARG B N 1
ATOM 2558 C CA . ARG B 1 55 ? 2.809 -38.156 1.341 1 98.31 55 ARG B CA 1
ATOM 2559 C C . ARG B 1 55 ? 3.812 -38.594 0.286 1 98.31 55 ARG B C 1
ATOM 2561 O O . ARG B 1 55 ? 4.867 -39.156 0.619 1 98.31 55 ARG B O 1
ATOM 2568 N N . GLN B 1 56 ? 3.432 -38.375 -0.906 1 98.5 56 GLN B N 1
ATOM 2569 C CA . GLN B 1 56 ? 4.34 -38.719 -1.993 1 98.5 56 GLN B CA 1
ATOM 2570 C C . GLN B 1 56 ? 5.641 -37.938 -1.904 1 98.5 56 GLN B C 1
ATOM 2572 O O . GLN B 1 56 ? 6.723 -38.5 -2.104 1 98.5 56 GLN B O 1
ATOM 2577 N N . ALA B 1 57 ? 5.551 -36.688 -1.627 1 98.31 57 ALA B N 1
ATOM 2578 C CA . ALA B 1 57 ? 6.727 -35.812 -1.545 1 98.31 57 ALA B CA 1
ATOM 2579 C C . ALA B 1 57 ? 7.625 -36.219 -0.379 1 98.31 57 ALA B C 1
ATOM 2581 O O . ALA B 1 57 ? 8.852 -36.188 -0.486 1 98.31 57 ALA B O 1
ATOM 2582 N N . ALA B 1 58 ? 7.039 -36.594 0.68 1 97.5 58 ALA B N 1
ATOM 2583 C CA . ALA B 1 58 ? 7.805 -36.906 1.885 1 97.5 58 ALA B CA 1
ATOM 2584 C C . ALA B 1 58 ? 8.32 -38.344 1.851 1 97.5 58 ALA B C 1
ATOM 2586 O O . ALA B 1 58 ? 9.359 -38.656 2.449 1 97.5 58 ALA B O 1
ATOM 2587 N N . GLY B 1 59 ? 7.562 -39.25 1.178 1 96.19 59 GLY B N 1
ATOM 2588 C CA . GLY B 1 59 ? 7.922 -40.656 1.199 1 96.19 59 GLY B CA 1
ATOM 2589 C C . GLY B 1 59 ? 8.008 -41.219 2.602 1 96.19 59 GLY B C 1
ATOM 2590 O O . GLY B 1 59 ? 7.074 -41.062 3.395 1 96.19 59 GLY B O 1
ATOM 2591 N N . THR B 1 60 ? 9.102 -41.844 2.941 1 94 60 THR B N 1
ATOM 2592 C CA . THR B 1 60 ? 9.305 -42.5 4.223 1 94 60 THR B CA 1
ATOM 2593 C C . THR B 1 60 ? 9.562 -41.5 5.328 1 94 60 THR B C 1
ATOM 2595 O O . THR B 1 60 ? 9.523 -41.844 6.516 1 94 60 THR B O 1
ATOM 2598 N N . ARG B 1 61 ? 9.664 -40.25 4.965 1 94.56 61 ARG B N 1
ATOM 2599 C CA . ARG B 1 61 ? 9.984 -39.219 5.945 1 94.56 61 ARG B CA 1
ATOM 2600 C C . ARG B 1 61 ? 8.719 -38.531 6.453 1 94.56 61 ARG B C 1
ATOM 2602 O O . ARG B 1 61 ? 8.797 -37.562 7.203 1 94.56 61 ARG B O 1
ATOM 2609 N N . PHE B 1 62 ? 7.613 -38.969 6.086 1 96.5 62 PHE B N 1
ATOM 2610 C CA . PHE B 1 62 ? 6.375 -38.281 6.438 1 96.5 62 PHE B CA 1
ATOM 2611 C C . PHE B 1 62 ? 6.219 -38.188 7.953 1 96.5 62 PHE B C 1
ATOM 2613 O O . PHE B 1 62 ? 5.699 -37.219 8.469 1 96.5 62 PHE B O 1
ATOM 2620 N N . ASP B 1 63 ? 6.688 -39.188 8.633 1 94.5 63 ASP B N 1
ATOM 2621 C CA . ASP B 1 63 ? 6.574 -39.25 10.086 1 94.5 63 ASP B CA 1
ATOM 2622 C C . ASP B 1 63 ? 7.434 -38.156 10.734 1 94.5 63 ASP B C 1
ATOM 2624 O O . ASP B 1 63 ? 7.266 -37.844 11.914 1 94.5 63 ASP B O 1
ATOM 2628 N N . GLU B 1 64 ? 8.328 -37.594 9.992 1 95.69 64 GLU B N 1
ATOM 2629 C CA . GLU B 1 64 ? 9.227 -36.531 10.484 1 95.69 64 GLU B CA 1
ATOM 2630 C C . GLU B 1 64 ? 8.68 -35.156 10.172 1 95.69 64 GLU B C 1
ATOM 2632 O O . GLU B 1 64 ? 9.281 -34.156 10.539 1 95.69 64 GLU B O 1
ATOM 2637 N N . VAL B 1 65 ? 7.57 -35.094 9.516 1 97.12 65 VAL B N 1
ATOM 2638 C CA . VAL B 1 65 ? 7.004 -33.812 9.078 1 97.12 65 VAL B CA 1
ATOM 2639 C C . VAL B 1 65 ? 6.27 -33.156 10.234 1 97.12 65 VAL B C 1
ATOM 2641 O O . VAL B 1 65 ? 5.414 -33.781 10.875 1 97.12 65 VAL B O 1
ATOM 2644 N N . SER B 1 66 ? 6.621 -31.891 10.477 1 97.31 66 SER B N 1
ATOM 2645 C CA . SER B 1 66 ? 6.062 -31.188 11.625 1 97.31 66 SER B CA 1
ATOM 2646 C C . SER B 1 66 ? 4.789 -30.438 11.25 1 97.31 66 SER B C 1
ATOM 2648 O O . SER B 1 66 ? 3.934 -30.203 12.102 1 97.31 66 SER B O 1
ATOM 2650 N N . ALA B 1 67 ? 4.68 -30.078 9.961 1 98 67 ALA B N 1
ATOM 2651 C CA . ALA B 1 67 ? 3.516 -29.312 9.523 1 98 67 ALA B CA 1
ATOM 2652 C C . ALA B 1 67 ? 3.381 -29.344 8.008 1 98 67 ALA B C 1
ATOM 2654 O O . ALA B 1 67 ? 4.359 -29.594 7.293 1 98 67 ALA B O 1
ATOM 2655 N N . ILE B 1 68 ? 2.166 -29.125 7.516 1 98.5 68 ILE B N 1
ATOM 2656 C CA . ILE B 1 68 ? 1.85 -28.938 6.102 1 98.5 68 ILE B CA 1
ATOM 2657 C C . ILE B 1 68 ? 1.301 -27.531 5.875 1 98.5 68 ILE B C 1
ATOM 2659 O O . ILE B 1 68 ? 0.41 -27.094 6.602 1 98.5 68 ILE B O 1
ATOM 2663 N N . GLY B 1 69 ? 1.914 -26.844 5.004 1 98.75 69 GLY B N 1
ATOM 2664 C CA . GLY B 1 69 ? 1.363 -25.594 4.504 1 98.75 69 GLY B CA 1
ATOM 2665 C C . GLY B 1 69 ? 0.726 -25.734 3.135 1 98.75 69 GLY B C 1
ATOM 2666 O O . GLY B 1 69 ? 1.249 -26.422 2.268 1 98.75 69 GLY B O 1
ATOM 2667 N N . ILE B 1 70 ? -0.381 -25.031 2.977 1 98.69 70 ILE B N 1
ATOM 2668 C CA . ILE B 1 70 ? -1.103 -25.094 1.711 1 98.69 70 ILE B CA 1
ATOM 2669 C C . ILE B 1 70 ? -1.29 -23.688 1.146 1 98.69 70 ILE B C 1
ATOM 2671 O O . ILE B 1 70 ? -1.76 -22.797 1.846 1 98.69 70 ILE B O 1
ATOM 2675 N N . GLY B 1 71 ? -0.805 -23.438 -0.025 1 98.06 71 GLY B N 1
ATOM 2676 C CA . GLY B 1 71 ? -1.175 -22.266 -0.807 1 98.06 71 GLY B CA 1
ATOM 2677 C C . GLY B 1 71 ? -2.279 -22.547 -1.81 1 98.06 71 GLY B C 1
ATOM 2678 O O . GLY B 1 71 ? -2.156 -23.438 -2.645 1 98.06 71 GLY B O 1
ATOM 2679 N N . THR B 1 72 ? -3.312 -21.828 -1.733 1 96.5 72 THR B N 1
ATOM 2680 C CA . THR B 1 72 ? -4.453 -22.125 -2.59 1 96.5 72 THR B CA 1
ATOM 2681 C C . THR B 1 72 ? -5.133 -20.844 -3.057 1 96.5 72 THR B C 1
ATOM 2683 O O . THR B 1 72 ? -5.09 -19.812 -2.363 1 96.5 72 THR B O 1
ATOM 2686 N N . PRO B 1 73 ? -5.68 -20.859 -4.27 1 92.56 73 PRO B N 1
ATOM 2687 C CA . PRO B 1 73 ? -6.5 -19.734 -4.691 1 92.56 73 PRO B CA 1
ATOM 2688 C C . PRO B 1 73 ? -7.828 -19.656 -3.939 1 92.56 73 PRO B C 1
ATOM 2690 O O . PRO B 1 73 ? -8.125 -20.516 -3.115 1 92.56 73 PRO B O 1
ATOM 2693 N N . GLY B 1 74 ? -8.547 -18.562 -4.176 1 88.31 74 GLY B N 1
ATOM 2694 C CA . GLY B 1 74 ? -9.844 -18.359 -3.533 1 88.31 74 GLY B CA 1
ATOM 2695 C C . GLY B 1 74 ? -9.766 -17.438 -2.324 1 88.31 74 GLY B C 1
ATOM 2696 O O . GLY B 1 74 ? -8.766 -16.75 -2.115 1 88.31 74 GLY B O 1
ATOM 2697 N N . THR B 1 75 ? -10.891 -17.359 -1.636 1 88.81 75 THR B N 1
ATOM 2698 C CA . THR B 1 75 ? -10.938 -16.609 -0.388 1 88.81 75 THR B CA 1
ATOM 2699 C C . THR B 1 75 ? -10.461 -17.469 0.78 1 88.81 75 THR B C 1
ATOM 2701 O O . THR B 1 75 ? -11.086 -18.469 1.118 1 88.81 75 THR B O 1
ATOM 2704 N N . VAL B 1 76 ? -9.391 -17.094 1.38 1 94.12 76 VAL B N 1
ATOM 2705 C CA . VAL B 1 76 ? -8.734 -17.922 2.385 1 94.12 76 VAL B CA 1
ATOM 2706 C C . VAL B 1 76 ? -8.781 -17.219 3.742 1 94.12 76 VAL B C 1
ATOM 2708 O O . VAL B 1 76 ? -8.422 -16.047 3.854 1 94.12 76 VAL B O 1
ATOM 2711 N N . ASP B 1 77 ? -9.281 -17.875 4.695 1 93.38 77 ASP B N 1
ATOM 2712 C CA . ASP B 1 77 ? -9.109 -17.484 6.094 1 93.38 77 ASP B CA 1
ATOM 2713 C C . ASP B 1 77 ? -7.949 -18.234 6.734 1 93.38 77 ASP B C 1
ATOM 2715 O O . ASP B 1 77 ? -8.117 -19.375 7.195 1 93.38 77 ASP B O 1
ATOM 2719 N N . SER B 1 78 ? -6.844 -17.609 6.828 1 93.06 78 SER B N 1
ATOM 2720 C CA . SER B 1 78 ? -5.617 -18.281 7.254 1 93.06 78 SER B CA 1
ATOM 2721 C C . SER B 1 78 ? -5.668 -18.625 8.734 1 93.06 78 SER B C 1
ATOM 2723 O O . SER B 1 78 ? -4.914 -19.484 9.203 1 93.06 78 SER B O 1
ATOM 2725 N N . ALA B 1 79 ? -6.504 -17.969 9.484 1 91.38 79 ALA B N 1
ATOM 2726 C CA . ALA B 1 79 ? -6.621 -18.266 10.914 1 91.38 79 ALA B CA 1
ATOM 2727 C C . ALA B 1 79 ? -7.352 -19.578 11.148 1 91.38 79 ALA B C 1
ATOM 2729 O O . ALA B 1 79 ? -6.988 -20.344 12.047 1 91.38 79 ALA B O 1
ATOM 2730 N N . THR B 1 80 ? -8.305 -19.891 10.312 1 93.56 80 THR B N 1
ATOM 2731 C CA . THR B 1 80 ? -9.125 -21.078 10.547 1 93.56 80 THR B CA 1
ATOM 2732 C C . THR B 1 80 ? -8.781 -22.188 9.562 1 93.56 80 THR B C 1
ATOM 2734 O O . THR B 1 80 ? -9.102 -23.359 9.797 1 93.56 80 THR B O 1
ATOM 2737 N N . GLY B 1 81 ? -8.227 -21.75 8.43 1 95.38 81 GLY B N 1
ATOM 2738 C CA . GLY B 1 81 ? -7.941 -22.703 7.363 1 95.38 81 GLY B CA 1
ATOM 2739 C C . GLY B 1 81 ? -9.117 -22.938 6.43 1 95.38 81 GLY B C 1
ATOM 2740 O O . GLY B 1 81 ? -9.109 -23.859 5.625 1 95.38 81 GLY B O 1
ATOM 2741 N N . HIS B 1 82 ? -10.109 -22.094 6.586 1 95.75 82 HIS B N 1
ATOM 2742 C CA . HIS B 1 82 ? -11.273 -22.172 5.711 1 95.75 82 HIS B CA 1
ATOM 2743 C C . HIS B 1 82 ? -11 -21.516 4.363 1 95.75 82 HIS B C 1
ATOM 2745 O O . HIS B 1 82 ? -10.328 -20.469 4.297 1 95.75 82 HIS B O 1
ATOM 2751 N N . VAL B 1 83 ? -11.492 -22.141 3.316 1 94.44 83 VAL B N 1
ATOM 2752 C CA . VAL B 1 83 ? -11.328 -21.625 1.956 1 94.44 83 VAL B CA 1
ATOM 2753 C C . VAL B 1 83 ? -12.688 -21.578 1.257 1 94.44 83 VAL B C 1
ATOM 2755 O O . VAL B 1 83 ? -13.5 -22.484 1.392 1 94.44 83 VAL B O 1
ATOM 2758 N N . GLY B 1 84 ? -12.883 -20.438 0.621 1 89.94 84 GLY B N 1
ATOM 2759 C CA . GLY B 1 84 ? -14.078 -20.281 -0.191 1 89.94 84 GLY B CA 1
ATOM 2760 C C . GLY B 1 84 ? -13.773 -19.938 -1.637 1 89.94 84 GLY B C 1
ATOM 2761 O O . GLY B 1 84 ? -12.711 -19.391 -1.94 1 89.94 84 GLY B O 1
ATOM 2762 N N . ASN B 1 85 ? -14.695 -20.422 -2.533 1 82.5 85 ASN B N 1
ATOM 2763 C CA . ASN B 1 85 ? -14.781 -19.938 -3.906 1 82.5 85 ASN B CA 1
ATOM 2764 C C . ASN B 1 85 ? -13.508 -20.234 -4.688 1 82.5 85 ASN B C 1
ATOM 2766 O O . ASN B 1 85 ? -12.938 -19.344 -5.32 1 82.5 85 ASN B O 1
ATOM 2770 N N . ILE B 1 86 ? -13.094 -21.422 -4.637 1 79.19 86 ILE B N 1
ATOM 2771 C CA . ILE B 1 86 ? -12.078 -21.859 -5.59 1 79.19 86 ILE B CA 1
ATOM 2772 C C . ILE B 1 86 ? -12.742 -22.281 -6.898 1 79.19 86 ILE B C 1
ATOM 2774 O O . ILE B 1 86 ? -13.086 -23.453 -7.082 1 79.19 86 ILE B O 1
ATOM 2778 N N . VAL B 1 87 ? -12.883 -21.375 -7.82 1 70.94 87 VAL B N 1
ATOM 2779 C CA . VAL B 1 87 ? -13.719 -21.516 -9.008 1 70.94 87 VAL B CA 1
ATOM 2780 C C . VAL B 1 87 ? -13.172 -22.641 -9.883 1 70.94 87 VAL B C 1
ATOM 2782 O O . VAL B 1 87 ? -13.914 -23.547 -10.281 1 70.94 87 VAL B O 1
ATOM 2785 N N . ASN B 1 88 ? -11.945 -22.75 -10.023 1 73.44 88 ASN B N 1
ATOM 2786 C CA . ASN B 1 88 ? -11.344 -23.688 -10.977 1 73.44 88 ASN B CA 1
ATOM 2787 C C . ASN B 1 88 ? -11.391 -25.109 -10.461 1 73.44 88 ASN B C 1
ATOM 2789 O O . ASN B 1 88 ? -11.141 -26.062 -11.211 1 73.44 88 ASN B O 1
ATOM 2793 N N . LEU B 1 89 ? -11.781 -25.281 -9.18 1 78.94 89 LEU B N 1
ATOM 2794 C CA . LEU B 1 89 ? -11.82 -26.625 -8.625 1 78.94 89 LEU B CA 1
ATOM 2795 C C . LEU B 1 89 ? -13.203 -26.953 -8.078 1 78.94 89 LEU B C 1
ATOM 2797 O O . LEU B 1 89 ? -13.398 -28 -7.449 1 78.94 89 LEU B O 1
ATOM 2801 N N . ASP B 1 90 ? -14.141 -26.094 -8.32 1 77.75 90 ASP B N 1
ATOM 2802 C CA . ASP B 1 90 ? -15.531 -26.266 -7.906 1 77.75 90 ASP B CA 1
ATOM 2803 C C . ASP B 1 90 ? -15.641 -26.391 -6.391 1 77.75 90 ASP B C 1
ATOM 2805 O O . ASP B 1 90 ? -16.344 -27.281 -5.891 1 77.75 90 ASP B O 1
ATOM 2809 N N . VAL B 1 91 ? -14.812 -25.656 -5.719 1 80 91 VAL B N 1
ATOM 2810 C CA . VAL B 1 91 ? -14.883 -25.578 -4.266 1 80 91 VAL B CA 1
ATOM 2811 C C . VAL B 1 91 ? -15.625 -24.312 -3.84 1 80 91 VAL B C 1
ATOM 2813 O O . VAL B 1 91 ? -15.133 -23.203 -4.047 1 80 91 VAL B O 1
ATOM 2816 N N . VAL B 1 92 ? -16.797 -24.5 -3.236 1 81 92 VAL B N 1
ATOM 2817 C CA . VAL B 1 92 ? -17.609 -23.359 -2.807 1 81 92 VAL B CA 1
ATOM 2818 C C . VAL B 1 92 ? -17.219 -22.969 -1.384 1 81 92 VAL B C 1
ATOM 2820 O O . VAL B 1 92 ? -17.047 -21.781 -1.089 1 81 92 VAL B O 1
ATOM 2823 N N . SER B 1 93 ? -17.078 -23.969 -0.536 1 92.06 93 SER B N 1
ATOM 2824 C CA . SER B 1 93 ? -16.703 -23.797 0.865 1 92.06 93 SER B CA 1
ATOM 2825 C C . SER B 1 93 ? -16.062 -25.047 1.43 1 92.06 93 SER B C 1
ATOM 2827 O O . SER B 1 93 ? -16.594 -26.156 1.268 1 92.06 93 SER B O 1
ATOM 2829 N N . LEU B 1 94 ? -14.914 -24.891 2.047 1 94.62 94 LEU B N 1
ATOM 2830 C CA . LEU B 1 94 ? -14.164 -26.047 2.512 1 94.62 94 LEU B CA 1
ATOM 2831 C C . LEU B 1 94 ? -13.305 -25.688 3.721 1 94.62 94 LEU B C 1
ATOM 2833 O O . LEU B 1 94 ? -12.523 -24.719 3.672 1 94.62 94 LEU B O 1
ATOM 2837 N N . ASP B 1 95 ? -13.539 -26.391 4.805 1 97.25 95 ASP B N 1
ATOM 2838 C CA . ASP B 1 95 ? -12.602 -26.297 5.918 1 97.25 95 ASP B CA 1
ATOM 2839 C C . ASP B 1 95 ? -11.312 -27.062 5.625 1 97.25 95 ASP B C 1
ATOM 2841 O O . ASP B 1 95 ? -11.031 -28.078 6.27 1 97.25 95 ASP B O 1
ATOM 2845 N N . MET B 1 96 ? -10.547 -26.578 4.746 1 97.38 96 MET B N 1
ATOM 2846 C CA . MET B 1 96 ? -9.406 -27.266 4.145 1 97.38 96 MET B CA 1
ATOM 2847 C C . MET B 1 96 ? -8.359 -27.609 5.203 1 97.38 96 MET B C 1
ATOM 2849 O O . MET B 1 96 ? -7.891 -28.75 5.266 1 97.38 96 MET B O 1
ATOM 2853 N N . GLY B 1 97 ? -8 -26.609 6.016 1 98 97 GLY B N 1
ATOM 2854 C CA . GLY B 1 97 ? -7.012 -26.844 7.055 1 98 97 GLY B CA 1
ATOM 2855 C C . GLY B 1 97 ? -7.363 -28 7.969 1 98 97 GLY B C 1
ATOM 2856 O O . GLY B 1 97 ? -6.648 -29 8.016 1 98 97 GLY B O 1
ATOM 2857 N N . PRO B 1 98 ? -8.477 -27.844 8.633 1 98.06 98 PRO B N 1
ATOM 2858 C CA . PRO B 1 98 ? -8.914 -28.891 9.555 1 98.06 98 PRO B CA 1
ATOM 2859 C C . PRO B 1 98 ? -9.07 -30.25 8.867 1 98.06 98 PRO B C 1
ATOM 2861 O O . PRO B 1 98 ? -8.68 -31.281 9.43 1 98.06 98 PRO B O 1
ATOM 2864 N N . GLU B 1 99 ? -9.602 -30.312 7.68 1 98.06 99 GLU B N 1
ATOM 2865 C CA . GLU B 1 99 ? -9.844 -31.578 6.988 1 98.06 99 GLU B CA 1
ATOM 2866 C C . GLU B 1 99 ? -8.539 -32.25 6.598 1 98.06 99 GLU B C 1
ATOM 2868 O O . GLU B 1 99 ? -8.375 -33.469 6.785 1 98.06 99 GLU B O 1
ATOM 2873 N N . VAL B 1 100 ? -7.645 -31.5 6.062 1 98.5 100 VAL B N 1
ATOM 2874 C CA . VAL B 1 100 ? -6.355 -32.062 5.672 1 98.5 100 VAL B CA 1
ATOM 2875 C C . VAL B 1 100 ? -5.582 -32.5 6.914 1 98.5 100 VAL B C 1
ATOM 2877 O O . VAL B 1 100 ? -4.934 -33.531 6.918 1 98.5 100 VAL B O 1
ATOM 2880 N N . SER B 1 101 ? -5.637 -31.656 7.918 1 98.5 101 SER B N 1
ATOM 2881 C CA . SER B 1 101 ? -4.961 -32 9.164 1 98.5 101 SER B CA 1
ATOM 2882 C C . SER B 1 101 ? -5.469 -33.312 9.734 1 98.5 101 SER B C 1
ATOM 2884 O O . SER B 1 101 ? -4.676 -34.156 10.18 1 98.5 101 SER B O 1
ATOM 2886 N N . ARG B 1 102 ? -6.742 -33.5 9.789 1 97.94 102 ARG B N 1
ATOM 2887 C CA . ARG B 1 102 ? -7.355 -34.719 10.297 1 97.94 102 ARG B CA 1
ATOM 2888 C C . ARG B 1 102 ? -6.875 -35.938 9.516 1 97.94 102 ARG B C 1
ATOM 2890 O O . ARG B 1 102 ? -6.508 -36.938 10.102 1 97.94 102 ARG B O 1
ATOM 2897 N N . LEU B 1 103 ? -6.816 -35.844 8.25 1 97.94 103 LEU B N 1
ATOM 2898 C CA . LEU B 1 103 ? -6.461 -36.969 7.383 1 97.94 103 LEU B CA 1
ATOM 2899 C C . LEU B 1 103 ? -4.961 -37.25 7.43 1 97.94 103 LEU B C 1
ATOM 2901 O O . LEU B 1 103 ? -4.535 -38.406 7.387 1 97.94 103 LEU B O 1
ATOM 2905 N N . ALA B 1 104 ? -4.195 -36.188 7.48 1 97.5 104 ALA B N 1
ATOM 2906 C CA . ALA B 1 104 ? -2.744 -36.312 7.41 1 97.5 104 ALA B CA 1
ATOM 2907 C C . ALA B 1 104 ? -2.148 -36.594 8.789 1 97.5 104 ALA B C 1
ATOM 2909 O O . ALA B 1 104 ? -1.034 -37.094 8.906 1 97.5 104 ALA B O 1
ATOM 2910 N N . GLY B 1 105 ? -2.818 -36.125 9.844 1 97.06 105 GLY B N 1
ATOM 2911 C CA . GLY B 1 105 ? -2.34 -36.344 11.203 1 97.06 105 GLY B CA 1
ATOM 2912 C C . GLY B 1 105 ? -1.278 -35.344 11.625 1 97.06 105 GLY B C 1
ATOM 2913 O O . GLY B 1 105 ? -0.494 -35.594 12.539 1 97.06 105 GLY B O 1
ATOM 2914 N N . VAL B 1 106 ? -1.122 -34.312 10.93 1 96.62 106 VAL B N 1
ATOM 2915 C CA . VAL B 1 106 ? -0.156 -33.25 11.25 1 96.62 106 VAL B CA 1
ATOM 2916 C C . VAL B 1 106 ? -0.83 -31.891 11.172 1 96.62 106 VAL B C 1
ATOM 2918 O O . VAL B 1 106 ? -1.83 -31.719 10.477 1 96.62 106 VAL B O 1
ATOM 2921 N N . PRO B 1 107 ? -0.313 -30.875 11.938 1 97.69 107 PRO B N 1
ATOM 2922 C CA . PRO B 1 107 ? -0.871 -29.516 11.844 1 97.69 107 PRO B CA 1
ATOM 2923 C C . PRO B 1 107 ? -0.814 -28.953 10.43 1 97.69 107 PRO B C 1
ATOM 2925 O O . PRO B 1 107 ? 0.156 -29.188 9.703 1 97.69 107 PRO B O 1
ATOM 2928 N N . VAL B 1 108 ? -1.894 -28.203 10.039 1 98.56 108 VAL B N 1
ATOM 2929 C CA . VAL B 1 108 ? -1.987 -27.672 8.688 1 98.56 108 VAL B CA 1
ATOM 2930 C C . VAL B 1 108 ? -2.262 -26.172 8.734 1 98.56 108 VAL B C 1
ATOM 2932 O O . VAL B 1 108 ? -3.078 -25.703 9.531 1 98.56 108 VAL B O 1
ATOM 2935 N N . HIS B 1 109 ? -1.543 -25.438 7.957 1 98.38 109 HIS B N 1
ATOM 2936 C CA . HIS B 1 109 ? -1.778 -24.016 7.723 1 98.38 109 HIS B CA 1
ATOM 2937 C C . HIS B 1 109 ? -2.189 -23.766 6.277 1 98.38 109 HIS B C 1
ATOM 2939 O O . HIS B 1 109 ? -1.586 -24.312 5.348 1 98.38 109 HIS B O 1
ATOM 2945 N N . VAL B 1 110 ? -3.238 -22.969 6.09 1 98.12 110 VAL B N 1
ATOM 2946 C CA . VAL B 1 110 ? -3.705 -22.641 4.746 1 98.12 110 VAL B CA 1
ATOM 2947 C C . VAL B 1 110 ? -3.48 -21.156 4.473 1 98.12 110 VAL B C 1
ATOM 2949 O O . VAL B 1 110 ? -3.789 -20.312 5.312 1 98.12 110 VAL B O 1
ATOM 2952 N N . GLU B 1 111 ? -2.906 -20.875 3.311 1 97.56 111 GLU B N 1
ATOM 2953 C CA . GLU B 1 111 ? -2.609 -19.516 2.877 1 97.56 111 GLU B CA 1
ATOM 2954 C C . GLU B 1 111 ? -3.07 -19.281 1.44 1 97.56 111 GLU B C 1
ATOM 2956 O O . GLU B 1 111 ? -3.23 -20.234 0.672 1 97.56 111 GLU B O 1
ATOM 2961 N N . ASN B 1 112 ? -3.34 -18.047 1.121 1 96.62 112 ASN B N 1
ATOM 2962 C CA . ASN B 1 112 ? -3.539 -17.672 -0.275 1 96.62 112 ASN B CA 1
ATOM 2963 C C . ASN B 1 112 ? -2.312 -18 -1.122 1 96.62 112 ASN B C 1
ATOM 2965 O O . ASN B 1 112 ? -1.178 -17.797 -0.686 1 96.62 112 ASN B O 1
ATOM 2969 N N . ASP B 1 113 ? -2.504 -18.469 -2.311 1 96.44 113 ASP B N 1
ATOM 2970 C CA . ASP B 1 113 ? -1.408 -18.938 -3.152 1 96.44 113 ASP B CA 1
ATOM 2971 C C . ASP B 1 113 ? -0.423 -17.812 -3.449 1 96.44 113 ASP B C 1
ATOM 2973 O O . ASP B 1 113 ? 0.791 -18.031 -3.471 1 96.44 113 ASP B O 1
ATOM 2977 N N . VAL B 1 114 ? -0.905 -16.609 -3.701 1 97.25 114 VAL B N 1
ATOM 2978 C CA . VAL B 1 114 ? -0.02 -15.484 -4.004 1 97.25 114 VAL B CA 1
ATOM 2979 C C . VAL B 1 114 ? 0.769 -15.102 -2.758 1 97.25 114 VAL B C 1
ATOM 2981 O O . VAL B 1 114 ? 1.965 -14.805 -2.838 1 97.25 114 VAL B O 1
ATOM 2984 N N . ASN B 1 115 ? 0.127 -15.078 -1.604 1 97.88 115 ASN B N 1
ATOM 2985 C CA . ASN B 1 115 ? 0.818 -14.844 -0.34 1 97.88 115 ASN B CA 1
ATOM 2986 C C . ASN B 1 115 ? 1.889 -15.898 -0.084 1 97.88 115 ASN B C 1
ATOM 2988 O O . ASN B 1 115 ? 3.016 -15.57 0.286 1 97.88 115 ASN B O 1
ATOM 2992 N N . ALA B 1 116 ? 1.521 -17.141 -0.308 1 97.44 116 ALA B N 1
ATOM 2993 C CA . ALA B 1 116 ? 2.5 -18.203 -0.137 1 97.44 116 ALA B CA 1
ATOM 2994 C C . ALA B 1 116 ? 3.693 -18.016 -1.067 1 97.44 116 ALA B C 1
ATOM 2996 O O . ALA B 1 116 ? 4.844 -18.188 -0.655 1 97.44 116 ALA B O 1
ATOM 2997 N N . ALA B 1 117 ? 3.381 -17.688 -2.293 1 97 117 ALA B N 1
ATOM 2998 C CA . ALA B 1 117 ? 4.449 -17.453 -3.262 1 97 117 ALA B CA 1
ATOM 2999 C C . ALA B 1 117 ? 5.355 -16.297 -2.812 1 97 117 ALA B C 1
ATOM 3001 O O . ALA B 1 117 ? 6.57 -16.344 -3.018 1 97 117 ALA B O 1
ATOM 3002 N N . ALA B 1 118 ? 4.801 -15.281 -2.244 1 97.12 118 ALA B N 1
ATOM 3003 C CA . ALA B 1 118 ? 5.586 -14.164 -1.736 1 97.12 118 ALA B CA 1
ATOM 3004 C C . ALA B 1 118 ? 6.574 -14.625 -0.669 1 97.12 118 ALA B C 1
ATOM 3006 O O . ALA B 1 118 ? 7.75 -14.242 -0.697 1 97.12 118 ALA B O 1
ATOM 3007 N N . VAL B 1 119 ? 6.129 -15.453 0.213 1 96.19 119 VAL B N 1
ATOM 3008 C CA . VAL B 1 119 ? 6.996 -16 1.249 1 96.19 119 VAL B CA 1
ATOM 3009 C C . VAL B 1 119 ? 8.102 -16.844 0.606 1 96.19 119 VAL B C 1
ATOM 3011 O O . VAL B 1 119 ? 9.281 -16.688 0.953 1 96.19 119 VAL B O 1
ATOM 3014 N N . GLY B 1 120 ? 7.676 -17.672 -0.309 1 95.88 120 GLY B N 1
ATOM 3015 C CA . GLY B 1 120 ? 8.656 -18.5 -1.007 1 95.88 120 GLY B CA 1
ATOM 3016 C C . GLY B 1 120 ? 9.727 -17.688 -1.702 1 95.88 120 GLY B C 1
ATOM 3017 O O . GLY B 1 120 ? 10.914 -18 -1.611 1 95.88 120 GLY B O 1
ATOM 3018 N N . ALA B 1 121 ? 9.289 -16.672 -2.385 1 95.56 121 ALA B N 1
ATOM 3019 C CA . ALA B 1 121 ? 10.234 -15.797 -3.068 1 95.56 121 ALA B CA 1
ATOM 3020 C C . ALA B 1 121 ? 11.195 -15.148 -2.078 1 95.56 121 ALA B C 1
ATOM 3022 O O . ALA B 1 121 ? 12.406 -15.086 -2.32 1 95.56 121 ALA B O 1
ATOM 3023 N N . ALA B 1 122 ? 10.68 -14.656 -0.981 1 94.44 122 ALA B N 1
ATOM 3024 C CA . ALA B 1 122 ? 11.508 -14.016 0.04 1 94.44 122 ALA B CA 1
ATOM 3025 C C . ALA B 1 122 ? 12.547 -14.984 0.591 1 94.44 122 ALA B C 1
ATOM 3027 O O . ALA B 1 122 ? 13.703 -14.609 0.792 1 94.44 122 ALA B O 1
ATOM 3028 N N . VAL B 1 123 ? 12.156 -16.156 0.779 1 93.19 123 VAL B N 1
ATOM 3029 C CA . VAL B 1 123 ? 13.047 -17.188 1.311 1 93.19 123 VAL B CA 1
ATOM 3030 C C . VAL B 1 123 ? 14.141 -17.5 0.295 1 93.19 123 VAL B C 1
ATOM 3032 O O . VAL B 1 123 ? 15.328 -17.531 0.64 1 93.19 123 VAL B O 1
ATOM 3035 N N . LEU B 1 124 ? 13.742 -17.719 -0.894 1 92.88 124 LEU B N 1
ATOM 3036 C CA . LEU B 1 124 ? 14.672 -18.141 -1.934 1 92.88 124 LEU B CA 1
ATOM 3037 C C . LEU B 1 124 ? 15.664 -17.016 -2.256 1 92.88 124 LEU B C 1
ATOM 3039 O O . LEU B 1 124 ? 16.828 -17.281 -2.555 1 92.88 124 LEU B O 1
ATOM 3043 N N . LEU B 1 125 ? 15.188 -15.82 -2.193 1 90.88 125 LEU B N 1
ATOM 3044 C CA . LEU B 1 125 ? 16.047 -14.695 -2.539 1 90.88 125 LEU B CA 1
ATOM 3045 C C . LEU B 1 125 ? 16.891 -14.266 -1.344 1 90.88 125 LEU B C 1
ATOM 3047 O O . LEU B 1 125 ? 17.938 -13.641 -1.512 1 90.88 125 LEU B O 1
ATOM 3051 N N . GLY B 1 126 ? 16.406 -14.344 -0.098 1 85.06 126 GLY B N 1
ATOM 3052 C CA . GLY B 1 126 ? 17.094 -13.898 1.102 1 85.06 126 GLY B CA 1
ATOM 3053 C C . GLY B 1 126 ? 18.203 -14.844 1.539 1 85.06 126 GLY B C 1
ATOM 3054 O O . GLY B 1 126 ? 19.109 -14.445 2.277 1 85.06 126 GLY B O 1
ATOM 3055 N N . GLY B 1 127 ? 18.203 -16.062 1.116 1 70.06 127 GLY B N 1
ATOM 3056 C CA . GLY B 1 127 ? 19.172 -17.047 1.574 1 70.06 127 GLY B CA 1
ATOM 3057 C C . GLY B 1 127 ? 19.109 -17.297 3.07 1 70.06 127 GLY B C 1
ATOM 3058 O O . GLY B 1 127 ? 18.031 -17.203 3.676 1 70.06 127 GLY B O 1
ATOM 3059 N N . ALA B 1 128 ? 20.219 -17.594 3.725 1 61.91 128 ALA B N 1
ATOM 3060 C CA . ALA B 1 128 ? 20.328 -17.938 5.141 1 61.91 128 ALA B CA 1
ATOM 3061 C C . ALA B 1 128 ? 20.094 -16.703 6.02 1 61.91 128 ALA B C 1
ATOM 3063 O O . ALA B 1 128 ? 19.578 -16.828 7.137 1 61.91 128 ALA B O 1
ATOM 3064 N N . ASP B 1 129 ? 20.344 -15.586 5.484 1 67.94 129 ASP B N 1
ATOM 3065 C CA . ASP B 1 129 ? 20.281 -14.359 6.277 1 67.94 129 ASP B CA 1
ATOM 3066 C C . ASP B 1 129 ? 18.906 -13.711 6.176 1 67.94 129 ASP B C 1
ATOM 3068 O O . ASP B 1 129 ? 18.578 -12.828 6.973 1 67.94 129 ASP B O 1
ATOM 3072 N N . GLY B 1 130 ? 18.141 -14.281 5.309 1 76.56 130 GLY B N 1
ATOM 3073 C CA . GLY B 1 130 ? 16.844 -13.672 5.066 1 76.56 130 GLY B CA 1
ATOM 3074 C C . GLY B 1 130 ? 16.938 -12.312 4.402 1 76.56 130 GLY B C 1
ATOM 3075 O O . GLY B 1 130 ? 18.031 -11.844 4.09 1 76.56 130 GLY B O 1
ATOM 3076 N N . LEU B 1 131 ? 15.852 -11.742 3.953 1 83.5 131 LEU B N 1
ATOM 3077 C CA . LEU B 1 131 ? 15.781 -10.398 3.391 1 83.5 131 LEU B CA 1
ATOM 3078 C C . LEU B 1 131 ? 15.07 -9.445 4.352 1 83.5 131 LEU B C 1
ATOM 3080 O O . LEU B 1 131 ? 13.969 -9.734 4.824 1 83.5 131 LEU B O 1
ATOM 3084 N N . ASP B 1 132 ? 15.828 -8.43 4.73 1 87.06 132 ASP B N 1
ATOM 3085 C CA . ASP B 1 132 ? 15.203 -7.414 5.57 1 87.06 132 ASP B CA 1
ATOM 3086 C C . ASP B 1 132 ? 14.344 -6.469 4.738 1 87.06 132 ASP B C 1
ATOM 3088 O O . ASP B 1 132 ? 14.562 -6.312 3.535 1 87.06 132 ASP B O 1
ATOM 3092 N N . GLY B 1 133 ? 13.312 -5.98 5.402 1 92.06 133 GLY B N 1
ATOM 3093 C CA . GLY B 1 133 ? 12.477 -4.98 4.758 1 92.06 133 GLY B CA 1
ATOM 3094 C C . GLY B 1 133 ? 11.258 -5.574 4.07 1 92.06 133 GLY B C 1
ATOM 3095 O O . GLY B 1 133 ? 10.836 -6.684 4.395 1 92.06 133 GLY B O 1
ATOM 3096 N N . THR B 1 134 ? 10.719 -4.809 3.197 1 95.44 134 THR B N 1
ATOM 3097 C CA . THR B 1 134 ? 9.484 -5.203 2.525 1 95.44 134 THR B CA 1
ATOM 3098 C C . THR B 1 134 ? 9.789 -5.809 1.156 1 95.44 134 THR B C 1
ATOM 3100 O O . THR B 1 134 ? 10.555 -5.242 0.376 1 95.44 134 THR B O 1
ATOM 3103 N N . ILE B 1 135 ? 9.25 -7.004 0.901 1 96.62 135 ILE B N 1
ATOM 3104 C CA . ILE B 1 135 ? 9.305 -7.668 -0.396 1 96.62 135 ILE B CA 1
ATOM 3105 C C . ILE B 1 135 ? 7.895 -7.836 -0.954 1 96.62 135 ILE B C 1
ATOM 3107 O O . ILE B 1 135 ? 6.98 -8.25 -0.234 1 96.62 135 ILE B O 1
ATOM 3111 N N . ALA B 1 136 ? 7.746 -7.445 -2.172 1 98.44 136 ALA B N 1
ATOM 3112 C CA . ALA B 1 136 ? 6.465 -7.652 -2.838 1 98.44 136 ALA B CA 1
ATOM 3113 C C . ALA B 1 136 ? 6.586 -8.688 -3.955 1 98.44 136 ALA B C 1
ATOM 3115 O O . ALA B 1 136 ? 7.562 -8.688 -4.707 1 98.44 136 ALA B O 1
ATOM 3116 N N . PHE B 1 137 ? 5.727 -9.625 -3.951 1 98.56 137 PHE B N 1
ATOM 3117 C CA . PHE B 1 137 ? 5.57 -10.586 -5.039 1 98.56 137 PHE B CA 1
ATOM 3118 C C . PHE B 1 137 ? 4.379 -10.219 -5.91 1 98.56 137 PHE B C 1
ATOM 3120 O O . PHE B 1 137 ? 3.232 -10.258 -5.453 1 98.56 137 PHE B O 1
ATOM 3127 N N . LEU B 1 138 ? 4.605 -9.797 -7.09 1 98.75 138 LEU B N 1
ATOM 3128 C CA . LEU B 1 138 ? 3.574 -9.43 -8.055 1 98.75 138 LEU B CA 1
ATOM 3129 C C . LEU B 1 138 ? 3.264 -10.594 -8.992 1 98.75 138 LEU B C 1
ATOM 3131 O O . LEU B 1 138 ? 4.086 -10.953 -9.836 1 98.75 138 LEU B O 1
ATOM 3135 N N . ASN B 1 139 ? 2.102 -11.148 -8.883 1 97.62 139 ASN B N 1
ATOM 3136 C CA . ASN B 1 139 ? 1.726 -12.359 -9.609 1 97.62 139 ASN B CA 1
ATOM 3137 C C . ASN B 1 139 ? 0.873 -12.039 -10.828 1 97.62 139 ASN B C 1
ATOM 3139 O O . ASN B 1 139 ? -0.296 -11.672 -10.695 1 97.62 139 ASN B O 1
ATOM 3143 N N . PHE B 1 140 ? 1.527 -12.156 -12 1 97.06 140 PHE B N 1
ATOM 3144 C CA . PHE B 1 140 ? 0.805 -12.031 -13.258 1 97.06 140 PHE B CA 1
ATOM 3145 C C . PHE B 1 140 ? 0.271 -13.383 -13.719 1 97.06 140 PHE B C 1
ATOM 3147 O O . PHE B 1 140 ? 0.751 -13.938 -14.703 1 97.06 140 PHE B O 1
ATOM 3154 N N . GLY B 1 141 ? -0.713 -13.891 -13.117 1 93.75 141 GLY B N 1
ATOM 3155 C CA . GLY B 1 141 ? -1.341 -15.156 -13.461 1 93.75 141 GLY B CA 1
ATOM 3156 C C . GLY B 1 141 ? -2.652 -14.992 -14.203 1 93.75 141 GLY B C 1
ATOM 3157 O O . GLY B 1 141 ? -2.773 -14.125 -15.07 1 93.75 141 GLY B O 1
ATOM 3158 N N . THR B 1 142 ? -3.605 -15.969 -13.891 1 91.44 142 THR B N 1
ATOM 3159 C CA . THR B 1 142 ? -4.945 -15.766 -14.422 1 91.44 142 THR B CA 1
ATOM 3160 C C . THR B 1 142 ? -5.48 -14.391 -14.023 1 91.44 142 THR B C 1
ATOM 3162 O O . THR B 1 142 ? -6.125 -13.711 -14.828 1 91.44 142 THR B O 1
ATOM 3165 N N . GLY B 1 143 ? -5.203 -14.039 -12.828 1 94.62 143 GLY B N 1
ATOM 3166 C CA . GLY B 1 143 ? -5.48 -12.703 -12.344 1 94.62 143 GLY B CA 1
ATOM 3167 C C . GLY B 1 143 ? -4.227 -11.914 -12.008 1 94.62 143 GLY B C 1
ATOM 3168 O O . GLY B 1 143 ? -3.141 -12.227 -12.508 1 94.62 143 GLY B O 1
ATOM 3169 N N . LEU B 1 144 ? -4.387 -10.844 -11.359 1 97.56 144 LEU B N 1
ATOM 3170 C CA . LEU B 1 144 ? -3.309 -9.984 -10.883 1 97.56 144 LEU B CA 1
ATOM 3171 C C . 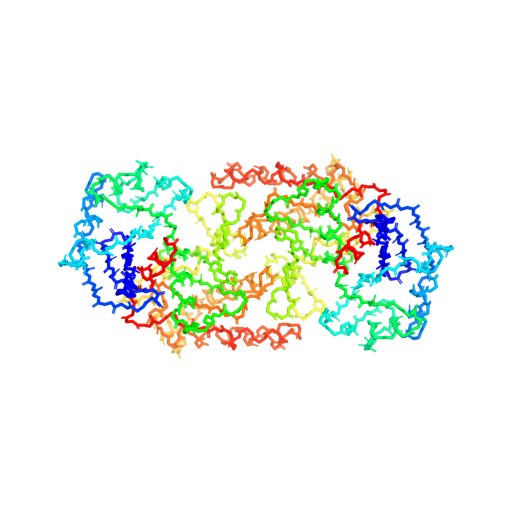LEU B 1 144 ? -3.445 -9.719 -9.391 1 97.56 144 LEU B C 1
ATOM 3173 O O . LEU B 1 144 ? -4.5 -9.281 -8.922 1 97.56 144 LEU B O 1
ATOM 3177 N N . ALA B 1 145 ? -2.443 -10.039 -8.633 1 98.06 145 ALA B N 1
ATOM 3178 C CA . ALA B 1 145 ? -2.412 -9.773 -7.195 1 98.06 145 ALA B CA 1
ATOM 3179 C C . ALA B 1 145 ? -0.977 -9.648 -6.691 1 98.06 145 ALA B C 1
ATOM 3181 O O . ALA B 1 145 ? -0.029 -9.969 -7.414 1 98.06 145 ALA B O 1
ATOM 3182 N N . ALA B 1 146 ? -0.879 -9.148 -5.539 1 98.62 146 ALA B N 1
ATOM 3183 C CA . ALA B 1 146 ? 0.433 -9.055 -4.906 1 98.62 146 ALA B CA 1
ATOM 3184 C C . ALA B 1 146 ? 0.427 -9.711 -3.529 1 98.62 146 ALA B C 1
ATOM 3186 O O . ALA B 1 146 ? -0.612 -9.781 -2.869 1 98.62 146 ALA B O 1
ATOM 3187 N N . GLY B 1 147 ? 1.464 -10.352 -3.211 1 98.44 147 GLY B N 1
ATOM 3188 C CA . GLY B 1 147 ? 1.792 -10.695 -1.838 1 98.44 147 GLY B CA 1
ATOM 3189 C C . GLY B 1 147 ? 2.877 -9.82 -1.244 1 98.44 147 GLY B C 1
ATOM 3190 O O . GLY B 1 147 ? 3.846 -9.477 -1.925 1 98.44 147 GLY B O 1
ATOM 3191 N N . ILE B 1 148 ? 2.682 -9.422 -0.019 1 97.88 148 ILE B N 1
ATOM 3192 C CA . ILE B 1 148 ? 3.621 -8.5 0.609 1 97.88 148 ILE B CA 1
ATOM 3193 C C . ILE B 1 148 ? 4.176 -9.117 1.89 1 97.88 148 ILE B C 1
ATOM 3195 O O . ILE B 1 148 ? 3.414 -9.547 2.76 1 97.88 148 ILE B O 1
ATOM 3199 N N . VAL B 1 149 ? 5.473 -9.219 1.947 1 95.75 149 VAL B N 1
ATOM 3200 C CA . VAL B 1 149 ? 6.188 -9.758 3.102 1 95.75 149 VAL B CA 1
ATOM 3201 C C . VAL B 1 149 ? 7.055 -8.664 3.727 1 95.75 149 VAL B C 1
ATOM 3203 O O . VAL B 1 149 ? 7.848 -8.023 3.035 1 95.75 149 VAL B O 1
ATOM 3206 N N . GLN B 1 150 ? 6.855 -8.406 4.973 1 92.5 150 GLN B N 1
ATOM 3207 C CA . GLN B 1 150 ? 7.668 -7.445 5.719 1 92.5 150 GLN B CA 1
ATOM 3208 C C . GLN B 1 150 ? 8.508 -8.148 6.785 1 92.5 150 GLN B C 1
ATOM 3210 O O . GLN B 1 150 ? 7.965 -8.711 7.734 1 92.5 150 GLN B O 1
ATOM 3215 N N . ASN B 1 151 ? 9.797 -8.062 6.656 1 89.56 151 ASN B N 1
ATOM 3216 C CA . ASN B 1 151 ? 10.727 -8.719 7.574 1 89.56 151 ASN B CA 1
ATOM 3217 C C . ASN B 1 151 ? 10.352 -10.188 7.785 1 89.56 151 ASN B C 1
ATOM 3219 O O . ASN B 1 151 ? 10.289 -10.656 8.922 1 89.56 151 ASN B O 1
ATOM 3223 N N . GLY B 1 152 ? 9.984 -10.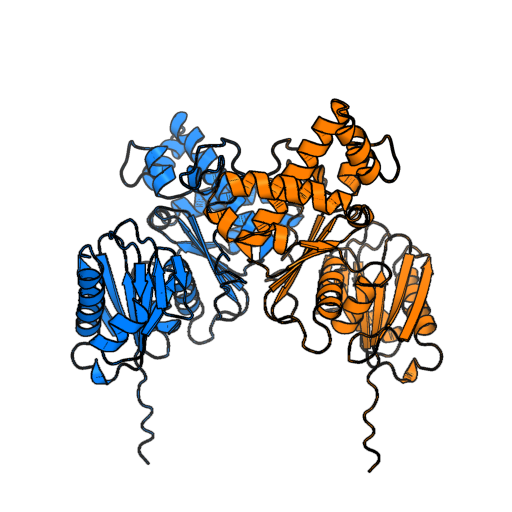789 6.738 1 86.75 152 GLY B N 1
ATOM 3224 C CA . GLY B 1 152 ? 9.727 -12.219 6.742 1 86.75 152 GLY B CA 1
ATOM 3225 C C . GLY B 1 152 ? 8.297 -12.57 7.133 1 86.75 152 GLY B C 1
ATOM 3226 O O . GLY B 1 152 ? 7.914 -13.742 7.109 1 86.75 152 GLY B O 1
ATOM 3227 N N . VAL B 1 153 ? 7.527 -11.602 7.422 1 89.75 153 VAL B N 1
ATOM 3228 C CA . VAL B 1 153 ? 6.164 -11.844 7.879 1 89.75 153 VAL B CA 1
ATOM 3229 C C . VAL B 1 153 ? 5.172 -11.344 6.832 1 89.75 153 VAL B C 1
ATOM 3231 O O . VAL B 1 153 ? 5.285 -10.219 6.348 1 89.75 153 VAL B O 1
ATOM 3234 N N . LEU B 1 154 ? 4.234 -12.172 6.594 1 94.69 154 LEU B N 1
ATOM 3235 C CA . LEU B 1 154 ? 3.219 -11.844 5.602 1 94.69 154 LEU B CA 1
ATOM 3236 C C . LEU B 1 154 ? 2.32 -10.711 6.102 1 94.69 154 LEU B C 1
ATOM 3238 O O . LEU B 1 154 ? 1.935 -10.695 7.273 1 94.69 154 LEU B O 1
ATOM 3242 N N . LEU B 1 155 ? 1.997 -9.797 5.211 1 94.5 155 LEU B N 1
ATOM 3243 C CA . LEU B 1 155 ? 1.015 -8.75 5.473 1 94.5 155 LEU B CA 1
ATOM 3244 C C . LEU B 1 155 ? -0.363 -9.156 4.961 1 94.5 155 LEU B C 1
ATOM 3246 O O . LEU B 1 155 ? -0.665 -8.992 3.777 1 94.5 155 LEU B O 1
ATOM 3250 N N . HIS B 1 156 ? -1.207 -9.594 5.844 1 94.75 156 HIS B N 1
ATOM 3251 C CA . HIS B 1 156 ? -2.551 -10.008 5.457 1 94.75 156 HIS B CA 1
ATOM 3252 C C . HIS B 1 156 ? -3.5 -8.812 5.406 1 94.75 156 HIS B C 1
ATOM 3254 O O . HIS B 1 156 ? -4.469 -8.82 4.645 1 94.75 156 HIS B O 1
ATOM 3260 N N . GLY B 1 157 ? -3.164 -7.773 6.301 1 94.5 157 GLY B N 1
ATOM 3261 C CA . GLY B 1 157 ? -4.098 -6.676 6.488 1 94.5 157 GLY B CA 1
ATOM 3262 C C . GLY B 1 157 ? -5.223 -7.004 7.449 1 94.5 157 GLY B C 1
ATOM 3263 O O . GLY B 1 157 ? -5.172 -8.016 8.148 1 94.5 157 GLY B O 1
ATOM 3264 N N . TYR B 1 158 ? -6.172 -6.09 7.559 1 94.75 158 TYR B N 1
ATOM 3265 C CA . TYR B 1 158 ? -7.246 -6.188 8.539 1 94.75 158 TYR B CA 1
ATOM 3266 C C . TYR B 1 158 ? -8.234 -7.281 8.164 1 94.75 158 TYR B C 1
ATOM 3268 O O . TYR B 1 158 ? -8.648 -8.07 9.008 1 94.75 158 TYR B O 1
ATOM 3276 N N . SER B 1 159 ? -8.547 -7.387 6.879 1 93.88 159 SER B N 1
ATOM 3277 C CA . SER B 1 159 ? -9.586 -8.312 6.449 1 93.88 159 SER B CA 1
ATOM 3278 C C . SER B 1 159 ? -9.047 -9.328 5.449 1 93.88 159 SER B C 1
ATOM 3280 O O . SER B 1 159 ? -9.812 -10.086 4.848 1 93.88 159 SER B O 1
ATOM 3282 N N . GLY B 1 160 ? -7.77 -9.328 5.223 1 93.38 160 GLY B N 1
ATOM 3283 C CA . GLY B 1 160 ? -7.16 -10.273 4.293 1 93.38 160 GLY B CA 1
ATOM 3284 C C . GLY B 1 160 ? -7.078 -9.742 2.875 1 93.38 160 GLY B C 1
ATOM 3285 O O . GLY B 1 160 ? -6.766 -10.492 1.945 1 93.38 160 GLY B O 1
ATOM 3286 N N . ALA B 1 161 ? -7.266 -8.438 2.676 1 95.25 161 ALA B N 1
ATOM 3287 C CA . ALA B 1 161 ? -7.367 -7.879 1.331 1 95.25 161 ALA B CA 1
ATOM 3288 C C . ALA B 1 161 ? -6.047 -7.25 0.897 1 95.25 161 ALA B C 1
ATOM 3290 O O . ALA B 1 161 ? -5.922 -6.77 -0.232 1 95.25 161 ALA B O 1
ATOM 3291 N N . ALA B 1 162 ? -5.035 -7.273 1.812 1 97.44 162 ALA B N 1
ATOM 3292 C CA . ALA B 1 162 ? -3.756 -6.68 1.437 1 97.44 162 ALA B CA 1
ATOM 3293 C C . ALA B 1 162 ? -3.178 -7.355 0.198 1 97.44 162 ALA B C 1
ATOM 3295 O O . ALA B 1 162 ? -3.08 -8.586 0.143 1 97.44 162 ALA B O 1
ATOM 3296 N N . GLY B 1 163 ? -2.896 -6.566 -0.826 1 98.06 163 GLY B N 1
ATOM 3297 C CA . GLY B 1 163 ? -2.271 -7.082 -2.033 1 98.06 163 GLY B CA 1
ATOM 3298 C C . GLY B 1 163 ? -3.268 -7.406 -3.129 1 98.06 163 GLY B C 1
ATOM 3299 O O . GLY B 1 163 ? -2.879 -7.785 -4.238 1 98.06 163 GLY B O 1
ATOM 3300 N N . GLU B 1 164 ? -4.559 -7.246 -2.891 1 97.38 164 GLU B N 1
ATOM 3301 C CA . GLU B 1 164 ? -5.566 -7.445 -3.928 1 97.38 164 GLU B CA 1
ATOM 3302 C C . GLU B 1 164 ? -5.629 -6.25 -4.875 1 97.38 164 GLU B C 1
ATOM 3304 O O . GLU B 1 164 ? -6.707 -5.719 -5.141 1 97.38 164 GLU B O 1
ATOM 3309 N N . ILE B 1 165 ? -4.543 -5.922 -5.473 1 98.38 165 ILE B N 1
ATOM 3310 C CA . ILE B 1 165 ? -4.363 -4.668 -6.195 1 98.38 165 ILE B CA 1
ATOM 3311 C C . ILE B 1 165 ? -4.906 -4.805 -7.613 1 98.38 165 ILE B C 1
ATOM 3313 O O . ILE B 1 165 ? -5.117 -3.807 -8.305 1 98.38 165 ILE B O 1
ATOM 3317 N N . GLY B 1 166 ? -5.121 -6.008 -8.094 1 98.31 166 GLY B N 1
ATOM 3318 C CA . GLY B 1 166 ? -5.66 -6.227 -9.43 1 98.31 166 GLY B CA 1
ATOM 3319 C C . GLY B 1 166 ? -7.031 -5.609 -9.625 1 98.31 166 GLY B C 1
ATOM 3320 O O . GLY B 1 166 ? -7.422 -5.301 -10.75 1 98.31 166 GLY B O 1
ATOM 3321 N N . HIS B 1 167 ? -7.742 -5.359 -8.555 1 98.06 167 HIS B N 1
ATOM 3322 C CA . HIS B 1 167 ? -9.117 -4.887 -8.633 1 98.06 167 HIS B CA 1
ATOM 3323 C C . HIS B 1 167 ? -9.211 -3.393 -8.344 1 98.06 167 HIS B C 1
ATOM 3325 O O . HIS B 1 167 ? -10.297 -2.869 -8.086 1 98.06 167 HIS B O 1
ATOM 3331 N N . ILE B 1 168 ? -8.102 -2.713 -8.32 1 98.56 168 ILE B N 1
ATOM 3332 C CA . ILE B 1 168 ? -8.125 -1.255 -8.266 1 98.56 168 ILE B CA 1
ATOM 3333 C C . ILE B 1 168 ? -8.555 -0.698 -9.625 1 98.56 168 ILE B C 1
ATOM 3335 O O . ILE B 1 168 ? -7.91 -0.962 -10.641 1 98.56 168 ILE B O 1
ATOM 3339 N N . PRO B 1 169 ? -9.641 0.049 -9.688 1 98.5 169 PRO B N 1
ATOM 3340 C CA . PRO B 1 169 ? -10.281 0.426 -10.945 1 98.5 169 PRO B CA 1
ATOM 3341 C C . PRO B 1 169 ? -9.727 1.729 -11.523 1 98.5 169 PRO B C 1
ATOM 3343 O O . PRO B 1 169 ? -10.484 2.68 -11.734 1 98.5 169 PRO B O 1
ATOM 3346 N N . VAL B 1 170 ? -8.461 1.725 -11.945 1 98.62 170 VAL B N 1
ATOM 3347 C CA . VAL B 1 170 ? -7.832 2.975 -12.367 1 98.62 170 VAL B CA 1
ATOM 3348 C C . VAL B 1 170 ? -7.324 2.84 -13.797 1 98.62 170 VAL B C 1
ATOM 3350 O O . VAL B 1 170 ? -6.637 3.73 -14.305 1 98.62 170 VAL B O 1
ATOM 3353 N N . GLU B 1 171 ? -7.609 1.749 -14.422 1 98.44 171 GLU B N 1
ATOM 3354 C CA . GLU B 1 171 ? -7.184 1.518 -15.797 1 98.44 171 GLU B CA 1
ATOM 3355 C C . GLU B 1 171 ? -8.055 2.285 -16.781 1 98.44 171 GLU B C 1
ATOM 3357 O O . GLU B 1 171 ? -9.281 2.15 -16.766 1 98.44 171 GLU B O 1
ATOM 3362 N N . PRO B 1 172 ? -7.484 3.107 -17.625 1 97.12 172 PRO B N 1
ATOM 3363 C CA . PRO B 1 172 ? -8.219 4.125 -18.391 1 97.12 172 PRO B CA 1
ATOM 3364 C C . PRO B 1 172 ? -9.148 3.525 -19.438 1 97.12 172 PRO B C 1
ATOM 3366 O O . PRO B 1 172 ? -10.078 4.191 -19.906 1 97.12 172 PRO B O 1
ATOM 3369 N N . HIS B 1 173 ? -8.977 2.332 -19.906 1 97.25 173 HIS B N 1
ATOM 3370 C CA . HIS B 1 173 ? -9.828 1.739 -20.938 1 97.25 173 HIS B CA 1
ATOM 3371 C C . HIS B 1 173 ? -11.148 1.254 -20.344 1 97.25 173 HIS B C 1
ATOM 3373 O O . HIS B 1 173 ? -12.102 0.98 -21.078 1 97.25 173 HIS B O 1
ATOM 3379 N N . ARG B 1 174 ? -11.25 1.102 -19.016 1 97.69 174 ARG B N 1
ATOM 3380 C CA . ARG B 1 174 ? -12.477 0.866 -18.281 1 97.69 174 ARG B CA 1
ATOM 3381 C C . ARG B 1 174 ? -13.164 -0.417 -18.734 1 97.69 174 ARG B C 1
ATOM 3383 O O . ARG B 1 174 ? -14.375 -0.435 -18.969 1 97.69 174 ARG B O 1
ATOM 3390 N N . LEU B 1 175 ? -12.352 -1.436 -19.016 1 98.25 175 LEU B N 1
ATOM 3391 C CA . LEU B 1 175 ? -12.93 -2.736 -19.344 1 98.25 175 LEU B CA 1
ATOM 3392 C C . LEU B 1 175 ? -13.672 -3.322 -18.141 1 98.25 175 LEU B C 1
ATOM 3394 O O . LEU B 1 175 ? -13.281 -3.109 -17 1 98.25 175 LEU B O 1
ATOM 3398 N N . LYS B 1 176 ? -14.742 -4.047 -18.406 1 98 176 LYS B N 1
ATOM 3399 C CA . LYS B 1 176 ? -15.562 -4.637 -17.359 1 98 176 LYS B CA 1
ATOM 3400 C C . LYS B 1 176 ? -14.812 -5.758 -16.641 1 98 176 LYS B C 1
ATOM 3402 O O . LYS B 1 176 ? -14.18 -6.598 -17.281 1 98 176 LYS B O 1
ATOM 3407 N N . CYS B 1 177 ? -14.875 -5.758 -15.414 1 97.69 177 CYS B N 1
ATOM 3408 C CA . CYS B 1 177 ? -14.281 -6.801 -14.586 1 97.69 177 CYS B CA 1
ATOM 3409 C C . CYS B 1 177 ? -15.367 -7.695 -13.984 1 97.69 177 CYS B C 1
ATOM 3411 O O . CYS B 1 177 ? -16.438 -7.215 -13.602 1 97.69 177 CYS B O 1
ATOM 3413 N N . PRO B 1 178 ? -15.102 -8.977 -13.82 1 94.12 178 PRO B N 1
ATOM 3414 C CA . PRO B 1 178 ? -16.094 -9.867 -13.203 1 94.12 178 PRO B CA 1
ATOM 3415 C C . PRO B 1 178 ? -16.438 -9.469 -11.773 1 94.12 178 PRO B C 1
ATOM 3417 O O . PRO B 1 178 ? -17.453 -9.891 -11.234 1 94.12 178 PRO B O 1
ATOM 3420 N N . CYS B 1 179 ? -15.648 -8.703 -11.172 1 94.94 179 CYS B N 1
ATOM 3421 C CA . CYS B 1 179 ? -15.914 -8.289 -9.797 1 94.94 179 CYS B CA 1
ATOM 3422 C C . CYS B 1 179 ? -17.047 -7.27 -9.75 1 94.94 179 CYS B C 1
ATOM 3424 O O . CYS B 1 179 ? -17.547 -6.938 -8.672 1 94.94 179 CYS B O 1
ATOM 3426 N N . GLY B 1 180 ? -17.422 -6.719 -10.883 1 97.38 180 GLY B N 1
ATOM 3427 C CA . GLY B 1 180 ? -18.5 -5.758 -10.977 1 97.38 180 GLY B CA 1
ATOM 3428 C C . GLY B 1 180 ? -18.031 -4.359 -11.336 1 97.38 180 GLY B C 1
ATOM 3429 O O . GLY B 1 180 ? -18.812 -3.545 -11.828 1 97.38 180 GLY B O 1
ATOM 3430 N N . GLN B 1 181 ? -16.781 -4.082 -11.195 1 97.94 181 GLN B N 1
ATOM 3431 C CA . GLN B 1 181 ? -16.219 -2.768 -11.484 1 97.94 181 GLN B CA 1
ATOM 3432 C C . GLN B 1 181 ? -15.82 -2.652 -12.953 1 97.94 181 GLN B C 1
ATOM 3434 O O . GLN B 1 181 ? -15.836 -3.645 -13.68 1 97.94 181 GLN B O 1
ATOM 3439 N N . TYR B 1 182 ? -15.57 -1.44 -13.359 1 98.19 182 TYR B N 1
ATOM 3440 C CA . TYR B 1 182 ? -14.938 -1.151 -14.641 1 98.19 182 TYR B CA 1
ATOM 3441 C C . TYR B 1 182 ? -13.555 -0.549 -14.453 1 98.19 182 TYR B C 1
ATOM 3443 O O . TYR B 1 182 ? -13.367 0.331 -13.609 1 98.19 182 TYR B O 1
ATOM 3451 N N . GLY B 1 183 ? -12.586 -1.054 -15.156 1 98.25 183 GLY B N 1
ATOM 3452 C CA . GLY B 1 183 ? -11.273 -0.43 -15.188 1 98.25 183 GLY B CA 1
ATOM 3453 C C . GLY B 1 183 ? -10.32 -0.99 -14.148 1 98.25 183 GLY B C 1
ATOM 3454 O O . GLY B 1 183 ? -9.359 -0.326 -13.758 1 98.25 183 GLY B O 1
ATOM 3455 N N . CYS B 1 184 ? -10.633 -2.191 -13.648 1 98.69 184 CYS B N 1
ATOM 3456 C CA . CYS B 1 184 ? -9.656 -2.836 -12.781 1 98.69 184 CYS B CA 1
ATOM 3457 C C . CYS B 1 184 ? -8.359 -3.121 -13.531 1 98.69 184 CYS B C 1
ATOM 3459 O O . CYS B 1 184 ? -8.391 -3.518 -14.695 1 98.69 184 CYS B O 1
ATOM 3461 N N . LEU B 1 185 ? -7.234 -2.998 -12.875 1 98.81 185 LEU B N 1
ATOM 3462 C CA . LEU B 1 185 ? -5.926 -3.219 -13.492 1 98.81 185 LEU B CA 1
ATOM 3463 C C . LEU B 1 185 ? -5.824 -4.629 -14.062 1 98.81 185 LEU B C 1
ATOM 3465 O O . LEU B 1 185 ? -5.23 -4.836 -15.117 1 98.81 185 LEU B O 1
ATOM 3469 N N . GLU B 1 186 ? -6.426 -5.562 -13.43 1 98.25 186 GLU B N 1
ATOM 3470 C CA . GLU B 1 186 ? -6.391 -6.973 -13.812 1 98.25 186 GLU B CA 1
ATOM 3471 C C . GLU B 1 186 ? -6.969 -7.176 -15.211 1 98.25 186 GLU B C 1
ATOM 3473 O O . GLU B 1 186 ? -6.59 -8.117 -15.906 1 98.25 186 GLU B O 1
ATOM 3478 N N . THR B 1 187 ? -7.816 -6.293 -15.648 1 98.38 187 THR B N 1
ATOM 3479 C CA . THR B 1 187 ? -8.516 -6.465 -16.922 1 98.38 187 THR B CA 1
ATOM 3480 C C . THR B 1 187 ? -7.578 -6.211 -18.094 1 98.38 187 THR B C 1
ATOM 3482 O O . THR B 1 187 ? -7.902 -6.539 -19.234 1 98.38 187 THR B O 1
ATOM 3485 N N . VAL B 1 188 ? -6.371 -5.711 -17.797 1 98.5 188 VAL B N 1
ATOM 3486 C CA . VAL B 1 188 ? -5.453 -5.379 -18.875 1 98.5 188 VAL B CA 1
ATOM 3487 C C . VAL B 1 188 ? -4.121 -6.094 -18.672 1 98.5 188 VAL B C 1
ATOM 3489 O O . VAL B 1 188 ? -3.523 -6.605 -19.625 1 98.5 188 VAL B O 1
ATOM 3492 N N . CYS B 1 189 ? -3.699 -6.156 -17.391 1 97.38 189 CYS B N 1
ATOM 3493 C CA . CYS B 1 189 ? -2.314 -6.586 -17.25 1 97.38 189 CYS B CA 1
ATOM 3494 C C . CYS B 1 189 ? -2.227 -7.867 -16.422 1 97.38 189 CYS B C 1
ATOM 3496 O O . CYS B 1 189 ? -1.282 -8.055 -15.656 1 97.38 189 CYS B O 1
ATOM 3498 N N . SER B 1 190 ? -3.164 -8.75 -16.531 1 97.44 190 SER B N 1
ATOM 3499 C CA . SER B 1 190 ? -3.047 -10.133 -16.078 1 97.44 190 SER B CA 1
ATOM 3500 C C . SER B 1 190 ? -2.746 -11.07 -17.234 1 97.44 190 SER B C 1
ATOM 3502 O O . SER B 1 190 ? -2.875 -10.688 -18.406 1 97.44 190 SER B O 1
ATOM 3504 N N . GLY B 1 191 ? -2.264 -12.328 -16.828 1 96.12 191 GLY B N 1
ATOM 3505 C CA . GLY B 1 191 ? -2.051 -13.305 -17.891 1 96.12 191 GLY B CA 1
ATOM 3506 C C . GLY B 1 191 ? -3.297 -13.586 -18.703 1 96.12 191 GLY B C 1
ATOM 3507 O O . GLY B 1 191 ? -3.244 -13.625 -19.938 1 96.12 191 GLY B O 1
ATOM 3508 N N . ALA B 1 192 ? -4.43 -13.75 -18.047 1 95.19 192 ALA B N 1
ATOM 3509 C CA . ALA B 1 192 ? -5.691 -14 -18.75 1 95.19 192 ALA B CA 1
ATOM 3510 C C . ALA B 1 192 ? -6.078 -12.812 -19.625 1 95.19 192 ALA B C 1
ATOM 3512 O O . ALA B 1 192 ? -6.574 -12.992 -20.734 1 95.19 192 ALA B O 1
ATOM 3513 N N . ALA B 1 193 ? -5.879 -11.609 -19.188 1 97.94 193 ALA B N 1
ATOM 3514 C CA . ALA B 1 193 ? -6.227 -10.398 -19.938 1 97.94 193 ALA B CA 1
ATOM 3515 C C . ALA B 1 193 ? -5.406 -10.289 -21.203 1 97.94 193 ALA B C 1
ATOM 3517 O O . ALA B 1 193 ? -5.945 -10 -22.281 1 97.94 193 ALA B O 1
ATOM 3518 N N . VAL B 1 194 ? -4.07 -10.539 -21.094 1 98.31 194 VAL B N 1
ATOM 3519 C CA . VAL B 1 194 ? -3.207 -10.477 -22.266 1 98.31 194 VAL B CA 1
ATOM 3520 C C . VAL B 1 194 ? -3.619 -11.555 -23.266 1 98.31 194 VAL B C 1
ATOM 3522 O O . VAL B 1 194 ? -3.588 -11.328 -24.484 1 98.31 194 VAL B O 1
ATOM 3525 N N . GLY B 1 195 ? -4.02 -12.711 -22.734 1 97.5 195 GLY B N 1
ATOM 3526 C CA . GLY B 1 195 ? -4.551 -13.742 -23.609 1 97.5 195 GLY B CA 1
ATOM 3527 C C . GLY B 1 195 ? -5.77 -13.297 -24.391 1 97.5 195 GLY B C 1
ATOM 3528 O O . GLY B 1 195 ? -5.934 -13.656 -25.562 1 97.5 195 GLY B O 1
ATOM 3529 N N . ARG B 1 196 ? -6.617 -12.492 -23.812 1 97.44 196 ARG B N 1
ATOM 3530 C CA . ARG B 1 196 ? -7.82 -11.977 -24.469 1 97.44 196 ARG B CA 1
ATOM 3531 C C . ARG B 1 196 ? -7.477 -10.859 -25.453 1 97.44 196 ARG B C 1
ATOM 3533 O O . ARG B 1 196 ? -8.055 -10.773 -26.531 1 97.44 196 ARG B O 1
ATOM 3540 N N . LEU B 1 197 ? -6.539 -10.016 -25.078 1 97.69 197 LEU B N 1
ATOM 3541 C CA . LEU B 1 197 ? -6.176 -8.852 -25.891 1 97.69 197 LEU B CA 1
ATOM 3542 C C . LEU B 1 197 ? -5.312 -9.258 -27.078 1 97.69 197 LEU B C 1
ATOM 3544 O O . LEU B 1 197 ? -5.262 -8.555 -28.078 1 97.69 197 LEU B O 1
ATOM 3548 N N . TRP B 1 198 ? -4.613 -10.359 -26.922 1 97.94 198 TRP B N 1
ATOM 3549 C CA . TRP B 1 198 ? -3.729 -10.891 -27.953 1 97.94 198 TRP B CA 1
ATOM 3550 C C . TRP B 1 198 ? -3.934 -12.391 -28.125 1 97.94 198 TRP B C 1
ATOM 3552 O O . TRP B 1 198 ? -3.041 -13.188 -27.812 1 97.94 198 TRP B O 1
ATOM 3562 N N . PRO B 1 199 ? -5.039 -12.781 -28.719 1 96.5 199 PRO B N 1
ATOM 3563 C CA . PRO B 1 199 ? -5.449 -14.188 -28.75 1 96.5 199 PRO B CA 1
ATOM 3564 C C . PRO B 1 199 ? -4.723 -14.992 -29.828 1 96.5 199 PRO B C 1
ATOM 3566 O O . PRO B 1 199 ? -4.898 -16.203 -29.922 1 96.5 199 PRO B O 1
ATOM 3569 N N . ASN B 1 200 ? -3.818 -14.406 -30.516 1 90.81 200 ASN B N 1
ATOM 3570 C CA . ASN B 1 200 ? -3.279 -15.039 -31.719 1 90.81 200 ASN B CA 1
ATOM 3571 C C . ASN B 1 200 ? -2.104 -15.953 -31.391 1 90.81 200 ASN B C 1
ATOM 3573 O O . ASN B 1 200 ? -1.501 -16.547 -32.281 1 90.81 200 ASN B O 1
ATOM 3577 N N . ALA B 1 201 ? -1.753 -16.062 -30.141 1 93.94 201 ALA B N 1
ATOM 3578 C CA . ALA B 1 201 ? -0.582 -16.859 -29.781 1 93.94 201 ALA B CA 1
ATOM 3579 C C . ALA B 1 201 ? -0.73 -17.453 -28.391 1 93.94 201 ALA B C 1
ATOM 3581 O O . ALA B 1 201 ? -1.466 -16.922 -27.547 1 93.94 201 ALA B O 1
ATOM 3582 N N . ASP B 1 202 ? -0.103 -18.531 -28.172 1 92.56 202 ASP B N 1
ATOM 3583 C CA . ASP B 1 202 ? 0.019 -19.203 -26.875 1 92.56 202 ASP B CA 1
ATOM 3584 C C . ASP B 1 202 ? 1.442 -19.703 -26.656 1 92.56 202 ASP B C 1
ATOM 3586 O O . ASP B 1 202 ? 1.864 -20.688 -27.266 1 92.56 202 ASP B O 1
ATOM 3590 N N . PRO B 1 203 ? 2.143 -19.047 -25.766 1 94.62 203 PRO B N 1
ATOM 3591 C CA . PRO B 1 203 ? 1.772 -17.969 -24.828 1 94.62 203 PRO B CA 1
ATOM 3592 C C . PRO B 1 203 ? 1.672 -16.609 -25.5 1 94.62 203 PRO B C 1
ATOM 3594 O O . PRO B 1 203 ? 2.445 -16.312 -26.406 1 94.62 203 PRO B O 1
ATOM 3597 N N . PRO B 1 204 ? 0.838 -15.812 -25.047 1 97.56 204 PRO B N 1
ATOM 3598 C CA . PRO B 1 204 ? 0.525 -14.562 -25.75 1 97.56 204 PRO B CA 1
ATOM 3599 C C . PRO B 1 204 ? 1.602 -13.492 -25.547 1 97.56 204 PRO B C 1
ATOM 3601 O O . PRO B 1 204 ? 1.972 -12.812 -26.516 1 97.56 204 PRO B O 1
ATOM 3604 N N . MET B 1 205 ? 2.199 -13.391 -24.375 1 98.12 205 MET B N 1
ATOM 3605 C CA . MET B 1 205 ? 3.037 -12.242 -24.031 1 98.12 205 MET B CA 1
ATOM 3606 C C . MET B 1 205 ? 4.34 -12.266 -24.828 1 98.12 205 MET B C 1
ATOM 3608 O O . MET B 1 205 ? 4.734 -11.258 -25.422 1 98.12 205 MET B O 1
ATOM 3612 N N . PRO B 1 206 ? 5.012 -13.461 -24.891 1 98.06 206 PRO B N 1
ATOM 3613 C CA . PRO B 1 206 ? 6.223 -13.477 -25.719 1 98.06 206 PRO B CA 1
ATOM 3614 C C . PRO B 1 206 ? 5.961 -13.102 -27.172 1 98.06 206 PRO B C 1
ATOM 3616 O O . PRO B 1 206 ? 6.758 -12.391 -27.781 1 98.06 206 PRO B O 1
ATOM 3619 N N . ASP B 1 207 ? 4.855 -13.57 -27.688 1 98.5 207 ASP B N 1
ATOM 3620 C CA . ASP B 1 207 ? 4.508 -13.266 -29.062 1 98.5 207 ASP B CA 1
ATOM 3621 C C . ASP B 1 207 ? 4.148 -11.789 -29.219 1 98.5 207 ASP B C 1
ATOM 3623 O O . ASP B 1 207 ? 4.543 -11.148 -30.203 1 98.5 207 ASP B O 1
ATOM 3627 N N . LEU B 1 208 ? 3.396 -11.297 -28.297 1 98.62 208 LEU B N 1
ATOM 3628 C CA . LEU B 1 208 ? 3.031 -9.883 -28.312 1 98.62 208 LEU B CA 1
ATOM 3629 C C . LEU B 1 208 ? 4.273 -9 -28.359 1 98.62 208 LEU B C 1
ATOM 3631 O O . LEU B 1 208 ? 4.355 -8.078 -29.172 1 98.62 208 LEU B O 1
ATOM 3635 N N . ILE B 1 209 ? 5.285 -9.289 -27.516 1 98.69 209 ILE B N 1
ATOM 3636 C CA . ILE B 1 209 ? 6.523 -8.516 -27.453 1 98.69 209 ILE B CA 1
ATOM 3637 C C . ILE B 1 209 ? 7.262 -8.633 -28.781 1 98.69 209 ILE B C 1
ATOM 3639 O O . ILE B 1 209 ? 7.734 -7.629 -29.328 1 98.69 209 ILE B O 1
ATOM 3643 N N . ARG B 1 210 ? 7.305 -9.805 -29.281 1 98.25 210 ARG B N 1
ATOM 3644 C CA . ARG B 1 210 ? 7.984 -10.047 -30.547 1 98.25 210 ARG B CA 1
ATOM 3645 C C . ARG B 1 210 ? 7.344 -9.25 -31.688 1 98.25 210 ARG B C 1
ATOM 3647 O O . ARG B 1 210 ? 8.039 -8.586 -32.438 1 98.25 210 ARG B O 1
ATOM 3654 N N . CYS B 1 211 ? 6.062 -9.328 -31.812 1 98.44 211 CYS B N 1
ATOM 3655 C CA . CYS B 1 211 ? 5.34 -8.641 -32.875 1 98.44 211 CYS B CA 1
ATOM 3656 C C . CYS B 1 211 ? 5.457 -7.129 -32.719 1 98.44 211 CYS B C 1
ATOM 3658 O O . CYS B 1 211 ? 5.562 -6.41 -33.719 1 98.44 211 CYS B O 1
ATOM 3660 N N . ALA B 1 212 ? 5.406 -6.645 -31.5 1 98.56 212 ALA B N 1
ATOM 3661 C CA . ALA B 1 212 ? 5.578 -5.211 -31.25 1 98.56 212 ALA B CA 1
ATOM 3662 C C . ALA B 1 212 ? 6.973 -4.75 -31.656 1 98.56 212 ALA B C 1
ATOM 3664 O O . ALA B 1 212 ? 7.141 -3.641 -32.188 1 98.56 212 ALA B O 1
ATOM 3665 N N . SER B 1 213 ? 7.977 -5.578 -31.391 1 98.06 213 SER B N 1
ATOM 3666 C CA . SER B 1 213 ? 9.352 -5.238 -31.75 1 98.06 213 SER B CA 1
ATOM 3667 C C . SER B 1 213 ? 9.508 -5.109 -33.281 1 98.06 213 SER B C 1
ATOM 3669 O O . SER B 1 213 ? 10.422 -4.434 -33.75 1 98.06 213 SER B O 1
ATOM 3671 N N . ARG B 1 214 ? 8.602 -5.715 -33.969 1 98 214 ARG B N 1
ATOM 3672 C CA . ARG B 1 214 ? 8.586 -5.613 -35.406 1 98 214 ARG B CA 1
ATOM 3673 C C . ARG B 1 214 ? 7.703 -4.457 -35.875 1 98 214 ARG B C 1
ATOM 3675 O O . ARG B 1 214 ? 7.406 -4.328 -37.062 1 98 214 ARG B O 1
ATOM 3682 N N . ARG B 1 215 ? 7.164 -3.744 -35 1 98.06 215 ARG B N 1
ATOM 3683 C CA . ARG B 1 215 ? 6.402 -2.52 -35.219 1 98.06 215 ARG B CA 1
ATOM 3684 C C . ARG B 1 215 ? 5.055 -2.822 -35.875 1 98.06 215 ARG B C 1
ATOM 3686 O O . ARG B 1 215 ? 4.555 -2.035 -36.656 1 98.06 215 ARG B O 1
ATOM 3693 N N . GLU B 1 216 ? 4.621 -3.963 -35.625 1 97.81 216 GLU B N 1
ATOM 3694 C CA . GLU B 1 216 ? 3.236 -4.223 -36 1 97.81 216 GLU B CA 1
ATOM 3695 C C . GLU B 1 216 ? 2.27 -3.357 -35.188 1 97.81 216 GLU B C 1
ATOM 3697 O O . GLU B 1 216 ? 2.229 -3.439 -33.969 1 97.81 216 GLU B O 1
ATOM 3702 N N . ALA B 1 217 ? 1.444 -2.656 -35.844 1 98 217 ALA B N 1
ATOM 3703 C CA . ALA B 1 217 ? 0.679 -1.569 -35.219 1 98 217 ALA B CA 1
ATOM 3704 C C . ALA B 1 217 ? -0.191 -2.08 -34.094 1 98 217 ALA B C 1
ATOM 3706 O O . ALA B 1 217 ? -0.146 -1.545 -32.969 1 98 217 ALA B O 1
ATOM 3707 N N . LYS B 1 218 ? -0.92 -3.127 -34.344 1 97.81 218 LYS B N 1
ATOM 3708 C CA . LYS B 1 218 ? -1.814 -3.658 -33.344 1 97.81 218 LYS B CA 1
ATOM 3709 C C . LYS B 1 218 ? -1.03 -4.148 -32.125 1 97.81 218 LYS B C 1
ATOM 3711 O O . LYS B 1 218 ? -1.457 -3.955 -30.984 1 97.81 218 LYS B O 1
ATOM 3716 N N . ALA B 1 219 ? 0.087 -4.836 -32.344 1 98.44 219 ALA B N 1
ATOM 3717 C CA . ALA B 1 219 ? 0.925 -5.355 -31.266 1 98.44 219 ALA B CA 1
ATOM 3718 C C . ALA B 1 219 ? 1.497 -4.223 -30.422 1 98.44 219 ALA B C 1
ATOM 3720 O O . ALA B 1 219 ? 1.538 -4.312 -29.188 1 98.44 219 ALA B O 1
ATOM 3721 N N . VAL B 1 220 ? 1.912 -3.178 -31.094 1 98.69 220 VAL B N 1
ATOM 3722 C CA . VAL B 1 220 ? 2.455 -2.02 -30.391 1 98.69 220 VAL B CA 1
ATOM 3723 C C . VAL B 1 220 ? 1.386 -1.414 -29.484 1 98.69 220 VAL B C 1
ATOM 3725 O O . VAL B 1 220 ? 1.642 -1.137 -28.312 1 98.69 220 VAL B O 1
ATOM 3728 N N . ASP B 1 221 ? 0.193 -1.271 -30 1 98.44 221 ASP B N 1
ATOM 3729 C CA . ASP B 1 221 ? -0.908 -0.688 -29.234 1 98.44 221 ASP B CA 1
ATOM 3730 C C . ASP B 1 221 ? -1.231 -1.53 -28 1 98.44 221 ASP B C 1
ATOM 3732 O O . ASP B 1 221 ? -1.38 -0.997 -26.906 1 98.44 221 ASP B O 1
ATOM 3736 N N . VAL B 1 222 ? -1.34 -2.82 -28.203 1 98.44 222 VAL B N 1
ATOM 3737 C CA . VAL B 1 222 ? -1.707 -3.721 -27.125 1 98.44 222 VAL B CA 1
ATOM 3738 C C . VAL B 1 222 ? -0.586 -3.762 -26.078 1 98.44 222 VAL B C 1
ATOM 3740 O O . VAL B 1 222 ? -0.844 -3.707 -24.875 1 98.44 222 VAL B O 1
ATOM 3743 N N . LEU B 1 223 ? 0.618 -3.826 -26.547 1 98.75 223 LEU B N 1
ATOM 3744 C CA . LEU B 1 223 ? 1.742 -3.863 -25.625 1 98.75 223 LEU B CA 1
ATOM 3745 C C . LEU B 1 223 ? 1.81 -2.582 -24.797 1 98.75 223 LEU B C 1
ATOM 3747 O O . LEU B 1 223 ? 2.051 -2.629 -23.578 1 98.75 223 LEU B O 1
ATOM 3751 N N . ASP B 1 224 ? 1.6 -1.462 -25.453 1 98.56 224 ASP B N 1
ATOM 3752 C CA . ASP B 1 224 ? 1.606 -0.184 -24.75 1 98.56 224 ASP B CA 1
ATOM 3753 C C . ASP B 1 224 ? 0.557 -0.162 -23.641 1 98.56 224 ASP B C 1
ATOM 3755 O O . ASP B 1 224 ? 0.833 0.284 -22.531 1 98.56 224 ASP B O 1
ATOM 3759 N N . MET B 1 225 ? -0.622 -0.66 -23.969 1 98.44 225 MET B N 1
ATOM 3760 C CA . MET B 1 225 ? -1.713 -0.751 -23 1 98.44 225 MET B CA 1
ATOM 3761 C C . MET B 1 225 ? -1.31 -1.605 -21.797 1 98.44 225 MET B C 1
ATOM 3763 O O . MET B 1 225 ? -1.477 -1.191 -20.656 1 98.44 225 MET B O 1
ATOM 3767 N N . VAL B 1 226 ? -0.744 -2.732 -22.062 1 98.75 226 VAL B N 1
ATOM 3768 C CA . VAL B 1 226 ? -0.398 -3.715 -21.031 1 98.75 226 VAL B CA 1
ATOM 3769 C C . VAL B 1 226 ? 0.737 -3.18 -20.172 1 98.75 226 VAL B C 1
ATOM 3771 O O . VAL B 1 226 ? 0.646 -3.197 -18.938 1 98.75 226 VAL B O 1
ATOM 3774 N N . VAL B 1 227 ? 1.734 -2.639 -20.781 1 98.75 227 VAL B N 1
ATOM 3775 C CA . VAL B 1 227 ? 2.934 -2.219 -20.062 1 98.75 227 VAL B CA 1
ATOM 3776 C C . VAL B 1 227 ? 2.631 -0.969 -19.234 1 98.75 227 VAL B C 1
ATOM 3778 O O . VAL B 1 227 ? 3.164 -0.798 -18.141 1 98.75 227 VAL B O 1
ATOM 3781 N N . ARG B 1 228 ? 1.81 -0.126 -19.719 1 98.56 228 ARG B N 1
ATOM 3782 C CA . ARG B 1 228 ? 1.396 1.035 -18.938 1 98.56 228 ARG B CA 1
ATOM 3783 C C . ARG B 1 228 ? 0.655 0.611 -17.672 1 98.56 228 ARG B C 1
ATOM 3785 O O . ARG B 1 228 ? 0.901 1.15 -16.594 1 98.56 228 ARG B O 1
ATOM 3792 N N . ALA B 1 229 ? -0.225 -0.335 -17.828 1 98.81 229 ALA B N 1
ATOM 3793 C CA . ALA B 1 229 ? -0.962 -0.841 -16.672 1 98.81 229 ALA B CA 1
ATOM 3794 C C . ALA B 1 229 ? -0.024 -1.517 -15.68 1 98.81 229 ALA B C 1
ATOM 3796 O O . ALA B 1 229 ? -0.195 -1.379 -14.469 1 98.81 229 ALA B O 1
ATOM 3797 N N . ILE B 1 230 ? 0.939 -2.277 -16.172 1 98.88 230 ILE B N 1
ATOM 3798 C CA . ILE B 1 230 ? 1.939 -2.885 -15.305 1 98.88 230 ILE B CA 1
ATOM 3799 C C . ILE B 1 230 ? 2.715 -1.795 -14.57 1 98.88 230 ILE B C 1
ATOM 3801 O O . ILE B 1 230 ? 2.959 -1.904 -13.367 1 98.88 230 ILE B O 1
ATOM 3805 N N . GLY B 1 231 ? 3.078 -0.739 -15.312 1 98.81 231 GLY B N 1
ATOM 3806 C CA . GLY B 1 231 ? 3.736 0.398 -14.688 1 98.81 231 GLY B CA 1
ATOM 3807 C C . GLY B 1 231 ? 2.926 1.015 -13.562 1 98.81 231 GLY B C 1
ATOM 3808 O O . GLY B 1 231 ? 3.463 1.315 -12.492 1 98.81 231 GLY B O 1
ATOM 3809 N N . ASP B 1 232 ? 1.633 1.224 -13.805 1 98.81 232 ASP B N 1
ATOM 3810 C CA . ASP B 1 232 ? 0.743 1.737 -12.766 1 98.81 232 ASP B CA 1
ATOM 3811 C C . ASP B 1 232 ? 0.739 0.823 -11.539 1 98.81 232 ASP B C 1
ATOM 3813 O O . ASP B 1 232 ? 0.81 1.297 -10.406 1 98.81 232 ASP B O 1
ATOM 3817 N N . THR B 1 233 ? 0.676 -0.46 -11.781 1 98.88 233 THR B N 1
ATOM 3818 C CA . THR B 1 233 ? 0.65 -1.449 -10.703 1 98.88 233 THR B CA 1
ATOM 3819 C C . THR B 1 233 ? 1.915 -1.358 -9.859 1 98.88 233 THR B C 1
ATOM 3821 O O . THR B 1 233 ? 1.842 -1.342 -8.625 1 98.88 233 THR B O 1
ATOM 3824 N N . ILE B 1 234 ? 2.998 -1.268 -10.516 1 98.88 234 ILE B N 1
ATOM 3825 C CA . ILE B 1 234 ? 4.285 -1.216 -9.836 1 98.88 234 ILE B CA 1
ATOM 3826 C C . ILE B 1 234 ? 4.402 0.089 -9.047 1 98.88 234 ILE B C 1
ATOM 3828 O O . ILE B 1 234 ? 4.875 0.095 -7.91 1 98.88 234 ILE B O 1
ATOM 3832 N N . GLN B 1 235 ? 3.975 1.164 -9.602 1 98.75 235 GLN B N 1
ATOM 3833 C CA . GLN B 1 235 ? 4.027 2.441 -8.898 1 98.75 235 GLN B CA 1
ATOM 3834 C C . GLN B 1 235 ? 3.102 2.439 -7.684 1 98.75 235 GLN B C 1
ATOM 3836 O O . GLN B 1 235 ? 3.432 3.012 -6.645 1 98.75 235 GLN B O 1
ATOM 3841 N N . ILE B 1 236 ? 1.944 1.834 -7.816 1 98.81 236 ILE B N 1
ATOM 3842 C CA . ILE B 1 236 ? 1.033 1.713 -6.684 1 98.81 236 ILE B CA 1
ATOM 3843 C C . ILE B 1 236 ? 1.726 0.973 -5.539 1 98.81 236 ILE B C 1
ATOM 3845 O O . ILE B 1 236 ? 1.707 1.43 -4.395 1 98.81 236 ILE B O 1
ATOM 3849 N N . LEU B 1 237 ? 2.387 -0.121 -5.82 1 98.69 237 LEU B N 1
ATOM 3850 C CA . LEU B 1 237 ? 3.109 -0.861 -4.793 1 98.69 237 LEU B CA 1
ATOM 3851 C C . LEU B 1 237 ? 4.242 -0.021 -4.211 1 98.69 237 LEU B C 1
ATOM 3853 O O . LEU B 1 237 ? 4.414 0.04 -2.992 1 98.69 237 LEU B O 1
ATOM 3857 N N . ALA B 1 238 ? 4.996 0.643 -5.086 1 98.5 238 ALA B N 1
ATOM 3858 C CA . ALA B 1 238 ? 6.156 1.424 -4.672 1 98.5 238 ALA B CA 1
ATOM 3859 C C . ALA B 1 238 ? 5.75 2.545 -3.717 1 98.5 238 ALA B C 1
ATOM 3861 O O . ALA B 1 238 ? 6.434 2.795 -2.719 1 98.5 238 ALA B O 1
ATOM 3862 N N . GLN B 1 239 ? 4.637 3.156 -4 1 98.38 239 GLN B N 1
ATOM 3863 C CA . GLN B 1 239 ? 4.273 4.352 -3.246 1 98.38 239 GLN B CA 1
ATOM 3864 C C . GLN B 1 239 ? 3.318 4.008 -2.105 1 98.38 239 GLN B C 1
ATOM 3866 O O . GLN B 1 239 ? 3.07 4.84 -1.227 1 98.38 239 GLN B O 1
ATOM 3871 N N . SER B 1 240 ? 2.811 2.803 -2.072 1 98.5 240 SER B N 1
ATOM 3872 C CA . SER B 1 240 ? 1.994 2.373 -0.942 1 98.5 240 SER B CA 1
ATOM 3873 C C . SER B 1 240 ? 2.846 1.7 0.13 1 98.5 240 SER B C 1
ATOM 3875 O O . SER B 1 240 ? 2.727 2.02 1.315 1 98.5 240 SER B O 1
ATOM 3877 N N . VAL B 1 241 ? 3.812 0.784 -0.326 1 98.19 241 VAL B N 1
ATOM 3878 C CA . VAL B 1 241 ? 4.512 -0.004 0.684 1 98.19 241 VAL B CA 1
ATOM 3879 C C . VAL B 1 241 ? 6.02 0.1 0.468 1 98.19 241 VAL B C 1
ATOM 3881 O O . VAL B 1 241 ? 6.805 -0.362 1.299 1 98.19 241 VAL B O 1
ATOM 3884 N N . ASP B 1 242 ? 6.496 0.619 -0.623 1 98.06 242 ASP B N 1
ATOM 3885 C CA . ASP B 1 242 ? 7.891 0.919 -0.916 1 98.06 242 ASP B CA 1
ATOM 3886 C C . ASP B 1 242 ? 8.781 -0.302 -0.68 1 98.06 242 ASP B C 1
ATOM 3888 O O . ASP B 1 242 ? 9.719 -0.248 0.114 1 98.06 242 ASP B O 1
ATOM 3892 N N . PRO B 1 243 ? 8.508 -1.365 -1.461 1 98.25 243 PRO B N 1
ATOM 3893 C CA . PRO B 1 243 ? 9.305 -2.584 -1.269 1 98.25 243 PRO B CA 1
ATOM 3894 C C . PRO B 1 243 ? 10.742 -2.436 -1.756 1 98.25 243 PRO B C 1
ATOM 3896 O O . PRO B 1 243 ? 11 -1.73 -2.734 1 98.25 243 PRO B O 1
ATOM 3899 N N . ARG B 1 244 ? 11.594 -3.162 -1.102 1 96.75 244 ARG B N 1
ATOM 3900 C CA . ARG B 1 244 ? 12.992 -3.24 -1.517 1 96.75 244 ARG B CA 1
ATOM 3901 C C . ARG B 1 244 ? 13.133 -4.012 -2.824 1 96.75 244 ARG B C 1
ATOM 3903 O O . ARG B 1 244 ? 13.961 -3.666 -3.67 1 96.75 244 ARG B O 1
ATOM 3910 N N . LEU B 1 245 ? 12.305 -5.055 -2.918 1 97.19 245 LEU B N 1
ATOM 3911 C CA . LEU B 1 245 ? 12.258 -5.891 -4.113 1 97.19 245 LEU B CA 1
ATOM 3912 C C . LEU B 1 245 ? 10.828 -6.102 -4.578 1 97.19 245 LEU B C 1
ATOM 3914 O O . LEU B 1 245 ? 9.914 -6.223 -3.758 1 97.19 245 LEU B O 1
ATOM 3918 N N . ILE B 1 246 ? 10.703 -6.129 -5.828 1 98.56 246 ILE B N 1
ATOM 3919 C CA . ILE B 1 246 ? 9.461 -6.512 -6.492 1 98.56 246 ILE B CA 1
ATOM 3920 C C . ILE B 1 246 ? 9.703 -7.738 -7.367 1 98.56 246 ILE B C 1
ATOM 3922 O O . ILE B 1 246 ? 10.328 -7.641 -8.43 1 98.56 246 ILE B O 1
ATOM 3926 N N . VAL B 1 247 ? 9.219 -8.844 -6.887 1 98.38 247 VAL B N 1
ATOM 3927 C CA . VAL B 1 247 ? 9.445 -10.109 -7.578 1 98.38 247 VAL B CA 1
ATOM 3928 C C . VAL B 1 247 ? 8.281 -10.398 -8.523 1 98.38 247 VAL B C 1
ATOM 3930 O O . VAL B 1 247 ? 7.121 -10.422 -8.102 1 98.38 247 VAL B O 1
ATOM 3933 N N . LEU B 1 248 ? 8.602 -10.578 -9.781 1 98.5 248 LEU B N 1
ATOM 3934 C CA . LEU B 1 248 ? 7.598 -10.852 -10.805 1 98.5 248 LEU B CA 1
ATOM 3935 C C . LEU B 1 248 ? 7.359 -12.352 -10.945 1 98.5 248 LEU B C 1
ATOM 3937 O O . LEU B 1 248 ? 8.297 -13.117 -11.203 1 98.5 248 LEU B O 1
ATOM 3941 N N . GLY B 1 249 ? 6.109 -12.742 -10.695 1 97.38 249 GLY B N 1
ATOM 3942 C CA . GLY B 1 249 ? 5.723 -14.133 -10.844 1 97.38 249 GLY B CA 1
ATOM 3943 C C . GLY B 1 249 ? 4.465 -14.312 -11.672 1 97.38 249 GLY B C 1
ATOM 3944 O O . GLY B 1 249 ? 4.016 -13.383 -12.344 1 97.38 249 GLY B O 1
ATOM 3945 N N . GLY B 1 250 ? 3.996 -15.602 -11.711 1 94.06 250 GLY B N 1
ATOM 3946 C CA . GLY B 1 250 ? 2.84 -15.93 -12.531 1 94.06 250 GLY B CA 1
ATOM 3947 C C . GLY B 1 250 ? 3.211 -16.406 -13.93 1 94.06 250 GLY B C 1
ATOM 3948 O O . GLY B 1 250 ? 4.379 -16.328 -14.32 1 94.06 250 GLY B O 1
ATOM 3949 N N . GLY B 1 251 ? 2.23 -16.875 -14.656 1 92.56 251 GLY B N 1
ATOM 3950 C CA . GLY B 1 251 ? 2.463 -17.438 -15.984 1 92.56 251 GLY B CA 1
ATOM 3951 C C . GLY B 1 251 ? 3.133 -16.453 -16.922 1 92.56 251 GLY B C 1
ATOM 3952 O O . GLY B 1 251 ? 4.004 -16.844 -17.719 1 92.56 251 GLY B O 1
ATOM 3953 N N . MET B 1 252 ? 2.781 -15.219 -16.875 1 95.06 252 MET B N 1
ATOM 3954 C CA . MET B 1 252 ? 3.326 -14.203 -17.766 1 95.06 252 MET B CA 1
ATOM 3955 C C . MET B 1 252 ? 4.812 -13.984 -17.5 1 95.06 252 MET B C 1
ATOM 3957 O O . MET B 1 252 ? 5.57 -13.648 -18.422 1 95.06 252 MET B O 1
ATOM 3961 N N . ALA B 1 253 ? 5.215 -14.141 -16.266 1 95.56 253 ALA B N 1
ATOM 3962 C CA . ALA B 1 253 ? 6.609 -13.922 -15.891 1 95.56 253 ALA B CA 1
ATOM 3963 C C . ALA B 1 253 ? 7.523 -14.953 -16.547 1 95.56 253 ALA B C 1
ATOM 3965 O O . ALA B 1 253 ? 8.734 -14.75 -16.641 1 95.56 253 ALA B O 1
ATOM 3966 N N . LYS B 1 254 ? 6.98 -16.031 -17.016 1 94.31 254 LYS B N 1
ATOM 3967 C CA . LYS B 1 254 ? 7.762 -17.047 -17.734 1 94.31 254 LYS B CA 1
ATOM 3968 C C . LYS B 1 254 ? 8.32 -16.484 -19.031 1 94.31 254 LYS B C 1
ATOM 3970 O O . LYS B 1 254 ? 9.227 -17.062 -19.625 1 94.31 254 LYS B O 1
ATOM 3975 N N . THR B 1 255 ? 7.734 -15.414 -19.5 1 96.69 255 THR B N 1
ATOM 3976 C CA . THR B 1 255 ? 8.281 -14.688 -20.656 1 96.69 255 THR B CA 1
ATOM 3977 C C . THR B 1 255 ? 9.742 -14.32 -20.406 1 96.69 255 THR B C 1
ATOM 3979 O O . THR B 1 255 ? 10.516 -14.18 -21.359 1 96.69 255 THR B O 1
ATOM 3982 N N . GLY B 1 256 ? 10.117 -14.133 -19.156 1 96.94 256 GLY B N 1
ATOM 3983 C CA . GLY B 1 256 ? 11.508 -13.961 -18.797 1 96.94 256 GLY B CA 1
ATOM 3984 C C . GLY B 1 256 ? 12.023 -12.555 -19.031 1 96.94 256 GLY B C 1
ATOM 3985 O O . GLY B 1 256 ? 11.32 -11.578 -18.766 1 96.94 256 GLY B O 1
ATOM 3986 N N . GLU B 1 257 ? 13.195 -12.445 -19.469 1 97.69 257 GLU B N 1
ATOM 3987 C CA . GLU B 1 257 ? 13.922 -11.188 -19.578 1 97.69 257 GLU B CA 1
ATOM 3988 C C . GLU B 1 257 ? 13.188 -10.211 -20.516 1 97.69 257 GLU B C 1
ATOM 3990 O O . GLU B 1 257 ? 13.141 -9.008 -20.234 1 97.69 257 GLU B O 1
ATOM 3995 N N . PRO B 1 258 ? 12.578 -10.719 -21.578 1 98.44 258 PRO B N 1
ATOM 3996 C CA . PRO B 1 258 ? 11.867 -9.781 -22.438 1 98.44 258 PRO B CA 1
ATOM 3997 C C . PRO B 1 258 ? 10.758 -9.023 -21.703 1 98.44 258 PRO B C 1
ATOM 3999 O O . PRO B 1 258 ? 10.523 -7.844 -21.969 1 98.44 258 PRO B O 1
ATOM 4002 N N . LEU B 1 259 ? 10.094 -9.68 -20.797 1 98.5 259 LEU B N 1
ATOM 4003 C CA . LEU B 1 259 ? 9.078 -9.016 -19.984 1 98.5 259 LEU B CA 1
ATOM 4004 C C . LEU B 1 259 ? 9.703 -7.922 -19.125 1 98.5 259 LEU B C 1
ATOM 4006 O O . LEU B 1 259 ? 9.211 -6.793 -19.094 1 98.5 259 LEU B O 1
ATOM 4010 N N . VAL B 1 260 ? 10.812 -8.273 -18.453 1 98.62 260 VAL B N 1
ATOM 4011 C CA . VAL B 1 260 ? 11.508 -7.324 -17.594 1 98.62 260 VAL B CA 1
ATOM 4012 C C . VAL B 1 260 ? 11.953 -6.113 -18.422 1 98.62 260 VAL B C 1
ATOM 4014 O O . VAL B 1 260 ? 11.859 -4.973 -17.953 1 98.62 260 VAL B O 1
ATOM 4017 N N . GLU B 1 261 ? 12.375 -6.348 -19.594 1 98.75 261 GLU B N 1
ATOM 4018 C CA . GLU B 1 261 ? 12.898 -5.289 -20.453 1 98.75 261 GLU B CA 1
ATOM 4019 C C . GLU B 1 261 ? 11.805 -4.289 -20.812 1 98.75 261 GLU B C 1
ATOM 4021 O O . GLU B 1 261 ? 12.016 -3.076 -20.734 1 98.75 261 GLU B O 1
ATOM 4026 N N . VAL B 1 262 ? 10.656 -4.789 -21.219 1 98.75 262 VAL B N 1
ATOM 4027 C CA . VAL B 1 262 ? 9.602 -3.869 -21.641 1 98.75 262 VAL B CA 1
ATOM 4028 C C . VAL B 1 262 ? 9.055 -3.117 -20.422 1 98.75 262 VAL B C 1
ATOM 4030 O O . VAL B 1 262 ? 8.688 -1.947 -20.531 1 98.75 262 VAL B O 1
ATOM 4033 N N . ILE B 1 263 ? 8.992 -3.762 -19.25 1 98.88 263 ILE B N 1
ATOM 4034 C CA . ILE B 1 263 ? 8.562 -3.092 -18.031 1 98.88 263 ILE B CA 1
ATOM 4035 C C . ILE B 1 263 ? 9.578 -2.016 -17.656 1 98.88 263 ILE B C 1
ATOM 4037 O O . ILE B 1 263 ? 9.203 -0.89 -17.312 1 98.88 263 ILE B O 1
ATOM 4041 N N . THR B 1 264 ? 10.852 -2.369 -17.719 1 98.88 264 THR B N 1
ATOM 4042 C CA . THR B 1 264 ? 11.938 -1.452 -17.391 1 98.88 264 THR B CA 1
ATOM 4043 C C . THR B 1 264 ? 11.883 -0.213 -18.281 1 98.88 264 THR B C 1
ATOM 4045 O O . THR B 1 264 ? 12.062 0.909 -17.797 1 98.88 264 THR B O 1
ATOM 4048 N N . ALA B 1 265 ? 11.656 -0.422 -19.531 1 98.75 265 ALA B N 1
ATOM 4049 C CA . ALA B 1 265 ? 11.57 0.701 -20.453 1 98.75 265 ALA B CA 1
ATOM 4050 C C . ALA B 1 265 ? 10.469 1.669 -20.047 1 98.75 265 ALA B C 1
ATOM 4052 O O . ALA B 1 265 ? 10.664 2.887 -20.078 1 98.75 265 ALA B O 1
ATOM 4053 N N . GLU B 1 266 ? 9.359 1.137 -19.719 1 98.69 266 GLU B N 1
ATOM 4054 C CA . GLU B 1 266 ? 8.242 1.965 -19.266 1 98.69 266 GLU B CA 1
ATOM 4055 C C . GLU B 1 266 ? 8.602 2.725 -18 1 98.69 266 GLU B C 1
ATOM 4057 O O . GLU B 1 266 ? 8.336 3.924 -17.891 1 98.69 266 GLU B O 1
ATOM 4062 N N . LEU B 1 267 ? 9.188 2.045 -17.016 1 98.81 267 LEU B N 1
ATOM 4063 C CA . LEU B 1 267 ? 9.539 2.666 -15.75 1 98.81 267 LEU B CA 1
ATOM 4064 C C . LEU B 1 267 ? 10.602 3.744 -15.953 1 98.81 267 LEU B C 1
ATOM 4066 O O . LEU B 1 267 ? 10.539 4.805 -15.32 1 98.81 267 LEU B O 1
ATOM 4070 N N . ARG B 1 268 ? 11.555 3.465 -16.797 1 98.75 268 ARG B N 1
ATOM 4071 C CA . ARG B 1 268 ? 12.586 4.453 -17.109 1 98.75 268 ARG B CA 1
ATOM 4072 C C . ARG B 1 268 ? 11.984 5.688 -17.766 1 98.75 268 ARG B C 1
ATOM 4074 O O . ARG B 1 268 ? 12.398 6.812 -17.484 1 98.75 268 ARG B O 1
ATOM 4081 N N . ARG B 1 269 ? 11.102 5.457 -18.672 1 98.38 269 ARG B N 1
ATOM 4082 C CA . ARG B 1 269 ? 10.398 6.578 -19.281 1 98.38 269 ARG B CA 1
ATOM 4083 C C . ARG B 1 269 ? 9.727 7.449 -18.234 1 98.38 269 ARG B C 1
ATOM 4085 O O . ARG B 1 269 ? 9.852 8.68 -18.266 1 98.38 269 ARG B O 1
ATOM 4092 N N . ARG B 1 270 ? 9.062 6.855 -17.281 1 98.25 270 ARG B N 1
ATOM 4093 C CA . ARG B 1 270 ? 8.414 7.59 -16.203 1 98.25 270 ARG B CA 1
ATOM 4094 C C . ARG B 1 270 ? 9.445 8.312 -15.344 1 98.25 270 ARG B C 1
ATOM 4096 O O . ARG B 1 270 ? 9.258 9.484 -14.984 1 98.25 270 ARG B O 1
ATOM 4103 N N . GLU B 1 271 ? 10.492 7.59 -15.031 1 97.94 271 GLU B N 1
ATOM 4104 C CA . GLU B 1 271 ? 11.562 8.156 -14.211 1 97.94 271 GLU B CA 1
ATOM 4105 C C . GLU B 1 271 ? 12.18 9.383 -14.875 1 97.94 271 GLU B C 1
ATOM 4107 O O . GLU B 1 271 ? 12.562 10.336 -14.195 1 97.94 271 GLU B O 1
ATOM 4112 N N . SER B 1 272 ? 12.242 9.383 -16.172 1 98 272 SER B N 1
ATOM 4113 C CA . SER B 1 272 ? 12.867 10.477 -16.906 1 98 272 SER B CA 1
ATOM 4114 C C . SER B 1 272 ? 12.039 11.758 -16.797 1 98 272 SER B C 1
ATOM 4116 O O . SER B 1 272 ? 12.555 12.859 -17.016 1 98 272 SER B O 1
ATOM 4118 N N . GLN B 1 273 ? 10.797 11.617 -16.391 1 96.56 273 GLN B N 1
ATOM 4119 C CA . GLN B 1 273 ? 9.891 12.758 -16.359 1 96.56 273 GLN B CA 1
ATOM 4120 C C . GLN B 1 273 ? 9.625 13.203 -14.922 1 96.56 273 GLN B C 1
ATOM 4122 O O . GLN B 1 273 ? 8.969 14.227 -14.695 1 96.56 273 GLN B O 1
ATOM 4127 N N . CYS B 1 274 ? 10.102 12.484 -13.984 1 97.12 274 CYS B N 1
ATOM 4128 C CA . CYS B 1 274 ? 9.789 12.727 -12.578 1 97.12 274 CYS B CA 1
ATOM 4129 C C . CYS B 1 274 ? 10.984 12.414 -11.688 1 97.12 274 CYS B C 1
ATOM 4131 O O . CYS B 1 274 ? 11.32 11.25 -11.477 1 97.12 274 CYS B O 1
ATOM 4133 N N . ARG B 1 275 ? 11.562 13.445 -11.039 1 93.56 275 ARG B N 1
ATOM 4134 C CA . ARG B 1 275 ? 12.758 13.297 -10.211 1 93.56 275 ARG B CA 1
ATOM 4135 C C . ARG B 1 275 ? 12.484 12.406 -9.008 1 93.56 275 ARG B C 1
ATOM 4137 O O . ARG B 1 275 ? 13.367 11.664 -8.562 1 93.56 275 ARG B O 1
ATOM 4144 N N . PHE B 1 276 ? 11.352 12.547 -8.508 1 93.38 276 PHE B N 1
ATOM 4145 C CA . PHE B 1 276 ? 10.977 11.695 -7.387 1 93.38 276 PHE B CA 1
ATOM 4146 C C . PHE B 1 276 ? 11.047 10.227 -7.777 1 93.38 276 PHE B C 1
ATOM 4148 O O . PHE B 1 276 ? 11.688 9.422 -7.094 1 93.38 276 PHE B O 1
ATOM 4155 N N . LEU B 1 277 ? 10.422 9.805 -8.914 1 97.56 277 LEU B N 1
ATOM 4156 C CA . LEU B 1 277 ? 10.461 8.422 -9.391 1 97.56 277 LEU B CA 1
ATOM 4157 C C . LEU B 1 277 ? 11.898 8.008 -9.719 1 97.56 277 LEU B C 1
ATOM 4159 O O . LEU B 1 277 ? 12.281 6.859 -9.492 1 97.56 277 LEU B O 1
ATOM 4163 N N . GLU B 1 278 ? 12.602 8.938 -10.297 1 97.75 278 GLU B N 1
ATOM 4164 C CA . GLU B 1 278 ? 14.008 8.664 -10.578 1 97.75 278 GLU B CA 1
ATOM 4165 C C . GLU B 1 278 ? 14.75 8.242 -9.312 1 97.75 278 GLU B C 1
ATOM 4167 O O . GLU B 1 278 ? 15.547 7.301 -9.344 1 97.75 278 GLU B O 1
ATOM 4172 N N . SER B 1 279 ? 14.469 8.906 -8.219 1 94.94 279 SER B N 1
ATOM 4173 C CA . SER B 1 279 ? 15.156 8.625 -6.961 1 94.94 279 SER B CA 1
ATOM 4174 C C . SER B 1 279 ? 14.781 7.25 -6.418 1 94.94 279 SER B C 1
ATOM 4176 O O . SER B 1 279 ? 15.531 6.66 -5.641 1 94.94 279 SER B O 1
ATOM 4178 N N . LEU B 1 280 ? 13.672 6.715 -6.773 1 96.75 280 LEU B N 1
ATOM 4179 C CA . LEU B 1 280 ? 13.234 5.41 -6.293 1 96.75 280 LEU B CA 1
ATOM 4180 C C . LEU B 1 280 ? 13.977 4.289 -7.016 1 96.75 280 LEU B C 1
ATOM 4182 O O . LEU B 1 280 ? 14.172 3.207 -6.457 1 96.75 280 LEU B O 1
ATOM 4186 N N . ASP B 1 281 ? 14.305 4.488 -8.359 1 98.19 281 ASP B N 1
ATOM 4187 C CA . ASP B 1 281 ? 15 3.514 -9.188 1 98.19 281 ASP B CA 1
ATOM 4188 C C . ASP B 1 281 ? 14.289 2.164 -9.164 1 98.19 281 ASP B C 1
ATOM 4190 O O . ASP B 1 281 ? 14.898 1.139 -8.852 1 98.19 281 ASP B O 1
ATOM 4194 N N . LEU B 1 282 ? 13.047 2.158 -9.562 1 98.56 282 LEU B N 1
ATOM 4195 C CA . LEU B 1 282 ? 12.195 0.976 -9.477 1 98.56 282 LEU B CA 1
ATOM 4196 C C . LEU B 1 282 ? 12.734 -0.146 -10.359 1 98.56 282 LEU B C 1
ATOM 4198 O O . LEU B 1 282 ? 12.688 -1.317 -9.969 1 98.56 282 LEU B O 1
ATOM 4202 N N . PRO B 1 283 ? 13.297 0.18 -11.57 1 98.75 283 PRO B N 1
ATOM 4203 C CA . PRO B 1 283 ? 13.82 -0.904 -12.406 1 98.75 283 PRO B CA 1
ATOM 4204 C C . PRO B 1 283 ? 14.867 -1.745 -11.688 1 98.75 283 PRO B C 1
ATOM 4206 O O . PRO B 1 283 ? 14.898 -2.969 -11.844 1 98.75 283 PRO B O 1
ATOM 4209 N N . ALA B 1 284 ? 15.648 -1.14 -10.82 1 98.44 284 ALA B N 1
ATOM 4210 C CA . ALA B 1 284 ? 16.719 -1.847 -10.125 1 98.44 284 ALA B CA 1
ATOM 4211 C C . ALA B 1 284 ? 16.156 -2.781 -9.055 1 98.44 284 ALA B C 1
ATOM 4213 O O . ALA B 1 284 ? 16.875 -3.643 -8.539 1 98.44 284 ALA B O 1
ATOM 4214 N N . ARG B 1 285 ? 14.906 -2.684 -8.75 1 98.19 285 ARG B N 1
ATOM 4215 C CA . ARG B 1 285 ? 14.281 -3.443 -7.676 1 98.19 285 ARG B CA 1
ATOM 4216 C C . ARG B 1 285 ? 13.523 -4.645 -8.227 1 98.19 285 ARG B C 1
ATOM 4218 O O . ARG B 1 285 ? 13.016 -5.469 -7.457 1 98.19 285 ARG B O 1
ATOM 4225 N N . LEU B 1 286 ? 13.398 -4.758 -9.562 1 98.44 286 LEU B N 1
ATOM 4226 C CA . LEU B 1 286 ? 12.648 -5.84 -10.195 1 98.44 286 LEU B CA 1
ATOM 4227 C C . LEU B 1 286 ? 13.469 -7.125 -10.227 1 98.44 286 LEU B C 1
ATOM 4229 O O . LEU B 1 286 ? 14.672 -7.09 -10.492 1 98.44 286 LEU B O 1
ATOM 4233 N N . ARG B 1 287 ? 12.812 -8.188 -9.867 1 96.94 287 ARG B N 1
ATOM 4234 C CA . ARG B 1 287 ? 13.367 -9.531 -9.992 1 96.94 287 ARG B CA 1
ATOM 4235 C C . ARG B 1 287 ? 12.336 -10.508 -10.562 1 96.94 287 ARG B C 1
ATOM 4237 O O . ARG B 1 287 ? 11.148 -10.406 -10.258 1 96.94 287 ARG B O 1
ATOM 4244 N N . LEU B 1 288 ? 12.805 -11.43 -11.391 1 97.06 288 LEU B N 1
ATOM 4245 C CA . LEU B 1 288 ? 11.953 -12.547 -11.766 1 97.06 288 LEU B CA 1
ATOM 4246 C C . LEU B 1 288 ? 11.914 -13.594 -10.656 1 97.06 288 LEU B C 1
ATOM 4248 O O . LEU B 1 288 ? 12.93 -13.859 -10.008 1 97.06 288 LEU B O 1
ATOM 4252 N N . ALA B 1 289 ? 10.711 -14.109 -10.469 1 95.06 289 ALA B N 1
ATOM 4253 C CA . ALA B 1 289 ? 10.656 -15.258 -9.562 1 95.06 289 ALA B CA 1
ATOM 4254 C C . ALA B 1 289 ? 11.617 -16.359 -10.008 1 95.06 289 ALA B C 1
ATOM 4256 O O . ALA B 1 289 ? 11.781 -16.594 -11.211 1 95.06 289 ALA B O 1
ATOM 4257 N N . PRO B 1 290 ? 12.25 -16.938 -9.039 1 88.19 290 PRO B N 1
ATOM 4258 C CA . PRO B 1 290 ? 13.211 -18 -9.406 1 88.19 290 PRO B CA 1
ATOM 4259 C C . PRO B 1 290 ? 12.586 -19.094 -10.266 1 88.19 290 PRO B C 1
ATOM 4261 O O . PRO B 1 290 ? 11.562 -19.672 -9.891 1 88.19 290 PRO B O 1
ATOM 4264 N N . ALA B 1 291 ? 13.281 -19.328 -11.359 1 84.44 291 ALA B N 1
ATOM 4265 C CA . ALA B 1 291 ? 12.805 -20.344 -12.281 1 84.44 291 ALA B CA 1
ATOM 4266 C C . ALA B 1 291 ? 13.164 -21.75 -11.789 1 84.44 291 ALA B C 1
ATOM 4268 O O . ALA B 1 291 ? 14.164 -21.922 -11.094 1 84.44 291 ALA B O 1
ATOM 4269 N N . GLY B 1 292 ? 12.352 -22.719 -12.055 1 85.25 292 GLY B N 1
ATOM 4270 C CA . GLY B 1 292 ? 12.688 -24.109 -11.797 1 85.25 292 GLY B CA 1
ATOM 4271 C C . GLY B 1 292 ? 12.445 -24.516 -10.352 1 85.25 292 GLY B C 1
ATOM 4272 O O . GLY B 1 292 ? 12.719 -25.656 -9.977 1 85.25 292 GLY B O 1
ATOM 4273 N N . GLN B 1 293 ? 12.039 -23.562 -9.516 1 91.12 293 GLN B N 1
ATOM 4274 C CA . GLN B 1 293 ? 11.727 -23.891 -8.125 1 91.12 293 GLN B CA 1
ATOM 4275 C C . GLN B 1 293 ? 10.227 -23.797 -7.859 1 91.12 293 GLN B C 1
ATOM 4277 O O . GLN B 1 293 ? 9.523 -23 -8.477 1 91.12 293 GLN B O 1
ATOM 4282 N N . PRO B 1 294 ? 9.812 -24.641 -7.012 1 95.44 294 PRO B N 1
ATOM 4283 C CA . PRO B 1 294 ? 8.398 -24.547 -6.629 1 95.44 294 PRO B CA 1
ATOM 4284 C C . PRO B 1 294 ? 8.141 -23.453 -5.598 1 95.44 294 PRO B C 1
ATOM 4286 O O . PRO B 1 294 ? 7.816 -23.75 -4.445 1 95.44 294 PRO B O 1
ATOM 4289 N N . VAL B 1 295 ? 8.156 -22.25 -6.008 1 96 295 VAL B N 1
ATOM 4290 C CA . VAL B 1 295 ? 8.133 -21.062 -5.168 1 96 295 VAL B CA 1
ATOM 4291 C C . VAL B 1 295 ? 6.898 -21.094 -4.266 1 96 295 VAL B C 1
ATOM 4293 O O . VAL B 1 295 ? 6.996 -20.859 -3.061 1 96 295 VAL B O 1
ATOM 4296 N N . GLY B 1 296 ? 5.766 -21.391 -4.855 1 96.94 296 GLY B N 1
ATOM 4297 C CA . GLY B 1 296 ? 4.523 -21.453 -4.098 1 96.94 296 GLY B CA 1
ATOM 4298 C C . GLY B 1 296 ? 4.543 -22.5 -3.002 1 96.94 296 GLY B C 1
ATOM 4299 O O . GLY B 1 296 ? 4.164 -22.219 -1.862 1 96.94 296 GLY B O 1
ATOM 4300 N N . ALA B 1 297 ? 5.035 -23.688 -3.332 1 98.19 297 ALA B N 1
ATOM 4301 C CA . ALA B 1 297 ? 5.09 -24.781 -2.363 1 98.19 297 ALA B CA 1
ATOM 4302 C C . ALA B 1 297 ? 6.082 -24.469 -1.246 1 98.19 297 ALA B C 1
ATOM 4304 O O . ALA B 1 297 ? 5.801 -24.719 -0.071 1 98.19 297 ALA B O 1
ATOM 4305 N N . ILE B 1 298 ? 7.211 -23.953 -1.637 1 96.94 298 ILE B N 1
ATOM 4306 C CA . ILE B 1 298 ? 8.195 -23.578 -0.635 1 96.94 298 ILE B CA 1
ATOM 4307 C C . ILE B 1 298 ? 7.59 -22.547 0.325 1 96.94 298 ILE B C 1
ATOM 4309 O O . ILE B 1 298 ? 7.688 -22.703 1.546 1 96.94 298 ILE B O 1
ATOM 4313 N N . GLY B 1 299 ? 6.957 -21.531 -0.245 1 97.12 299 GLY B N 1
ATOM 4314 C CA . GLY B 1 299 ? 6.34 -20.5 0.575 1 97.12 299 GLY B CA 1
ATOM 4315 C C . GLY B 1 299 ? 5.254 -21.031 1.49 1 97.12 299 GLY B C 1
ATOM 4316 O O . GLY B 1 299 ? 5.148 -20.625 2.646 1 97.12 299 GLY B O 1
ATOM 4317 N N . ALA B 1 300 ? 4.445 -21.906 0.954 1 98.06 300 ALA B N 1
ATOM 4318 C CA . ALA B 1 300 ? 3.395 -22.516 1.763 1 98.06 300 ALA B CA 1
ATOM 4319 C C . ALA B 1 300 ? 3.986 -23.266 2.957 1 98.06 300 ALA B C 1
ATOM 4321 O O . ALA B 1 300 ? 3.496 -23.141 4.082 1 98.06 300 ALA B O 1
ATOM 4322 N N . ALA B 1 301 ? 5.043 -24.016 2.77 1 97.62 301 ALA B N 1
ATOM 4323 C CA . ALA B 1 301 ? 5.703 -24.75 3.844 1 97.62 301 ALA B CA 1
ATOM 4324 C C . ALA B 1 301 ? 6.25 -23.797 4.906 1 97.62 301 ALA B C 1
ATOM 4326 O O . ALA B 1 301 ? 6.074 -24.031 6.105 1 97.62 301 ALA B O 1
ATOM 4327 N N . MET B 1 302 ? 6.836 -22.781 4.422 1 95.12 302 MET B N 1
ATOM 4328 C CA . MET B 1 302 ? 7.535 -21.875 5.32 1 95.12 302 MET B CA 1
ATOM 4329 C C . MET B 1 302 ? 6.551 -21 6.09 1 95.12 302 MET B C 1
ATOM 4331 O O . MET B 1 302 ? 6.883 -20.469 7.152 1 95.12 302 MET B O 1
ATOM 4335 N N . ALA B 1 303 ? 5.387 -20.812 5.543 1 94.81 303 ALA B N 1
ATOM 4336 C CA . ALA B 1 303 ? 4.352 -20.047 6.219 1 94.81 303 ALA B CA 1
ATOM 4337 C C . ALA B 1 303 ? 3.68 -20.859 7.316 1 94.81 303 ALA B C 1
ATOM 4339 O O . ALA B 1 303 ? 2.932 -20.312 8.133 1 94.81 303 ALA B O 1
ATOM 4340 N N . ALA B 1 304 ? 3.906 -22.156 7.316 1 93.44 304 ALA B N 1
ATOM 4341 C CA . ALA B 1 304 ? 3.27 -23.062 8.281 1 93.44 304 ALA B CA 1
ATOM 4342 C C . ALA B 1 304 ? 4.043 -23.078 9.602 1 93.44 304 ALA B C 1
ATOM 4344 O O . ALA B 1 304 ? 5.27 -22.953 9.609 1 93.44 304 ALA B O 1
#

Secondary structure (DSSP, 8-state):
--------EEEEEEE-SSEEEEEEE-TT--EEEEEEEEPPSSHHHHHHHHHHHHHHHHGGGGGGEEEEEEEESSEEETTTTEEEEEGGGTEEEE-HHHHHHHHHTS-EEEEEHHHHHHHHHHHHHHGGG---SEEEEEEESSSEEEEEEETTEE---SSS-TT-GGG----TT--B-TTS-BS-THHHHSHHHHHHH-TTSSSHHHHHHHHHHTT-HHHHHHHHHHHHHHHHHHHHHHHHT--SEEEEESGGGGG-HHHHHHHHHHHHHHHHH-HHHHHH-GGGGEEEPPTTS-HHHHHHHHH-/--------EEEEEEE-SSEEEEEEE-TT--EEEEEEEEPPSSHHHHHHHHHHHHHHHHGGGGGGEEEEEEEESSEEETTTTEEEEEGGGTEEEE-HHHHHHHHHTS-EEEEEHHHHHHHHHHHHHHGGG---SEEEEEEESSSEEEEEEETTEE---SSS-TT-GGG----TT--B-TTS-BS-THHHHSHHHHHHHSTTSSSHHHHHHHHHHTT-HHHHHHHHHHHHHHHHHHHHHHHHT--SEEEEESGGGGG-HHHHHHHHHHHHHHHHH-HHHHHH-GGGGEEEPPTTS-HHHHHHHHH-

Solvent-accessible surface area (backbone atoms only — not comparable to full-atom values): 29286 Å² total; per-residue (Å²): 126,80,82,71,69,71,70,56,26,24,30,4,29,24,48,48,63,60,36,33,37,15,28,20,21,45,87,82,55,51,73,78,35,61,30,73,44,77,46,54,64,30,63,69,43,40,43,49,48,53,48,51,32,44,44,59,15,35,51,91,47,47,87,48,42,62,33,34,7,30,6,28,70,47,52,56,39,54,89,71,12,34,38,30,52,27,72,70,35,64,30,66,71,38,58,49,16,58,54,38,18,67,75,63,71,35,55,48,33,31,38,35,30,55,48,12,25,21,47,15,46,46,45,70,72,23,52,95,79,45,50,82,48,30,38,31,23,40,31,23,22,76,47,31,37,34,9,41,27,47,62,79,37,75,48,44,45,59,82,58,39,21,16,47,48,20,68,41,59,55,36,86,84,46,45,76,34,94,62,50,49,50,4,21,37,24,58,45,45,7,36,46,26,36,38,69,78,37,66,86,41,86,66,22,65,57,49,38,52,54,42,25,74,68,63,36,64,69,31,39,54,51,48,52,55,27,39,50,45,46,46,52,52,51,47,49,46,37,19,54,50,10,44,56,33,40,29,36,29,44,69,51,42,71,51,40,66,64,51,54,50,54,46,34,52,51,46,50,56,52,23,75,46,14,65,68,52,42,72,65,44,60,63,80,24,56,38,72,50,70,78,98,50,64,37,31,12,44,5,8,21,69,73,73,127,80,81,71,71,70,72,56,27,24,30,4,27,24,48,50,63,59,36,32,37,16,29,21,22,45,85,82,56,51,74,77,34,62,31,72,44,76,47,53,64,31,63,68,44,39,43,50,47,54,47,50,32,43,44,60,18,35,51,92,47,46,87,49,42,60,31,35,6,30,7,27,68,48,51,57,39,54,89,70,12,34,38,30,52,27,72,72,34,63,30,66,71,38,58,48,15,58,53,37,18,66,75,66,71,35,56,48,33,30,37,35,29,55,46,13,25,22,47,16,47,45,44,69,71,22,51,95,80,45,48,81,48,29,38,32,22,40,32,22,22,76,46,31,37,32,8,41,26,47,61,81,37,76,48,44,43,60,83,57,40,20,16,48,49,18,67,42,58,51,36,89,83,47,46,74,34,95,61,49,48,49,4,21,36,25,56,47,45,7,36,45,25,37,37,68,77,37,65,88,42,89,66,23,64,58,48,40,53,54,41,25,77,69,62,35,66,69,32,39,54,51,47,52,54,26,41,49,46,46,46,51,52,50,47,48,46,38,18,53,50,9,44,56,33,40,29,35,29,44,68,51,42,70,51,40,66,64,51,54,48,55,45,35,52,51,46,47,55,51,23,75,45,13,66,68,52,42,72,64,44,61,64,79,26,56,38,73,50,72,77,97,52,62,37,32,12,43,6,8,19,69,72,74